Protein 6RU7 (pdb70)

GO terms:
  GO:0005515 protein binding (F, IPI)
  GO:0004674 protein serine/threonine kinase activity (F, IDA)
  GO:0071539 protein localization to centrosome (P, IMP)
  GO:0061512 protein localization to cilium (P, IMP)
  GO:1905515 non-motile cilium assembly (P, IMP)
  GO:0034067 protein localization to Golgi apparatus (P, IMP)
  GO:0007020 microtubule nucleation (P, IMP)
  GO:0007030 Golgi organization (P, IMP)
  GO:0004672 protein kinase activity (F, IDA)
  GO:0048471 perinuclear region of cytoplasm (C, IDA)
  GO:0005794 Golgi apparatus (C, IDA)
  GO:0005813 centrosome (C, IDA)
  GO:0005819 spindle (C, IDA)
  GO:0005876 spindle microtubule (C, IDA)
  GO:0005886 plasma membrane (C, IDA)
  GO:0051225 spindle assembly (P, IDA)
  GO:0006468 protein phosphorylation (P, IDA)
  GO:0106310 protein serine kinase activity (F, IDA)
  GO:0050321 tau-protein kinase activity (F, IDA)
  GO:0106310 protein serine kinase activity (F, EXP)

Sequence (604 aa):
LRVGNRYRLGRKIGSGSFGDIYLGTDIAAGEEVAIKLECVKTKHPQLHIESKIYKMMQGGVGIPTIRWCGAEGDYNVMVMELLGPSLEDLFNFCSRKFSLKTVLLLADQMISRIEYIHSKNFIHRDVKPDNFLMGLGKKGNLVYIIDFGLAKKYRDARTHQHIPYRENKNLTGTARYASINTHLGIEQSRRDDLESLGYVLMYFNLGSLPWQGLKAATKRQKYERISEKKMSTPIEVLCKGYPSEFATYLNFCRSLRFDDKPDYSYLRQLFRNLFHRRQGFSYDYVFDWNMLKLRVGNRYRLGRKIGSGSFGDIYLGTDIAAGEEVAIKLECCVKTKHPQLHIESKIYKMMQGGVGIPTIRWCCGAEGDYNVMVMMELLGPSLEDLFNFCSRKFSLKTVLLLADQMISRIEYIHSKNFIHRDVKPDNFLMGLGKKGNLVYIIDFGLAKKYRDQHIPYRENKNLTGTARYASINTHLGIEQSRRDDLESLGYVLMYFNLGSLPWQGLKAATKRQKYERISEKKMSTPIIEVLCKGYPSEFATYLNFCRRSLRFDDKPDYSYLRQLFRNLFHRRQGFSYDYVFDWNMLKYTPSATVSVVGSSEPSATVSVGSSE

B-factor: mean 44.0, std 15.47, range [25.45, 143.55]

Radius of gyration: 30.15 Å; Cα contacts (8 Å, |Δi|>4): 1105; chains: 4; bounding box: 96×67×50 Å

Secondary structure (DSSP, 8-state):
-EETTTEEEEEEEE--SSSEEEEEEETTTTEEEEEEEEETT-SS--HHHHHHHHHHHTTSTTSPPEEEEEEETTEEEEEEE----BHHHHHHHTTT---HHHHHHHHHHHHHHHHHHHHTTEE-S--SGGGEEE--GGGTT-EEE---TT-EESB-TTT-PBPPP--SPPP-B-GGG--HHHHTTPPP-HHHHHHHHHHHHHHHHHSS-TTTT---SSHHHHHHHHHHHHHHS-HHHHTTTS-THHHHHHHHHHH--TT----HHHHHHHHHHHHHHTT---S---GGGG--/-EETTTEEEEEEEE--SSSEEEEEEETTTTEEEEEEEEETT-SS--HHHHHHHHHHHTTSTTPPPEEEEEEETTEEEEEEE----BHHHHHHHTTT---HHHHHHHHHHHHHHHHHHHHTTEE-S--SGGGEEE--GGGTTPEEE---TT-EESB--BPPP-S-PPP-B-GGG--HHHHTTPPP-HHHHHHHHHHHHHHHHHSS-TTSS---SSHHHHHHHHHHHHHHS-HHHHTTTS-THHHHHHHHHHH--TTPPP-HHHHHHHHHHHHHHTT---S---GGGG--/--------B----/------B----

Organism: Homo sapiens (NCBI:txid9606)

Foldseek 3Di:
DQDDHQKAWAAFPADDPFFTWTWIARNVVGDIWIKGKHFPPDPDDQVVVQVVLLVLLPPDFQRWDFPDWDADPRTTMTITHDFAAFQVVLCVVLVLAWDLLQLLLCLLQLLRQLLSSVVSQKGQLAQARRQWTQGPDVSNLTIHGHDSSQMDGQADNPPRHGDDKDAPADQGYDLQLFDLCSLRRIDDASLRNQLSSLSNSLCNHPSHFPLPPDDDDDPNRSSVSSSVCVVPQQLCNSQPPHPCLSSVSNVQSVPDDRSDDRPSVVNSVSSVVVCVVVVHDSPSCTSSVPPD/DDDDPFKDWAAFPAADPHFTWTWIARNVPGAIKIKGWDFPPDPDDCVVVQLVLLVLLPPDFQRWAWDDWDADDRTTMTITHDFAAFQVVVCVVLVVAWDLLQLLLCLLQLLVQLVSSVVSQKGQLAQARRQWTQGDDPRNLHIHGHDSSQMDGQPVPGDDWDQQAAAGYDLQLFDLSSLSRIDDASLRNQLSSLSNSLCSHPSGFPLPPDDDPDPVVSSVSSSVCVVPQQLCNSQPPHPCLSSVSNVQSVPADRHDDRPSVVNSVSSVVVCVVVVHDSPSCTPVNPDD/DDDVCCDDDDDVD/DPCCDDDDDPD

Structure (mmCIF, N/CA/C/O backbone):
data_6RU7
#
_entry.id   6RU7
#
_cell.length_a   171.779
_cell.length_b   48.673
_cell.length_c   87.631
_cell.angle_alpha   90.000
_cell.angle_beta   109.930
_cell.angle_gamma   90.000
#
_symmetry.space_group_name_H-M   'C 1 2 1'
#
loop_
_entity.id
_entity.type
_entity.pdbx_description
1 polymer 'Casein kinase I isoform delta'
2 polymer 'Tumor protein 63'
3 non-polymer "ADENOSINE-5'-DIPHOSPHATE"
4 non-polymer 1,2-ETHANEDIOL
5 non-polymer 'SODIUM ION'
6 water water
#
loop_
_atom_site.group_PDB
_atom_site.id
_atom_site.type_symbol
_atom_site.label_atom_id
_atom_site.label_alt_id
_atom_site.label_comp_id
_atom_site.label_asym_id
_atom_site.label_entity_id
_atom_site.label_seq_id
_atom_site.pdbx_PDB_ins_code
_atom_site.Cartn_x
_atom_site.Cartn_y
_atom_site.Cartn_z
_atom_site.occupancy
_atom_site.B_iso_or_equiv
_atom_site.auth_seq_id
_atom_site.auth_comp_id
_atom_site.auth_asym_id
_atom_site.auth_atom_id
_atom_site.pdbx_PDB_model_num
ATOM 1 N N . LEU A 1 5 ? -53.543 30.042 31.560 1.00 72.01 3 LEU A N 1
ATOM 2 C CA . LEU A 1 5 ? -53.027 31.232 32.341 1.00 72.52 3 LEU A CA 1
ATOM 3 C C . LEU A 1 5 ? -52.386 32.242 31.372 1.00 65.61 3 LEU A C 1
ATOM 4 O O . LEU A 1 5 ? -51.958 31.825 30.274 1.00 51.67 3 LEU A O 1
ATOM 9 N N . ARG A 1 6 ? -52.450 33.534 31.732 1.00 62.94 4 ARG A N 1
ATOM 10 C CA . ARG A 1 6 ? -52.026 34.686 30.900 1.00 62.41 4 ARG A CA 1
ATOM 11 C C . ARG A 1 6 ? -50.592 35.036 31.264 1.00 62.12 4 ARG A C 1
ATOM 12 O O . ARG A 1 6 ? -50.386 35.542 32.367 1.00 66.68 4 ARG A O 1
ATOM 20 N N . VAL A 1 7 ? -49.650 34.860 30.351 1.00 55.53 5 VAL A N 1
ATOM 21 C CA . VAL A 1 7 ? -48.218 35.147 30.611 1.00 53.04 5 VAL A CA 1
ATOM 22 C C . VAL A 1 7 ? -47.791 36.273 29.682 1.00 52.29 5 VAL A C 1
ATOM 23 O O . VAL A 1 7 ? -48.211 36.267 28.525 1.00 43.13 5 VAL A O 1
ATOM 27 N N . GLY A 1 8 ? -46.891 37.138 30.137 1.00 58.02 6 GLY A N 1
ATOM 28 C CA . GLY A 1 8 ? -46.669 38.421 29.469 1.00 57.24 6 GLY A CA 1
ATOM 29 C C . GLY A 1 8 ? -48.025 39.028 29.214 1.00 60.82 6 GLY A C 1
ATOM 30 O O . GLY A 1 8 ? -48.917 38.974 30.135 1.00 65.09 6 GLY A O 1
ATOM 31 N N . ASN A 1 9 ? -48.286 39.479 28.023 1.00 57.23 7 ASN A N 1
ATOM 32 C CA . ASN A 1 9 ? -49.584 40.144 27.796 1.00 58.17 7 ASN A CA 1
ATOM 33 C C . ASN A 1 9 ? -50.460 39.243 26.888 1.00 55.44 7 ASN A C 1
ATOM 34 O O . ASN A 1 9 ? -51.714 39.302 26.972 1.00 51.82 7 ASN A O 1
ATOM 39 N N . ARG A 1 10 ? -49.814 38.392 26.097 1.00 49.12 8 ARG A N 1
ATOM 40 C CA . ARG A 1 10 ? -50.361 37.874 24.820 1.00 48.43 8 ARG A CA 1
ATOM 41 C C . ARG A 1 10 ? -50.110 36.379 24.692 1.00 43.22 8 ARG A C 1
ATOM 42 O O . ARG A 1 10 ? -50.447 35.838 23.661 1.00 40.66 8 ARG A O 1
ATOM 50 N N . TYR A 1 11 ? -49.533 35.755 25.710 1.00 40.90 9 TYR A N 1
ATOM 51 C CA . TYR A 1 11 ? -49.184 34.321 25.701 1.00 39.12 9 TYR A CA 1
ATOM 52 C C . TYR A 1 11 ? -50.128 33.591 26.635 1.00 38.35 9 TYR A C 1
ATOM 53 O O . TYR A 1 11 ? -50.427 34.081 27.723 1.00 38.51 9 TYR A O 1
ATOM 62 N N . ARG A 1 12 ? -50.678 32.495 26.140 1.00 38.85 10 ARG A N 1
ATOM 63 C CA . ARG A 1 12 ? -51.552 31.596 26.915 1.00 39.28 10 ARG A CA 1
ATOM 64 C C . ARG A 1 12 ? -50.790 30.311 27.152 1.00 36.86 10 ARG A C 1
ATOM 65 O O . ARG A 1 12 ? -50.230 29.779 26.186 1.00 37.20 10 ARG A O 1
ATOM 73 N N . LEU A 1 13 ? -50.747 29.859 28.390 1.00 35.58 11 LEU A N 1
ATOM 74 C CA . LEU A 1 13 ? -50.024 28.632 28.785 1.00 39.05 11 LEU A CA 1
ATOM 75 C C . LEU A 1 13 ? -50.930 27.420 28.556 1.00 40.71 11 LEU A C 1
ATOM 76 O O . LEU A 1 13 ? -52.115 27.500 28.932 1.00 42.63 11 LEU A O 1
ATOM 81 N N . GLY A 1 14 ? -50.404 26.375 27.931 1.00 40.48 12 GLY A N 1
ATOM 82 C CA . GLY A 1 14 ? -51.060 25.070 27.779 1.00 39.51 12 GLY A CA 1
ATOM 83 C C . GLY A 1 14 ? -50.340 24.017 28.585 1.00 40.50 12 GLY A C 1
ATOM 84 O O . GLY A 1 14 ? -49.626 24.382 29.535 1.00 43.50 12 GLY A O 1
ATOM 85 N N . ARG A 1 15 ? -50.398 22.778 28.134 1.00 41.58 13 ARG A N 1
ATOM 86 C CA . ARG A 1 15 ? -49.835 21.600 28.843 1.00 43.87 13 ARG A CA 1
ATOM 87 C C . ARG A 1 15 ? -48.312 21.544 28.708 1.00 43.15 13 ARG A C 1
ATOM 88 O O . ARG A 1 15 ? -47.786 21.925 27.639 1.00 42.05 13 ARG A O 1
ATOM 96 N N . LYS A 1 16 ? -47.671 20.951 29.704 1.00 43.44 14 LYS A N 1
ATOM 97 C CA . LYS A 1 16 ? -46.241 20.601 29.714 1.00 46.85 14 LYS A CA 1
ATOM 98 C C . LYS A 1 16 ? -45.904 19.777 28.466 1.00 43.60 14 LYS A C 1
ATOM 99 O O . LYS A 1 16 ? -46.642 18.872 28.145 1.00 41.60 14 LYS A O 1
ATOM 105 N N . ILE A 1 17 ? -44.807 20.101 27.795 1.00 42.26 15 ILE A N 1
ATOM 106 C CA . ILE A 1 17 ? -44.275 19.292 26.666 1.00 42.11 15 ILE A CA 1
ATOM 107 C C . ILE A 1 17 ? -42.861 18.771 26.996 1.00 43.65 15 ILE A C 1
ATOM 108 O O . ILE A 1 17 ? -42.393 17.959 26.263 1.00 48.04 15 ILE A O 1
ATOM 113 N N . GLY A 1 18 ? -42.228 19.217 28.075 1.00 44.62 16 GLY A N 1
ATOM 114 C CA . GLY A 1 18 ? -40.818 18.880 28.366 1.00 47.18 16 GLY A CA 1
ATOM 115 C C . GLY A 1 18 ? -40.378 19.290 29.763 1.00 48.14 16 GLY A C 1
ATOM 116 O O . GLY A 1 18 ? -41.056 20.138 30.372 1.00 46.96 16 GLY A O 1
ATOM 117 N N . SER A 1 19 ? -39.298 18.667 30.249 1.00 51.11 17 SER A N 1
ATOM 118 C CA . SER A 1 19 ? -38.526 19.031 31.464 1.00 55.64 17 SER A CA 1
ATOM 119 C C . SER A 1 19 ? -37.068 18.693 31.203 1.00 58.03 17 SER A C 1
ATOM 120 O O . SER A 1 19 ? -36.798 17.536 30.894 1.00 61.72 17 SER A O 1
ATOM 123 N N . GLY A 1 20 ? -36.187 19.683 31.230 1.00 59.23 18 GLY A N 1
ATOM 124 C CA . GLY A 1 20 ? -34.732 19.461 31.160 1.00 61.26 18 GLY A CA 1
ATOM 125 C C . GLY A 1 20 ? -34.125 19.465 32.542 1.00 63.06 18 GLY A C 1
ATOM 126 O O . GLY A 1 20 ? -34.846 19.129 33.508 1.00 57.54 18 GLY A O 1
ATOM 127 N N . SER A 1 21 ? -32.874 19.924 32.649 1.00 67.65 19 SER A N 1
ATOM 128 C CA . SER A 1 21 ? -32.123 20.080 33.926 1.00 66.31 19 SER A CA 1
ATOM 129 C C . SER A 1 21 ? -32.916 20.933 34.917 1.00 65.85 19 SER A C 1
ATOM 130 O O . SER A 1 21 ? -32.913 20.596 36.099 1.00 71.20 19 SER A O 1
ATOM 133 N N . PHE A 1 22 ? -33.573 21.993 34.451 1.00 64.60 20 PHE A N 1
ATOM 134 C CA . PHE A 1 22 ? -34.316 22.941 35.327 1.00 66.49 20 PHE A CA 1
ATOM 135 C C . PHE A 1 22 ? -35.513 23.520 34.588 1.00 66.13 20 PHE A C 1
ATOM 136 O O . PHE A 1 22 ? -35.517 23.558 33.335 1.00 64.03 20 PHE A O 1
ATOM 144 N N . GLY A 1 23 ? -36.490 23.984 35.362 1.00 65.88 21 GLY A N 1
ATOM 145 C CA . GLY A 1 23 ? -37.777 24.493 34.859 1.00 62.57 21 GLY A CA 1
ATOM 146 C C . GLY A 1 23 ? -38.547 23.419 34.112 1.00 60.48 21 GLY A C 1
ATOM 147 O O . GLY A 1 23 ? -38.216 22.241 34.252 1.00 56.93 21 GLY A O 1
ATOM 148 N N . ASP A 1 24 ? -39.584 23.823 33.397 1.00 56.64 22 ASP A N 1
ATOM 149 C CA . ASP A 1 24 ? -40.409 22.941 32.547 1.00 52.31 22 ASP A CA 1
ATOM 150 C C . ASP A 1 24 ? -40.851 23.739 31.318 1.00 48.61 22 ASP A C 1
ATOM 151 O O . ASP A 1 24 ? -40.912 24.979 31.395 1.00 45.09 22 ASP A O 1
ATOM 156 N N . ILE A 1 25 ? -41.081 23.039 30.221 1.00 44.52 23 ILE A N 1
ATOM 157 C CA . ILE A 1 25 ? -41.467 23.622 28.923 1.00 41.43 23 ILE A CA 1
ATOM 158 C C . ILE A 1 25 ? -42.939 23.322 28.730 1.00 38.72 23 ILE A C 1
ATOM 159 O O . ILE A 1 25 ? -43.319 22.132 28.812 1.00 39.01 23 ILE A O 1
ATOM 164 N N . TYR A 1 26 ? -43.700 24.331 28.383 1.00 37.26 24 TYR A N 1
ATOM 165 C CA . TYR A 1 26 ? -45.156 24.215 28.140 1.00 38.51 24 TYR A CA 1
ATOM 166 C C . TYR A 1 26 ? -45.456 24.595 26.702 1.00 37.14 24 TYR A C 1
ATOM 167 O O . TYR A 1 26 ? -44.821 25.522 26.158 1.00 36.13 24 TYR A O 1
ATOM 176 N N . LEU A 1 27 ? -46.437 23.944 26.118 1.00 36.24 25 LEU A N 1
ATOM 177 C CA . LEU A 1 27 ? -47.055 24.461 24.894 1.00 38.19 25 LEU A CA 1
ATOM 178 C C . LEU A 1 27 ? -47.688 25.797 25.256 1.00 37.94 25 LEU A C 1
ATOM 179 O O . LEU A 1 27 ? -48.181 25.935 26.406 1.00 42.31 25 LEU A O 1
ATOM 184 N N . GLY A 1 28 ? -47.604 26.769 24.371 1.00 34.65 26 GLY A N 1
ATOM 185 C CA . GLY A 1 28 ? -48.373 28.007 24.530 1.00 35.20 26 GLY A CA 1
ATOM 186 C C . GLY A 1 28 ? -48.909 28.498 23.228 1.00 33.08 26 GLY A C 1
ATOM 187 O O . GLY A 1 28 ? -48.455 28.025 22.150 1.00 31.63 26 GLY A O 1
ATOM 188 N N . THR A 1 29 ? -49.738 29.509 23.308 1.00 33.29 27 THR A N 1
ATOM 189 C CA . THR A 1 29 ? -50.197 30.284 22.138 1.00 32.69 27 THR A CA 1
ATOM 190 C C . THR A 1 29 ? -49.770 31.730 22.302 1.00 32.17 27 THR A C 1
ATOM 191 O O . THR A 1 29 ? -50.049 32.321 23.338 1.00 33.80 27 THR A O 1
ATOM 195 N N . ASP A 1 30 ? -49.212 32.289 21.266 1.00 31.74 28 ASP A N 1
ATOM 196 C CA . ASP A 1 30 ? -49.152 33.745 21.094 1.00 32.52 28 ASP A CA 1
ATOM 197 C C . ASP A 1 30 ? -50.537 34.177 20.572 1.00 32.97 28 ASP A C 1
ATOM 198 O O . ASP A 1 30 ? -50.807 34.059 19.362 1.00 32.08 28 ASP A O 1
ATOM 203 N N . ILE A 1 31 ? -51.411 34.557 21.486 1.00 33.28 29 ILE A N 1
ATOM 204 C CA . ILE A 1 31 ? -52.826 34.933 21.205 1.00 33.29 29 ILE A CA 1
ATOM 205 C C . ILE A 1 31 ? -52.864 36.088 20.208 1.00 33.88 29 ILE A C 1
ATOM 206 O O . ILE A 1 31 ? -53.784 36.098 19.351 1.00 35.24 29 ILE A O 1
ATOM 211 N N . ALA A 1 32 ? -51.915 37.021 20.261 1.00 32.98 30 ALA A N 1
ATOM 212 C CA . ALA A 1 32 ? -51.941 38.207 19.391 1.00 34.53 30 ALA A CA 1
ATOM 213 C C . ALA A 1 32 ? -51.629 37.790 17.957 1.00 34.81 30 ALA A C 1
ATOM 214 O O . ALA A 1 32 ? -52.291 38.305 17.051 1.00 33.74 30 ALA A O 1
ATOM 216 N N . ALA A 1 33 ? -50.684 36.861 17.776 1.00 34.47 31 ALA A N 1
ATOM 217 C CA . ALA A 1 33 ? -50.114 36.495 16.462 1.00 35.21 31 ALA A CA 1
ATOM 218 C C . ALA A 1 33 ? -50.845 35.283 15.879 1.00 34.57 31 ALA A C 1
ATOM 219 O O . ALA A 1 33 ? -50.646 35.023 14.758 1.00 35.32 31 ALA A O 1
ATOM 221 N N . GLY A 1 34 ? -51.500 34.490 16.707 1.00 33.81 32 GLY A N 1
ATOM 222 C CA . GLY A 1 34 ? -52.081 33.208 16.300 1.00 34.10 32 GLY A CA 1
ATOM 223 C C . GLY A 1 34 ? -51.022 32.175 15.991 1.00 33.03 32 GLY A C 1
ATOM 224 O O . GLY A 1 34 ? -51.137 31.518 15.008 1.00 33.86 32 GLY A O 1
ATOM 225 N N . GLU A 1 35 ? -50.080 31.978 16.877 1.00 35.59 33 GLU A N 1
ATOM 226 C CA . GLU A 1 35 ? -48.925 31.073 16.639 1.00 35.57 33 GLU A CA 1
ATOM 227 C C . GLU A 1 35 ? -48.650 30.323 17.912 1.00 34.05 33 GLU A C 1
ATOM 228 O O . GLU A 1 35 ? -48.739 30.944 18.985 1.00 34.83 33 GLU A O 1
ATOM 234 N N . GLU A 1 36 ? -48.390 29.037 17.803 1.00 32.63 34 GLU A N 1
ATOM 235 C CA . GLU A 1 36 ? -47.974 28.206 18.937 1.00 33.26 34 GLU A CA 1
ATOM 236 C C . GLU A 1 36 ? -46.537 28.594 19.273 1.00 34.32 34 GLU A C 1
ATOM 237 O O . GLU A 1 36 ? -45.792 28.990 18.357 1.00 33.92 34 GLU A O 1
ATOM 243 N N . VAL A 1 37 ? -46.204 28.550 20.556 1.00 32.73 35 VAL A N 1
ATOM 244 C CA . VAL A 1 37 ? -44.861 28.863 21.108 1.00 33.59 35 VAL A CA 1
ATOM 245 C C . VAL A 1 37 ? -44.545 27.788 22.141 1.00 33.98 35 VAL A C 1
ATOM 246 O O . VAL A 1 37 ? -45.424 27.017 22.455 1.00 33.62 35 VAL A O 1
ATOM 250 N N . ALA A 1 38 ? -43.318 27.754 22.616 1.00 35.55 36 ALA A N 1
ATOM 251 C CA . ALA A 1 38 ? -42.898 27.022 23.826 1.00 35.74 36 ALA A CA 1
ATOM 252 C C . ALA A 1 38 ? -42.622 28.055 24.914 1.00 37.30 36 ALA A C 1
ATOM 253 O O . ALA A 1 38 ? -42.044 29.129 24.612 1.00 38.56 36 ALA A O 1
ATOM 255 N N . ILE A 1 39 ? -43.050 27.760 26.121 1.00 35.96 37 ILE A N 1
ATOM 256 C CA . ILE A 1 39 ? -42.915 28.654 27.288 1.00 38.01 37 ILE A CA 1
ATOM 257 C C . ILE A 1 39 ? -42.147 27.872 28.348 1.00 39.22 37 ILE A C 1
ATOM 258 O O . ILE A 1 39 ? -42.661 26.786 28.804 1.00 36.75 37 ILE A O 1
ATOM 263 N N . LYS A 1 40 ? -40.937 28.320 28.661 1.00 38.95 38 LYS A N 1
ATOM 264 C CA . LYS A 1 40 ? -40.149 27.770 29.777 1.00 40.84 38 LYS A CA 1
ATOM 265 C C . LYS A 1 40 ? -40.483 28.558 31.042 1.00 40.18 38 LYS A C 1
ATOM 266 O O . LYS A 1 40 ? -40.415 29.829 31.018 1.00 40.79 38 LYS A O 1
ATOM 272 N N . LEU A 1 41 ? -40.915 27.845 32.072 1.00 41.41 39 LEU A N 1
ATOM 273 C CA . LEU A 1 41 ? -41.187 28.403 33.415 1.00 45.90 39 LEU A CA 1
ATOM 274 C C . LEU A 1 41 ? -40.129 27.908 34.389 1.00 48.01 39 LEU A C 1
ATOM 275 O O . LEU A 1 41 ? -39.776 26.724 34.327 1.00 50.60 39 LEU A O 1
ATOM 280 N N . GLU A 1 42 ? -39.633 28.801 35.237 1.00 52.37 40 GLU A N 1
ATOM 281 C CA . GLU A 1 42 ? -38.791 28.455 36.409 1.00 55.19 40 GLU A CA 1
ATOM 282 C C . GLU A 1 42 ? -39.365 29.177 37.613 1.00 54.31 40 GLU A C 1
ATOM 283 O O . GLU A 1 42 ? -39.529 30.405 37.528 1.00 54.80 40 GLU A O 1
ATOM 289 N N . CYS A 1 43 ? -39.690 28.433 38.664 1.00 60.24 41 CYS A N 1
ATOM 290 C CA . CYS A 1 43 ? -40.095 28.969 39.991 1.00 66.14 41 CYS A CA 1
ATOM 291 C C . CYS A 1 43 ? -39.052 29.994 40.473 1.00 66.10 41 CYS A C 1
ATOM 292 O O . CYS A 1 43 ? -37.866 29.656 40.494 1.00 66.27 41 CYS A O 1
ATOM 295 N N . VAL A 1 44 ? -39.487 31.227 40.762 1.00 70.80 42 VAL A N 1
ATOM 296 C CA . VAL A 1 44 ? -38.622 32.332 41.287 1.00 75.74 42 VAL A CA 1
ATOM 297 C C . VAL A 1 44 ? -37.877 31.845 42.540 1.00 80.60 42 VAL A C 1
ATOM 298 O O . VAL A 1 44 ? -36.750 32.290 42.753 1.00 85.98 42 VAL A O 1
ATOM 302 N N . LYS A 1 45 ? -38.484 30.947 43.316 1.00 84.73 43 LYS A N 1
ATOM 303 C CA . LYS A 1 45 ? -37.993 30.504 44.646 1.00 88.82 43 LYS A CA 1
ATOM 304 C C . LYS A 1 45 ? -36.889 29.438 44.511 1.00 92.86 43 LYS A C 1
ATOM 305 O O . LYS A 1 45 ? -36.208 29.197 45.501 1.00 102.89 43 LYS A O 1
ATOM 311 N N . THR A 1 46 ? -36.661 28.890 43.315 1.00 91.20 44 THR A N 1
ATOM 312 C CA . THR A 1 46 ? -35.595 27.885 43.041 1.00 90.11 44 THR A CA 1
ATOM 313 C C . THR A 1 46 ? -34.299 28.258 43.783 1.00 93.35 44 THR A C 1
ATOM 314 O O . THR A 1 46 ? -33.993 29.460 43.877 1.00 89.03 44 THR A O 1
ATOM 318 N N . LYS A 1 47 ? -33.528 27.248 44.196 1.00 100.47 45 LYS A N 1
ATOM 319 C CA . LYS A 1 47 ? -32.227 27.386 44.919 1.00 105.51 45 LYS A CA 1
ATOM 320 C C . LYS A 1 47 ? -31.161 27.995 43.996 1.00 103.55 45 LYS A C 1
ATOM 321 O O . LYS A 1 47 ? -30.384 28.844 44.465 1.00 99.32 45 LYS A O 1
ATOM 327 N N . HIS A 1 48 ? -31.082 27.506 42.758 1.00 103.33 46 HIS A N 1
ATOM 328 C CA . HIS A 1 48 ? -30.045 27.876 41.754 1.00 97.28 46 HIS A CA 1
ATOM 329 C C . HIS A 1 48 ? -30.734 28.408 40.501 1.00 88.05 46 HIS A C 1
ATOM 330 O O . HIS A 1 48 ? -30.909 27.672 39.527 1.00 73.54 46 HIS A O 1
ATOM 337 N N . PRO A 1 49 ? -31.150 29.702 40.495 1.00 81.18 47 PRO A N 1
ATOM 338 C CA . PRO A 1 49 ? -31.824 30.292 39.341 1.00 79.00 47 PRO A CA 1
ATOM 339 C C . PRO A 1 49 ? -30.910 30.213 38.115 1.00 75.60 47 PRO A C 1
ATOM 340 O O . PRO A 1 49 ? -29.736 30.423 38.274 1.00 76.25 47 PRO A O 1
ATOM 344 N N . GLN A 1 50 ? -31.444 29.784 36.968 1.00 66.93 48 GLN A N 1
ATOM 345 C CA . GLN A 1 50 ? -30.640 29.587 35.739 1.00 61.64 48 GLN A CA 1
ATOM 346 C C . GLN A 1 50 ? -31.341 30.169 34.520 1.00 58.31 48 GLN A C 1
ATOM 347 O O . GLN A 1 50 ? -30.639 30.352 33.492 1.00 57.38 48 GLN A O 1
ATOM 353 N N . LEU A 1 51 ? -32.661 30.410 34.587 1.00 58.34 49 LEU A N 1
ATOM 354 C CA . LEU A 1 51 ? -33.451 30.727 33.366 1.00 55.98 49 LEU A CA 1
ATOM 355 C C . LEU A 1 51 ? -32.955 32.062 32.811 1.00 54.06 49 LEU A C 1
ATOM 356 O O . LEU A 1 51 ? -32.720 32.136 31.593 1.00 52.95 49 LEU A O 1
ATOM 361 N N . HIS A 1 52 ? -32.783 33.057 33.673 1.00 54.86 50 HIS A N 1
ATOM 362 C CA . HIS A 1 52 ? -32.317 34.409 33.292 1.00 56.15 50 HIS A CA 1
ATOM 363 C C . HIS A 1 52 ? -30.972 34.293 32.582 1.00 53.66 50 HIS A C 1
ATOM 364 O O . HIS A 1 52 ? -30.795 34.958 31.560 1.00 55.37 50 HIS A O 1
ATOM 371 N N . ILE A 1 53 ? -30.070 33.452 33.083 1.00 53.02 51 ILE A N 1
ATOM 372 C CA . ILE A 1 53 ? -28.733 33.277 32.462 1.00 52.47 51 ILE A CA 1
ATOM 373 C C . ILE A 1 53 ? -28.940 32.626 31.095 1.00 50.29 51 ILE A C 1
ATOM 374 O O . ILE A 1 53 ? -28.415 33.182 30.073 1.00 45.69 51 ILE A O 1
ATOM 379 N N . GLU A 1 54 ? -29.738 31.549 31.035 1.00 49.15 52 GLU A N 1
ATOM 380 C CA . GLU A 1 54 ? -30.011 30.841 29.758 1.00 47.26 52 GLU A CA 1
ATOM 381 C C . GLU A 1 54 ? -30.613 31.815 28.721 1.00 44.95 52 GLU A C 1
ATOM 382 O O . GLU A 1 54 ? -30.130 31.815 27.538 1.00 39.64 52 GLU A O 1
ATOM 388 N N . SER A 1 55 ? -31.598 32.625 29.120 1.00 46.28 53 SER A N 1
ATOM 389 C CA . SER A 1 55 ? -32.241 33.623 28.228 1.00 47.88 53 SER A CA 1
ATOM 390 C C . SER A 1 55 ? -31.182 34.627 27.715 1.00 47.87 53 SER A C 1
ATOM 391 O O . SER A 1 55 ? -31.233 34.960 26.513 1.00 49.60 53 SER A O 1
ATOM 394 N N . LYS A 1 56 ? -30.219 35.041 28.557 1.00 48.20 54 LYS A N 1
ATOM 395 C CA . LYS A 1 56 ? -29.103 35.931 28.124 1.00 50.13 54 LYS A CA 1
ATOM 396 C C . LYS A 1 56 ? -28.296 35.230 27.025 1.00 46.31 54 LYS A C 1
ATOM 397 O O . LYS A 1 56 ? -28.017 35.877 25.989 1.00 47.43 54 LYS A O 1
ATOM 403 N N . ILE A 1 57 ? -27.992 33.948 27.188 1.00 43.00 55 ILE A N 1
ATOM 404 C CA . ILE A 1 57 ? -27.210 33.193 26.167 1.00 41.79 55 ILE A CA 1
ATOM 405 C C . ILE A 1 57 ? -28.033 33.069 24.875 1.00 40.58 55 ILE A C 1
ATOM 406 O O . ILE A 1 57 ? -27.493 33.359 23.780 1.00 39.27 55 ILE A O 1
ATOM 411 N N . TYR A 1 58 ? -29.316 32.717 24.976 1.00 41.21 56 TYR A N 1
ATOM 412 C CA . TYR A 1 58 ? -30.198 32.596 23.794 1.00 39.78 56 TYR A CA 1
ATOM 413 C C . TYR A 1 58 ? -30.260 33.943 23.064 1.00 40.72 56 TYR A C 1
ATOM 414 O O . TYR A 1 58 ? -30.205 33.963 21.810 1.00 38.99 56 TYR A O 1
ATOM 423 N N . LYS A 1 59 ? -30.272 35.048 23.804 1.00 43.43 57 LYS A N 1
ATOM 424 C CA . LYS A 1 59 ? -30.355 36.403 23.197 1.00 49.49 57 LYS A CA 1
ATOM 425 C C . LYS A 1 59 ? -29.055 36.723 22.454 1.00 46.11 57 LYS A C 1
ATOM 426 O O . LYS A 1 59 ? -29.135 37.305 21.378 1.00 46.16 57 LYS A O 1
ATOM 432 N N . MET A 1 60 ? -27.920 36.312 22.971 1.00 46.52 58 MET A N 1
ATOM 433 C CA . MET A 1 60 ? -26.598 36.507 22.289 1.00 50.07 58 MET A CA 1
ATOM 434 C C . MET A 1 60 ? -26.531 35.652 21.001 1.00 48.22 58 MET A C 1
ATOM 435 O O . MET A 1 60 ? -25.893 36.098 20.030 1.00 47.62 58 MET A O 1
ATOM 440 N N . MET A 1 61 ? -27.240 34.511 20.967 1.00 45.16 59 MET A N 1
ATOM 441 C CA . MET A 1 61 ? -27.272 33.560 19.818 1.00 45.74 59 MET A CA 1
ATOM 442 C C . MET A 1 61 ? -28.268 34.017 18.740 1.00 44.71 59 MET A C 1
ATOM 443 O O . MET A 1 61 ? -28.286 33.385 17.666 1.00 46.19 59 MET A O 1
ATOM 448 N N . GLN A 1 62 ? -29.153 34.972 19.025 1.00 44.39 60 GLN A N 1
ATOM 449 C CA . GLN A 1 62 ? -30.265 35.314 18.088 1.00 47.30 60 GLN A CA 1
ATOM 450 C C . GLN A 1 62 ? -29.660 35.720 16.741 1.00 49.60 60 GLN A C 1
ATOM 451 O O . GLN A 1 62 ? -28.560 36.284 16.738 1.00 49.79 60 GLN A O 1
ATOM 457 N N . GLY A 1 63 ? -30.314 35.351 15.643 1.00 52.37 61 GLY A N 1
ATOM 458 C CA . GLY A 1 63 ? -29.814 35.621 14.280 1.00 56.89 61 GLY A CA 1
ATOM 459 C C . GLY A 1 63 ? -29.256 34.368 13.621 1.00 58.01 61 GLY A C 1
ATOM 460 O O . GLY A 1 63 ? -29.172 34.345 12.404 1.00 62.14 61 GLY A O 1
ATOM 461 N N . GLY A 1 64 ? -28.869 33.369 14.406 1.00 55.80 62 GLY A N 1
ATOM 462 C CA . GLY A 1 64 ? -28.351 32.097 13.882 1.00 51.78 62 GLY A CA 1
ATOM 463 C C . GLY A 1 64 ? -29.466 31.212 13.330 1.00 47.93 62 GLY A C 1
ATOM 464 O O . GLY A 1 64 ? -30.477 31.032 14.011 1.00 45.76 62 GLY A O 1
ATOM 465 N N . VAL A 1 65 ? -29.239 30.613 12.172 1.00 46.30 63 VAL A N 1
ATOM 466 C CA . VAL A 1 65 ? -30.007 29.450 11.662 1.00 45.63 63 VAL A CA 1
ATOM 467 C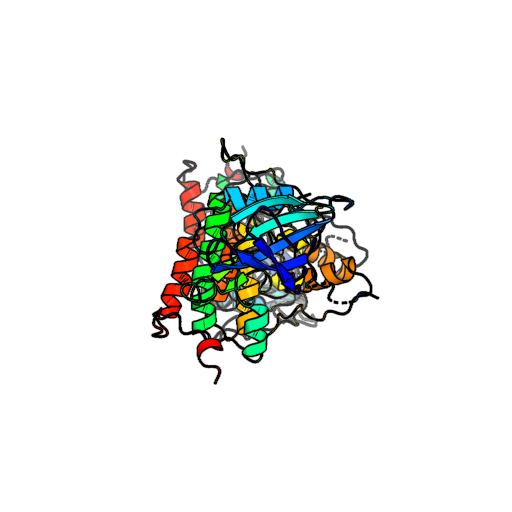 C . VAL A 1 65 ? -30.013 28.357 12.737 1.00 41.20 63 VAL A C 1
ATOM 468 O O . VAL A 1 65 ? -28.956 28.063 13.304 1.00 36.98 63 VAL A O 1
ATOM 472 N N . GLY A 1 66 ? -31.188 27.844 13.061 1.00 35.59 64 GLY A N 1
ATOM 473 C CA . GLY A 1 66 ? -31.360 26.713 13.965 1.00 33.94 64 GLY A CA 1
ATOM 474 C C . GLY A 1 66 ? -31.087 27.094 15.389 1.00 34.36 64 GLY A C 1
ATOM 475 O O . GLY A 1 66 ? -30.869 26.205 16.198 1.00 38.08 64 GLY A O 1
ATOM 476 N N . ILE A 1 67 ? -31.123 28.377 15.701 1.00 35.70 65 ILE A N 1
ATOM 477 C CA . ILE A 1 67 ? -31.245 28.867 17.102 1.00 37.74 65 ILE A CA 1
ATOM 478 C C . ILE A 1 67 ? -32.693 29.268 17.320 1.00 37.53 65 ILE A C 1
ATOM 479 O O . ILE A 1 67 ? -33.206 30.116 16.616 1.00 38.98 65 ILE A O 1
ATOM 484 N N . PRO A 1 68 ? -33.398 28.684 18.286 1.00 37.50 66 PRO A N 1
ATOM 485 C CA . PRO A 1 68 ? -34.777 29.086 18.540 1.00 37.47 66 PRO A CA 1
ATOM 486 C C . PRO A 1 68 ? -34.855 30.596 18.798 1.00 38.04 66 PRO A C 1
ATOM 487 O O . PRO A 1 68 ? -33.972 31.145 19.505 1.00 36.96 66 PRO A O 1
ATOM 491 N N . THR A 1 69 ? -35.868 31.246 18.241 1.00 37.97 67 THR A N 1
ATOM 492 C CA . THR A 1 69 ? -36.173 32.670 18.504 1.00 40.63 67 THR A CA 1
ATOM 493 C C . THR A 1 69 ? -36.651 32.798 19.951 1.00 39.47 67 THR A C 1
ATOM 494 O O . THR A 1 69 ? -37.468 31.983 20.372 1.00 38.02 67 THR A O 1
ATOM 498 N N . ILE A 1 70 ? -36.161 33.786 20.684 1.00 39.51 68 ILE A N 1
ATOM 499 C CA . ILE A 1 70 ? -36.783 34.179 21.965 1.00 44.01 68 ILE A CA 1
ATOM 500 C C . ILE A 1 70 ? -37.829 35.246 21.629 1.00 44.25 68 ILE A C 1
ATOM 501 O O . ILE A 1 70 ? -37.516 36.145 20.896 1.00 43.49 68 ILE A O 1
ATOM 506 N N . ARG A 1 71 ? -39.051 35.062 22.071 1.00 43.26 69 ARG A N 1
ATOM 507 C CA . ARG A 1 71 ? -40.169 35.969 21.761 1.00 46.44 69 ARG A CA 1
ATOM 508 C C . ARG A 1 71 ? -40.372 36.929 22.931 1.00 44.77 69 ARG A C 1
ATOM 509 O O . ARG A 1 71 ? -40.746 38.048 22.676 1.00 45.00 69 ARG A O 1
ATOM 517 N N . TRP A 1 72 ? -40.144 36.475 24.160 1.00 44.73 70 TRP A N 1
ATOM 518 C CA . TRP A 1 72 ? -40.413 37.253 25.396 1.00 47.31 70 TRP A CA 1
ATOM 519 C C . TRP A 1 72 ? -39.673 36.640 26.584 1.00 47.58 70 TRP A C 1
ATOM 520 O O . TRP A 1 72 ? -39.616 35.421 26.694 1.00 47.69 70 TRP A O 1
ATOM 531 N N . CYS A 1 73 ? -39.144 37.489 27.456 1.00 52.56 71 CYS A N 1
ATOM 532 C CA . CYS A 1 73 ? -38.567 37.113 28.770 1.00 51.51 71 CYS A CA 1
ATOM 533 C C . CYS A 1 73 ? -39.142 38.026 29.819 1.00 51.09 71 CYS A C 1
ATOM 534 O O . CYS A 1 73 ? -39.352 39.192 29.501 1.00 53.19 71 CYS A O 1
ATOM 537 N N . GLY A 1 74 ? -39.392 37.504 31.008 1.00 52.47 72 GLY A N 1
ATOM 538 C CA . GLY A 1 74 ? -40.032 38.261 32.092 1.00 52.13 72 GLY A CA 1
ATOM 539 C C . GLY A 1 74 ? -40.298 37.388 33.293 1.00 54.93 72 GLY A C 1
ATOM 540 O O . GLY A 1 74 ? -39.720 36.269 33.384 1.00 53.52 72 GLY A O 1
ATOM 541 N N . ALA A 1 75 ? -41.138 37.862 34.189 1.00 59.00 73 ALA A N 1
ATOM 542 C CA . ALA A 1 75 ? -41.502 37.148 35.421 1.00 62.24 73 ALA A CA 1
ATOM 543 C C . ALA A 1 75 ? -42.939 37.481 35.732 1.00 64.60 73 ALA A C 1
ATOM 544 O O . ALA A 1 75 ? -43.355 38.581 35.417 1.00 71.52 73 ALA A O 1
ATOM 546 N N . GLU A 1 76 ? -43.685 36.481 36.152 1.00 67.20 74 GLU A N 1
ATOM 547 C CA . GLU A 1 76 ? -45.157 36.507 36.244 1.00 67.17 74 GLU A CA 1
ATOM 548 C C . GLU A 1 76 ? -45.532 35.594 37.398 1.00 63.39 74 GLU A C 1
ATOM 549 O O . GLU A 1 76 ? -45.101 34.403 37.366 1.00 58.55 74 GLU A O 1
ATOM 555 N N . GLY A 1 77 ? -46.187 36.145 38.423 1.00 63.60 75 GLY A N 1
ATOM 556 C CA . GLY A 1 77 ? -46.528 35.414 39.655 1.00 62.74 75 GLY A CA 1
ATOM 557 C C . GLY A 1 77 ? -45.312 34.724 40.207 1.00 62.76 75 GLY A C 1
ATOM 558 O O . GLY A 1 77 ? -44.322 35.403 40.421 1.00 65.59 75 GLY A O 1
ATOM 559 N N . ASP A 1 78 ? -45.342 33.403 40.302 1.00 66.04 76 ASP A N 1
ATOM 560 C CA . ASP A 1 78 ? -44.318 32.610 41.028 1.00 70.32 76 ASP A CA 1
ATOM 561 C C . ASP A 1 78 ? -43.198 32.158 40.084 1.00 68.82 76 ASP A C 1
ATOM 562 O O . ASP A 1 78 ? -42.427 31.297 40.507 1.00 69.85 76 ASP A O 1
ATOM 567 N N . TYR A 1 79 ? -43.115 32.699 38.859 1.00 65.10 77 TYR A N 1
ATOM 568 C CA . TYR A 1 79 ? -42.321 32.108 37.753 1.00 58.80 77 TYR A CA 1
ATOM 569 C C . TYR A 1 79 ? -41.488 33.171 37.034 1.00 54.97 77 TYR A C 1
ATOM 570 O O . TYR A 1 79 ? -41.985 34.242 36.719 1.00 56.17 77 TYR A O 1
ATOM 579 N N . ASN A 1 80 ? -40.249 32.825 36.731 1.00 54.70 78 ASN A N 1
ATOM 580 C CA . ASN A 1 80 ? -39.478 33.419 35.616 1.00 55.00 78 ASN A CA 1
ATOM 581 C C . ASN A 1 80 ? -39.943 32.743 34.331 1.00 53.92 78 ASN A C 1
ATOM 582 O O . ASN A 1 80 ? -40.198 31.527 34.372 1.00 52.01 78 A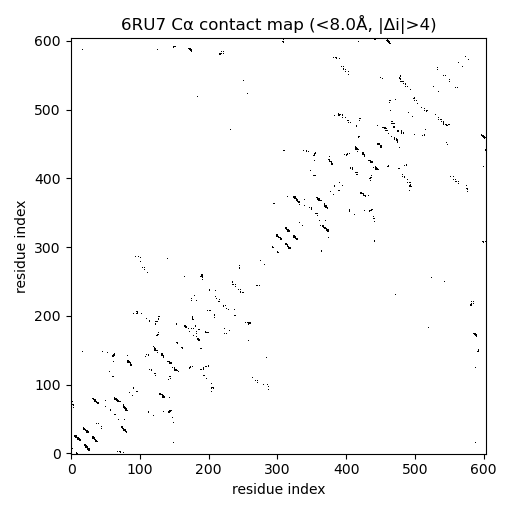SN A O 1
ATOM 587 N N . VAL A 1 81 ? -40.031 33.498 33.238 1.00 52.09 79 VAL A N 1
ATOM 588 C CA . VAL A 1 81 ? -40.680 33.050 31.977 1.00 48.20 79 VAL A CA 1
ATOM 589 C C . VAL A 1 81 ? -39.781 33.369 30.805 1.00 44.33 79 VAL A C 1
ATOM 590 O O . VAL A 1 81 ? -39.450 34.537 30.623 1.00 45.14 79 VAL A O 1
ATOM 594 N N . MET A 1 82 ? -39.564 32.389 29.961 1.00 42.37 80 MET A N 1
ATOM 595 C CA . MET A 1 82 ? -38.945 32.577 28.636 1.00 41.01 80 MET A CA 1
ATOM 596 C C . MET A 1 82 ? -39.887 31.969 27.568 1.00 37.70 80 MET A C 1
ATOM 597 O O . MET A 1 82 ? -40.148 30.734 27.595 1.00 37.36 80 MET A O 1
ATOM 602 N N . VAL A 1 83 ? -40.408 32.789 26.690 1.00 35.21 81 VAL A N 1
ATOM 603 C CA . VAL A 1 83 ? -41.228 32.332 25.543 1.00 34.24 81 VAL A CA 1
ATOM 604 C C . VAL A 1 83 ? -40.337 32.173 24.316 1.00 33.07 81 VAL A C 1
ATOM 605 O O . VAL A 1 83 ? -39.704 33.141 23.955 1.00 36.19 81 VAL A O 1
ATOM 609 N N . MET A 1 84 ? -40.388 31.036 23.664 1.00 32.04 82 MET A N 1
ATOM 610 C CA . MET A 1 84 ? -39.554 30.728 22.488 1.00 35.02 82 MET A CA 1
ATOM 611 C C . MET A 1 84 ? -40.405 30.113 21.389 1.00 35.26 82 MET A C 1
ATOM 612 O O . MET A 1 84 ? -41.494 29.596 21.666 1.00 30.80 82 MET A O 1
ATOM 617 N N . GLU A 1 85 ? -39.885 30.163 20.184 1.00 34.95 83 GLU A N 1
ATOM 618 C CA . GLU A 1 85 ? -40.270 29.308 19.059 1.00 35.09 83 GLU A CA 1
ATOM 619 C C . GLU A 1 85 ? -40.556 27.887 19.535 1.00 32.55 83 GLU A C 1
ATOM 620 O O . GLU A 1 85 ? -39.698 27.286 20.229 1.00 32.18 83 GLU A O 1
ATOM 626 N N . LEU A 1 86 ? -41.683 27.353 19.118 1.00 33.49 84 LEU A N 1
ATOM 627 C CA . LEU A 1 86 ? -42.048 25.942 19.316 1.00 33.73 84 LEU A CA 1
ATOM 628 C C . LEU A 1 86 ? -41.289 25.074 18.313 1.00 34.15 84 LEU A C 1
ATOM 629 O O . LEU A 1 86 ? -41.398 25.338 17.086 1.00 32.11 84 LEU A O 1
ATOM 634 N N . LEU A 1 87 ? -40.522 24.113 18.812 1.00 32.98 85 LEU A N 1
ATOM 635 C CA . LEU A 1 87 ? -39.707 23.226 17.953 1.00 37.05 85 LEU A CA 1
ATOM 636 C C . LEU A 1 87 ? -40.337 21.830 17.967 1.00 36.30 85 LEU A C 1
ATOM 637 O O . LEU A 1 87 ? -41.210 21.601 18.788 1.00 36.84 85 LEU A O 1
ATOM 642 N N . GLY A 1 88 ? -39.859 20.957 17.104 1.00 36.66 86 GLY A N 1
ATOM 643 C CA . GLY A 1 88 ? -40.369 19.592 16.929 1.00 35.54 86 GLY A CA 1
ATOM 644 C C . GLY A 1 88 ? -39.609 18.571 17.767 1.00 35.52 86 GLY A C 1
ATOM 645 O O . GLY A 1 88 ? -39.013 18.902 18.800 1.00 33.61 86 GLY A O 1
ATOM 646 N N . PRO A 1 89 ? -39.663 17.288 17.371 1.00 33.96 87 PRO A N 1
ATOM 647 C CA . PRO A 1 89 ? -39.067 16.228 18.153 1.00 33.64 87 PRO A CA 1
ATOM 648 C C . PRO A 1 89 ? -37.543 16.363 18.160 1.00 31.21 87 PRO A C 1
ATOM 649 O O . PRO A 1 89 ? -36.982 16.907 17.214 1.00 29.00 87 PRO A O 1
ATOM 653 N N . SER A 1 90 ? -36.916 15.849 19.203 1.00 30.76 88 SER A N 1
ATOM 654 C CA . SER A 1 90 ? -35.441 15.686 19.307 1.00 30.39 88 SER A CA 1
ATOM 655 C C . SER A 1 90 ? -34.961 14.635 18.295 1.00 29.53 88 SER A C 1
ATOM 656 O O . SER A 1 90 ? -35.744 13.754 17.912 1.00 28.38 88 SER A O 1
ATOM 659 N N . LEU A 1 91 ? -33.679 14.645 17.977 1.00 29.38 89 LEU A N 1
ATOM 660 C CA . LEU A 1 91 ? -33.047 13.579 17.172 1.00 28.75 89 LEU A CA 1
ATOM 661 C C . LEU A 1 91 ? -33.130 12.220 17.900 1.00 27.61 89 LEU A C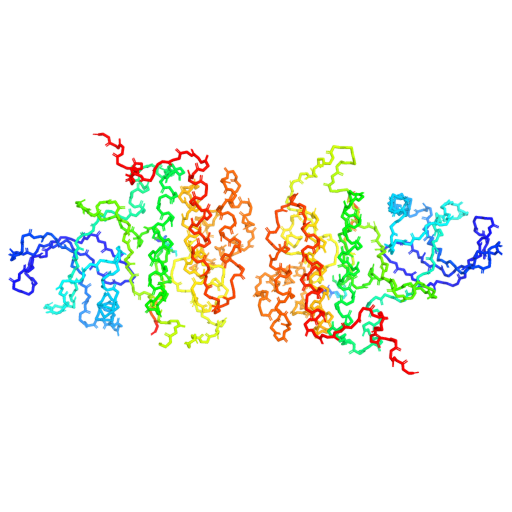 1
ATOM 662 O O . LEU A 1 91 ? -33.281 11.223 17.228 1.00 26.74 89 LEU A O 1
ATOM 667 N N . GLU A 1 92 ? -33.128 12.198 19.229 1.00 29.84 90 GLU A N 1
ATOM 668 C CA . GLU A 1 92 ? -33.301 10.947 20.007 1.00 30.16 90 GLU A CA 1
ATOM 669 C C . GLU A 1 92 ? -34.721 10.439 19.781 1.00 31.24 90 GLU A C 1
ATOM 670 O O . GLU A 1 92 ? -34.893 9.242 19.470 1.00 31.35 90 GLU A O 1
ATOM 676 N N . ASP A 1 93 ? -35.710 11.327 19.881 1.00 32.98 91 ASP A N 1
ATOM 677 C CA . ASP A 1 93 ? -37.122 10.947 19.619 1.00 33.19 91 ASP A CA 1
ATOM 678 C C . ASP A 1 93 ? -37.216 10.368 18.216 1.00 30.23 91 ASP A C 1
ATOM 679 O O . ASP A 1 93 ? -37.815 9.309 18.046 1.00 28.33 91 ASP A O 1
ATOM 684 N N . LEU A 1 94 ? -36.636 11.037 17.235 1.00 28.11 92 LEU A N 1
ATOM 685 C CA . LEU A 1 94 ? -36.774 10.602 15.832 1.00 28.36 92 LEU A CA 1
ATOM 686 C C . LEU A 1 94 ? -36.021 9.290 15.616 1.00 29.77 92 LEU A C 1
ATOM 687 O O . LEU A 1 94 ? -36.523 8.420 14.883 1.00 30.47 92 LEU A O 1
ATOM 692 N N . PHE A 1 95 ? -34.874 9.141 16.258 1.00 30.27 93 PHE A N 1
ATOM 693 C CA . PHE A 1 95 ? -34.100 7.888 16.221 1.00 30.41 93 PHE A CA 1
ATOM 694 C C . PHE A 1 95 ? -34.987 6.730 16.705 1.00 31.40 93 PHE A C 1
ATOM 695 O O . PHE A 1 95 ? -35.038 5.702 16.029 1.00 28.53 93 PHE A O 1
ATOM 703 N N . ASN A 1 96 ? -35.702 6.917 17.821 1.00 33.12 94 ASN A N 1
ATOM 704 C CA . ASN A 1 96 ? -36.667 5.887 18.329 1.00 35.76 94 ASN A CA 1
ATOM 705 C C . ASN A 1 96 ? -37.786 5.639 17.306 1.00 34.59 94 ASN A C 1
ATOM 706 O O . ASN A 1 96 ? -38.110 4.454 17.056 1.00 35.41 94 ASN A O 1
ATOM 711 N N . PHE A 1 97 ? -38.317 6.675 16.668 1.00 32.83 95 PHE A N 1
ATOM 712 C CA . PHE A 1 97 ? -39.410 6.503 15.683 1.00 33.89 95 PHE A CA 1
ATOM 713 C C . PHE A 1 97 ? -38.880 5.748 14.466 1.00 35.54 95 PHE A C 1
ATOM 714 O O . PHE A 1 97 ? -39.663 5.077 13.788 1.00 34.98 95 PHE A O 1
ATOM 722 N N . CYS A 1 98 ? -37.567 5.809 14.207 1.00 34.77 96 CYS A N 1
ATOM 723 C CA . CYS A 1 98 ? -36.946 5.116 13.042 1.00 35.64 96 CYS A CA 1
ATOM 724 C C . CYS A 1 98 ? -36.323 3.770 13.479 1.00 37.34 96 CYS A C 1
ATOM 725 O O . CYS A 1 98 ? -35.433 3.303 12.790 1.00 34.40 96 CYS A O 1
ATOM 728 N N . SER A 1 99 ? -36.735 3.212 14.618 1.00 37.40 97 SER A N 1
ATOM 729 C CA . SER A 1 99 ? -36.278 1.883 15.102 1.00 38.84 97 SER A CA 1
ATOM 730 C C . SER A 1 99 ? -34.773 1.898 15.376 1.00 40.31 97 SER A C 1
ATOM 731 O O . SER A 1 99 ? -34.141 0.883 15.127 1.00 43.28 97 SER A O 1
ATOM 734 N N . ARG A 1 100 ? -34.245 3.037 15.811 1.00 39.26 98 ARG A N 1
ATOM 735 C CA . ARG A 1 100 ? -32.881 3.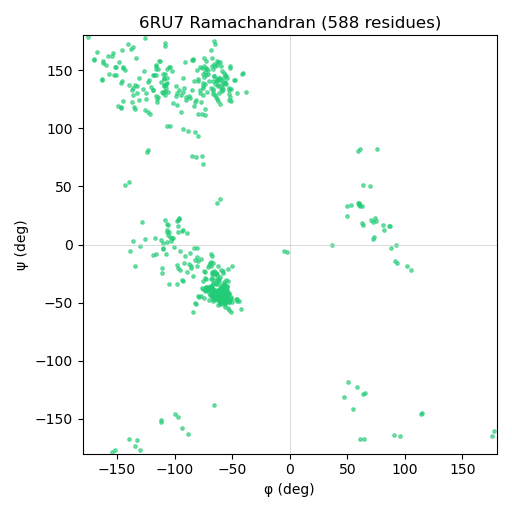224 16.317 1.00 39.26 98 ARG A CA 1
ATOM 736 C C . ARG A 1 100 ? -31.878 2.832 15.220 1.00 41.60 98 ARG A C 1
ATOM 737 O O . ARG A 1 100 ? -30.808 2.346 15.559 1.00 41.93 98 ARG A O 1
ATOM 745 N N . LYS A 1 101 ? -32.224 3.115 13.968 1.00 43.38 99 LYS A N 1
ATOM 746 C CA . LYS A 1 101 ? -31.350 3.035 12.758 1.00 45.96 99 LYS A CA 1
ATOM 747 C C . LYS A 1 101 ? -31.571 4.303 11.902 1.00 39.67 99 LYS A C 1
ATOM 748 O O . LYS A 1 101 ? -32.726 4.567 11.549 1.00 40.96 99 LYS A O 1
ATOM 754 N N . PHE A 1 102 ? -30.539 5.117 11.683 1.00 35.47 100 PHE A N 1
ATOM 755 C CA . PHE A 1 102 ? -30.546 6.158 10.628 1.00 33.32 100 PHE A CA 1
ATOM 756 C C . PHE A 1 102 ? -29.802 5.658 9.389 1.00 34.88 100 PHE A C 1
ATOM 757 O O . PHE A 1 102 ? -28.720 5.085 9.522 1.00 35.40 100 PHE A O 1
ATOM 765 N N . SER A 1 103 ? -30.364 5.893 8.198 1.00 32.91 101 SER A N 1
ATOM 766 C CA . SER A 1 103 ? -29.660 5.672 6.911 1.00 32.15 101 SER A CA 1
ATOM 767 C C . SER A 1 103 ? -28.399 6.561 6.893 1.00 31.89 101 SER A C 1
ATOM 768 O O . SER A 1 103 ? -28.381 7.650 7.568 1.00 30.46 101 SER A O 1
ATOM 771 N N . LEU A 1 104 ? -27.387 6.156 6.155 1.00 31.57 102 LEU A N 1
ATOM 772 C CA . LEU A 1 104 ? -26.186 6.977 5.997 1.00 30.12 102 LEU A CA 1
ATOM 773 C C . LEU A 1 104 ? -26.586 8.375 5.502 1.00 28.65 102 LEU A C 1
ATOM 774 O O . LEU A 1 104 ? -26.042 9.364 6.026 1.00 29.87 102 LEU A O 1
ATOM 779 N N . LYS A 1 105 ? -27.551 8.478 4.602 1.00 30.20 103 LYS A N 1
ATOM 780 C CA . LYS A 1 105 ? -27.965 9.794 4.043 1.00 30.19 103 LYS A CA 1
ATOM 781 C C . LYS A 1 105 ? -28.497 10.695 5.161 1.00 29.47 103 LYS A C 1
ATOM 782 O O . LYS A 1 105 ? -28.131 11.901 5.201 1.00 27.46 103 LYS A O 1
ATOM 788 N N . THR A 1 106 ? -29.375 10.179 6.014 1.00 28.70 104 THR A N 1
ATOM 789 C CA . THR A 1 106 ? -29.908 10.977 7.159 1.00 28.77 104 THR A CA 1
ATOM 790 C C . THR A 1 106 ? -28.733 11.418 8.084 1.00 28.35 104 THR A C 1
ATOM 791 O O . THR A 1 106 ? -28.702 12.568 8.514 1.00 29.00 104 THR A O 1
ATOM 795 N N . VAL A 1 107 ? -27.836 10.513 8.437 1.00 27.56 105 VAL A N 1
ATOM 796 C CA . VAL A 1 107 ? -26.705 10.856 9.346 1.00 27.16 105 VAL A CA 1
ATOM 797 C C . VAL A 1 107 ? -25.895 12.006 8.718 1.00 27.60 105 VAL A C 1
ATOM 798 O O . VAL A 1 107 ? -25.531 12.927 9.432 1.00 28.34 105 VAL A O 1
ATOM 802 N N . LEU A 1 108 ? -25.679 11.986 7.402 1.00 28.59 106 LEU A N 1
ATOM 803 C CA . LEU A 1 108 ? -24.867 13.006 6.729 1.00 29.22 106 LEU A CA 1
ATOM 804 C C . LEU A 1 108 ? -25.638 14.319 6.576 1.00 29.54 106 LEU A C 1
ATOM 805 O O . LEU A 1 108 ? -25.018 15.407 6.774 1.00 26.16 106 LEU A O 1
ATOM 810 N N . LEU A 1 109 ? -26.939 14.257 6.308 1.00 30.04 107 LEU A N 1
ATOM 811 C CA . LEU A 1 109 ? -27.793 15.473 6.348 1.00 32.20 107 LEU A CA 1
ATOM 812 C C . LEU A 1 109 ? -27.657 16.122 7.736 1.00 31.53 107 LEU A C 1
ATOM 813 O O . LEU A 1 109 ? -27.403 17.355 7.821 1.00 32.00 107 LEU A O 1
ATOM 818 N N . LEU A 1 110 ? -27.757 15.327 8.786 1.00 29.79 108 LEU A N 1
ATOM 819 C CA . LEU A 1 110 ? -27.704 15.847 10.164 1.00 29.14 108 LEU A CA 1
ATOM 820 C C . LEU A 1 110 ? -26.299 16.367 10.469 1.00 30.00 108 LEU A C 1
ATOM 821 O O . LEU A 1 110 ? -26.213 17.408 11.095 1.00 28.41 108 LEU A O 1
ATOM 826 N N . ALA A 1 111 ? -25.246 15.666 10.042 1.00 29.08 109 ALA A N 1
ATOM 827 C CA . ALA A 1 111 ? -23.850 16.051 10.376 1.00 30.28 109 ALA A CA 1
ATOM 828 C C . ALA A 1 111 ? -23.598 17.437 9.836 1.00 29.99 109 ALA A C 1
ATOM 829 O O . ALA A 1 111 ? -23.045 18.248 10.557 1.00 30.86 109 ALA A O 1
ATOM 831 N N . ASP A 1 112 ? -24.043 17.700 8.617 1.00 29.56 110 ASP A N 1
ATOM 832 C CA . ASP A 1 112 ? -23.775 18.984 7.949 1.00 29.47 110 ASP A CA 1
ATOM 833 C C . ASP A 1 112 ? -24.343 20.117 8.810 1.00 31.15 110 ASP A C 1
ATOM 834 O O . ASP A 1 112 ? -23.605 21.076 9.134 1.00 30.79 110 ASP A O 1
ATOM 839 N N . GLN A 1 113 ? -25.578 19.982 9.258 1.00 29.89 111 GLN A N 1
ATOM 840 C CA . GLN A 1 113 ? -26.262 21.052 9.996 1.00 29.96 111 GLN A CA 1
ATOM 841 C C . GLN A 1 113 ? -25.677 21.145 11.396 1.00 30.29 111 GLN A C 1
ATOM 842 O O . GLN A 1 113 ? -25.577 22.271 11.920 1.00 32.25 111 GLN A O 1
ATOM 848 N N . MET A 1 114 ? -25.386 20.019 12.024 1.00 29.93 112 MET A N 1
ATOM 849 C CA . MET A 1 114 ? -24.977 20.004 13.443 1.00 28.87 112 MET A CA 1
ATOM 850 C C . MET A 1 114 ? -23.580 20.622 13.563 1.00 29.14 112 MET A C 1
ATOM 851 O O . MET A 1 114 ? -23.332 21.316 14.540 1.00 28.41 112 MET A O 1
ATOM 856 N N . ILE A 1 115 ? -22.686 20.385 12.599 1.00 30.38 113 ILE A N 1
ATOM 857 C CA . ILE A 1 115 ? -21.341 21.032 12.615 1.00 29.43 113 ILE A CA 1
ATOM 858 C C . ILE A 1 115 ? -21.564 22.550 12.503 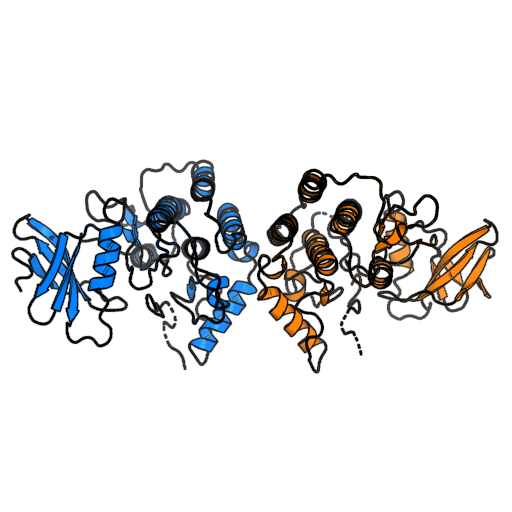1.00 29.82 113 ILE A C 1
ATOM 859 O O . ILE A 1 115 ? -20.914 23.302 13.225 1.00 30.42 113 ILE A O 1
ATOM 864 N N . SER A 1 116 ? -22.491 22.985 11.648 1.00 31.44 114 SER A N 1
ATOM 865 C CA . SER A 1 116 ? -22.793 24.425 11.435 1.00 31.31 114 SER A CA 1
ATOM 866 C C . SER A 1 116 ? -23.372 25.050 12.705 1.00 32.10 114 SER A C 1
ATOM 867 O O . SER A 1 116 ? -22.966 26.173 13.042 1.00 32.38 114 SER A O 1
ATOM 870 N N . ARG A 1 117 ? -24.259 24.355 13.407 1.00 33.42 115 ARG A N 1
ATOM 871 C CA . ARG A 1 117 ? -24.845 24.895 14.658 1.00 33.36 115 ARG A CA 1
ATOM 872 C C . ARG A 1 117 ? -23.700 25.140 15.633 1.00 32.38 115 ARG A C 1
ATOM 873 O O . ARG A 1 117 ? -23.674 26.171 16.278 1.00 34.05 115 ARG A O 1
ATOM 881 N N . ILE A 1 118 ? -22.840 24.152 15.817 1.00 31.90 116 ILE A N 1
ATOM 882 C CA . ILE A 1 118 ? -21.765 24.219 16.822 1.00 32.05 116 ILE A CA 1
ATOM 883 C C . ILE A 1 118 ? -20.790 25.329 16.413 1.00 32.63 116 ILE A C 1
ATOM 884 O O . ILE A 1 118 ? -20.445 26.137 17.253 1.00 31.10 116 ILE A O 1
ATOM 889 N N . GLU A 1 119 ? -20.478 25.448 15.128 1.00 32.71 117 GLU A N 1
ATOM 890 C CA . GLU A 1 119 ? -19.624 26.542 14.650 1.00 33.74 117 GLU A CA 1
ATOM 891 C C . GLU A 1 119 ? -20.257 27.869 15.049 1.00 34.21 117 GLU A C 1
ATOM 892 O O . GLU A 1 119 ? -19.536 28.802 15.517 1.00 35.82 117 GLU A O 1
ATOM 898 N N . TYR A 1 120 ? -21.543 28.015 14.799 1.00 33.37 118 TYR A N 1
ATOM 899 C CA . TYR A 1 120 ? -22.222 29.296 15.015 1.00 33.62 118 TYR A CA 1
ATOM 900 C C . TYR A 1 120 ? -22.069 29.649 16.490 1.00 32.85 118 TYR A C 1
ATOM 901 O O . TYR A 1 120 ? -21.701 30.775 16.813 1.00 34.40 118 TYR A O 1
ATOM 910 N N . ILE A 1 121 ? -22.344 28.694 17.368 1.00 33.39 119 ILE A N 1
ATOM 911 C CA . ILE A 1 121 ? -22.247 28.912 18.832 1.00 33.34 119 ILE A CA 1
ATOM 912 C C . ILE A 1 121 ? -20.833 29.370 19.172 1.00 35.17 119 ILE A C 1
ATOM 913 O O . ILE A 1 121 ? -20.713 30.285 20.004 1.00 34.50 119 ILE A O 1
ATOM 918 N N . HIS A 1 122 ? -19.813 28.691 18.622 1.00 33.59 120 HIS A N 1
ATOM 919 C CA . HIS A 1 122 ? -18.376 28.998 18.856 1.00 33.65 120 HIS A CA 1
ATOM 920 C C . HIS A 1 122 ? -18.084 30.430 18.375 1.00 33.84 120 HIS A C 1
ATOM 921 O O . HIS A 1 122 ? -17.312 31.116 19.026 1.00 33.61 120 HIS A O 1
ATOM 928 N N . SER A 1 123 ? -18.692 30.848 17.260 1.00 36.88 121 SER A N 1
ATOM 929 C CA . SER A 1 123 ? -18.520 32.203 16.665 1.00 36.46 121 SER A CA 1
ATOM 930 C C . SER A 1 123 ? -19.045 33.265 17.630 1.00 39.02 121 SER A C 1
ATOM 931 O O . SER A 1 123 ? -18.617 34.378 17.529 1.00 38.44 121 SER A O 1
ATOM 934 N N . LYS A 1 124 ? -19.986 32.912 18.509 1.00 39.71 122 LYS A N 1
ATOM 935 C CA . LYS A 1 124 ? -20.559 33.821 19.525 1.00 40.27 122 LYS A CA 1
ATOM 936 C C . LYS A 1 124 ? -19.857 33.607 20.856 1.00 41.13 122 LYS A C 1
ATOM 937 O O . LYS A 1 124 ? -20.423 33.990 21.874 1.00 42.03 122 LYS A O 1
ATOM 943 N N . ASN A 1 125 ? -18.699 32.949 20.849 1.00 40.25 123 ASN A N 1
ATOM 944 C CA . ASN A 1 125 ? -17.755 32.926 21.991 1.00 41.11 123 ASN A CA 1
ATOM 945 C C . ASN A 1 125 ? -18.159 31.885 23.040 1.00 38.81 123 ASN A C 1
ATOM 946 O O . ASN A 1 125 ? -17.612 31.918 24.125 1.00 41.05 123 ASN A O 1
ATOM 951 N N . PHE A 1 126 ? -19.081 30.998 22.735 1.00 37.15 124 PHE A N 1
ATOM 952 C CA . PHE A 1 126 ? -19.554 29.993 23.694 1.00 37.30 124 PHE A CA 1
ATOM 953 C C . PHE A 1 126 ? -19.172 28.596 23.212 1.00 35.55 124 PHE A C 1
ATOM 954 O O . PHE A 1 126 ? -19.067 28.380 21.993 1.00 33.65 124 PHE A O 1
ATOM 962 N N . ILE A 1 127 ? -18.983 27.691 24.163 1.00 33.65 125 ILE A N 1
ATOM 963 C CA . ILE A 1 127 ? -19.060 26.234 23.936 1.00 34.94 125 ILE A CA 1
ATOM 964 C C . ILE A 1 127 ? -20.327 25.733 24.586 1.00 33.32 125 ILE A C 1
ATOM 965 O O . ILE A 1 127 ? -20.752 26.316 25.598 1.00 33.73 125 ILE A O 1
ATOM 970 N N . HIS A 1 128 ? -20.925 24.737 23.992 1.00 32.36 126 HIS A N 1
ATOM 971 C CA . HIS A 1 128 ? -22.238 24.206 24.404 1.00 31.22 126 HIS A CA 1
ATOM 972 C C . HIS A 1 128 ? -22.062 23.240 25.572 1.00 31.91 126 HIS A C 1
ATOM 973 O O . HIS A 1 128 ? -22.805 23.340 26.541 1.00 30.85 126 HIS A O 1
ATOM 980 N N . ARG A 1 129 ? -21.144 22.287 25.421 1.00 32.08 127 ARG A N 1
ATOM 981 C CA . ARG A 1 129 ? -20.695 21.339 26.460 1.00 32.74 127 ARG A CA 1
ATOM 982 C C . ARG A 1 129 ? -21.772 20.289 26.744 1.00 34.74 127 ARG A C 1
ATOM 983 O O . ARG A 1 129 ? -21.505 19.460 27.604 1.00 34.88 127 ARG A O 1
ATOM 991 N N . ASP A 1 130 ? -22.899 20.257 26.002 1.00 34.75 128 ASP A N 1
ATOM 992 C CA . ASP A 1 130 ? -23.895 19.164 26.155 1.00 36.14 128 ASP A CA 1
ATOM 993 C C . ASP A 1 130 ? -24.429 18.745 24.787 1.00 35.89 128 ASP A C 1
ATOM 994 O O . ASP A 1 130 ? -25.660 18.673 24.618 1.00 34.56 128 ASP A O 1
ATOM 999 N N . VAL A 1 131 ? -23.523 18.419 23.873 1.00 34.58 129 VAL A N 1
ATOM 1000 C CA . VAL A 1 131 ? -23.844 17.909 22.516 1.00 34.44 129 VAL A CA 1
ATOM 1001 C C . VAL A 1 131 ? -24.331 16.458 22.633 1.00 33.71 129 VAL A C 1
ATOM 1002 O O . VAL A 1 131 ? -23.536 15.585 22.999 1.00 33.47 129 VAL A O 1
ATOM 1006 N N . LYS A 1 132 ? -25.611 16.240 22.359 1.00 31.91 130 LYS A N 1
ATOM 1007 C CA . LYS A 1 132 ? -26.265 14.934 22.447 1.00 31.28 130 LYS A CA 1
ATOM 1008 C C . LYS A 1 132 ? -27.570 14.970 21.669 1.00 30.00 130 LYS A C 1
ATOM 1009 O O . LYS A 1 132 ? -28.102 16.035 21.392 1.00 31.04 130 LYS A O 1
ATOM 1015 N N . PRO A 1 133 ? -28.068 13.810 21.224 1.00 28.31 131 PRO A N 1
ATOM 1016 C CA . PRO A 1 133 ? -29.251 13.750 20.367 1.00 31.96 131 PRO A CA 1
ATOM 1017 C C . PRO A 1 133 ? -30.490 14.454 20.955 1.00 32.46 131 PRO A C 1
ATOM 1018 O O . PRO A 1 133 ? -31.250 15.022 20.219 1.00 35.44 131 PRO A O 1
ATOM 1022 N N . ASP A 1 134 ? -30.597 14.463 22.275 1.00 35.72 132 ASP A N 1
ATOM 1023 C CA . ASP A 1 134 ? -31.715 15.074 23.042 1.00 39.03 132 ASP A CA 1
ATOM 1024 C C . ASP A 1 134 ? -31.689 16.601 22.875 1.00 38.25 132 ASP A C 1
ATOM 1025 O O . ASP A 1 134 ? -32.740 17.233 23.070 1.00 38.95 132 ASP A O 1
ATOM 1030 N N . ASN A 1 135 ? -30.544 17.194 22.564 1.00 32.17 133 ASN A N 1
ATOM 1031 C CA . ASN A 1 135 ? -30.418 18.667 22.580 1.00 32.37 133 ASN A CA 1
ATOM 1032 C C . ASN A 1 135 ? -30.407 19.214 21.156 1.00 32.26 133 ASN A C 1
ATOM 1033 O O . ASN A 1 135 ? -30.140 20.366 20.997 1.00 34.59 133 ASN A O 1
ATOM 1038 N N . PHE A 1 136 ? -30.714 18.394 20.169 1.00 30.79 134 PHE A N 1
ATOM 1039 C CA . PHE A 1 136 ? -31.036 18.860 18.809 1.00 30.64 134 PHE A CA 1
ATOM 1040 C C . PHE A 1 136 ? -32.491 18.496 18.493 1.00 29.78 134 PHE A C 1
ATOM 1041 O O . PHE A 1 136 ? -32.890 17.299 18.643 1.00 28.77 134 PHE A O 1
ATOM 1049 N N . LEU A 1 137 ? -33.239 19.487 18.068 1.00 30.29 135 LEU A N 1
ATOM 1050 C CA . LEU A 1 137 ? -34.688 19.366 17.744 1.00 31.43 135 LEU A CA 1
ATOM 1051 C C . LEU A 1 137 ? -34.863 19.750 16.286 1.00 31.05 135 LEU A C 1
ATOM 1052 O O . LEU A 1 137 ? -34.246 20.727 15.871 1.00 30.24 135 LEU A O 1
ATOM 1057 N N . MET A 1 138 ? -35.639 19.006 15.524 1.00 30.88 136 MET A N 1
ATOM 1058 C CA . MET A 1 138 ? -36.070 19.476 14.188 1.00 33.02 136 MET A CA 1
ATOM 1059 C C . MET A 1 138 ? -37.094 20.623 14.384 1.00 34.29 136 MET A C 1
ATOM 1060 O O . MET A 1 138 ? -37.808 20.623 15.396 1.00 32.94 136 MET A O 1
ATOM 1065 N N . GLY A 1 139 ? -37.107 21.597 13.480 1.00 33.90 137 GLY A N 1
ATOM 1066 C CA . GLY A 1 139 ? -38.163 22.615 13.443 1.00 34.04 137 GLY A CA 1
ATOM 1067 C C . GLY A 1 139 ? -39.494 21.997 13.095 1.00 34.23 137 GLY A C 1
ATOM 1068 O O . GLY A 1 139 ? -39.543 20.782 12.775 1.00 33.96 137 GLY A O 1
ATOM 1069 N N . LEU A 1 140 ? -40.539 22.813 13.140 1.00 37.45 138 LEU A N 1
ATOM 1070 C CA . LEU A 1 140 ? -41.916 22.460 12.716 1.00 36.58 138 LEU A CA 1
ATOM 1071 C C . LEU A 1 140 ? -42.246 23.278 11.494 1.00 38.08 138 LEU A C 1
ATOM 1072 O O . LEU A 1 140 ? -41.593 24.314 11.294 1.00 37.37 138 LEU A O 1
ATOM 1077 N N . GLY A 1 141 ? -43.196 22.814 10.703 1.00 38.88 139 GLY A N 1
ATOM 1078 C CA . GLY A 1 141 ? -43.763 23.584 9.592 1.00 40.52 139 GLY A CA 1
ATOM 1079 C C . GLY A 1 141 ? -42.708 23.866 8.558 1.00 39.77 139 GLY A C 1
ATOM 1080 O O . GLY A 1 141 ? -42.051 22.941 8.171 1.00 38.37 139 GLY A O 1
ATOM 1081 N N . LYS A 1 142 ? -42.552 25.125 8.160 1.00 40.76 140 LYS A N 1
ATOM 1082 C CA . LYS A 1 142 ? -41.601 25.560 7.107 1.00 45.76 140 LYS A CA 1
ATOM 1083 C C . LYS A 1 142 ? -40.154 25.338 7.590 1.00 40.88 140 LYS A C 1
ATOM 1084 O O . LYS A 1 142 ? -39.287 25.391 6.785 1.00 38.51 140 LYS A O 1
ATOM 1090 N N . LYS A 1 143 ? -39.963 25.140 8.887 1.00 41.10 141 LYS A N 1
ATOM 1091 C CA . LYS A 1 143 ? -38.646 24.913 9.536 1.00 42.98 141 LYS A CA 1
ATOM 1092 C C . LYS A 1 143 ? -38.414 23.399 9.734 1.00 40.10 141 LYS A C 1
ATOM 1093 O O . LYS A 1 143 ? -37.428 23.062 10.386 1.00 41.62 141 LYS A O 1
ATOM 1099 N N . GLY A 1 144 ? -39.251 22.538 9.131 1.00 36.14 142 GLY A N 1
ATOM 1100 C CA . GLY A 1 144 ? -39.227 21.075 9.331 1.00 37.44 142 GLY A CA 1
ATOM 1101 C C . GLY A 1 144 ? -37.912 20.429 8.872 1.00 37.74 142 GLY A C 1
ATOM 1102 O O . GLY A 1 144 ? -37.650 19.314 9.276 1.00 38.66 142 GLY A O 1
ATOM 1103 N N . ASN A 1 145 ? -37.122 21.103 8.033 1.00 37.74 143 ASN A N 1
ATOM 1104 C CA . ASN A 1 145 ? -35.861 20.566 7.464 1.00 35.73 143 ASN A CA 1
ATOM 1105 C C . ASN A 1 145 ? -34.644 21.103 8.212 1.00 34.27 143 ASN A C 1
ATOM 1106 O O . ASN A 1 145 ? -33.472 20.667 7.865 1.00 32.71 143 ASN A O 1
ATOM 1111 N N . LEU A 1 146 ? -34.871 21.962 9.194 1.00 33.59 144 LEU A N 1
ATOM 1112 C CA . LEU A 1 146 ? -33.820 22.644 9.981 1.00 34.11 144 LEU A CA 1
ATOM 1113 C C . LEU A 1 146 ? -33.612 21.893 11.278 1.00 31.98 144 LEU A C 1
ATOM 1114 O O . LEU A 1 146 ? -34.596 21.704 12.008 1.00 29.73 144 LEU A O 1
ATOM 1119 N N . VAL A 1 147 ? -32.356 21.594 11.598 1.00 30.69 145 VAL A N 1
ATOM 1120 C CA . VAL A 1 147 ? -31.920 21.066 12.915 1.00 29.67 145 VAL A CA 1
ATOM 1121 C C . VAL A 1 147 ? -31.662 22.258 13.802 1.00 29.71 145 VAL A C 1
ATOM 1122 O O . VAL A 1 147 ? -30.873 23.087 13.425 1.00 30.01 145 VAL A O 1
ATOM 1126 N N . TYR A 1 148 ? -32.282 22.312 14.968 1.00 32.09 146 TYR A N 1
ATOM 1127 C CA . TYR A 1 148 ? -32.041 23.376 15.966 1.00 31.31 146 TYR A CA 1
ATOM 1128 C C . TYR A 1 148 ? -31.206 22.782 17.063 1.00 32.06 146 TYR A C 1
ATOM 1129 O O . TYR A 1 148 ? -31.305 21.582 17.297 1.00 33.08 146 TYR A O 1
ATOM 1138 N N . ILE A 1 149 ? -30.430 23.595 17.735 1.00 31.91 147 ILE A N 1
ATOM 1139 C CA . ILE A 1 149 ? -29.771 23.190 18.982 1.00 32.35 147 ILE A CA 1
ATOM 1140 C C . ILE A 1 149 ? -30.448 23.936 20.136 1.00 32.28 147 ILE A C 1
ATOM 1141 O O . ILE A 1 149 ? -30.758 25.105 19.972 1.00 34.20 147 ILE A O 1
ATOM 1146 N N . ILE A 1 150 ? -30.588 23.275 21.266 1.00 32.26 148 ILE A N 1
ATOM 1147 C CA . ILE A 1 150 ? -31.227 23.797 22.491 1.00 33.78 148 ILE A CA 1
ATOM 1148 C C . ILE A 1 150 ? -30.348 23.456 23.682 1.00 34.23 148 ILE A C 1
ATOM 1149 O O . ILE A 1 150 ? -29.214 22.878 23.470 1.00 34.52 148 ILE A O 1
ATOM 1154 N N . ASP A 1 151 ? -30.864 23.741 24.878 1.00 34.24 149 ASP A N 1
ATOM 1155 C CA . ASP A 1 151 ? -30.272 23.416 26.188 1.00 39.02 149 ASP A CA 1
ATOM 1156 C C . ASP A 1 151 ? -28.905 24.087 26.275 1.00 39.53 149 ASP A C 1
ATOM 1157 O O . ASP A 1 151 ? -27.912 23.418 26.055 1.00 40.46 149 ASP A O 1
ATOM 1162 N N . PHE A 1 152 ? -28.901 25.373 26.598 1.00 41.36 150 PHE A N 1
ATOM 1163 C CA . PHE A 1 152 ? -27.690 26.163 26.895 1.00 42.60 150 PHE A CA 1
ATOM 1164 C C . PHE A 1 152 ? -27.460 26.219 28.402 1.00 43.78 150 PHE A C 1
ATOM 1165 O O . PHE A 1 152 ? -26.648 27.041 28.825 1.00 46.15 150 PHE A O 1
ATOM 1173 N N . GLY A 1 153 ? -28.005 25.250 29.137 1.00 40.64 151 GLY A N 1
ATOM 1174 C CA . GLY A 1 153 ? -27.848 25.139 30.593 1.00 42.93 151 GLY A CA 1
ATOM 1175 C C . GLY A 1 153 ? -26.405 24.922 31.029 1.00 42.69 151 GLY A C 1
ATOM 1176 O O . GLY A 1 153 ? -26.113 25.218 32.170 1.00 46.85 151 GLY A O 1
ATOM 1177 N N . LEU A 1 154 ? -25.551 24.323 30.200 1.00 43.07 152 LEU A N 1
ATOM 1178 C CA . LEU A 1 154 ? -24.127 24.061 30.567 1.00 40.27 152 LEU A CA 1
ATOM 1179 C C . LEU A 1 154 ? -23.188 24.931 29.727 1.00 38.76 152 LEU A C 1
ATOM 1180 O O . LEU A 1 154 ? -21.966 24.796 29.881 1.00 39.47 152 LEU A O 1
ATOM 1185 N N . ALA A 1 155 ? -23.719 25.807 28.886 1.00 37.51 153 ALA A N 1
ATOM 1186 C CA . ALA A 1 155 ? -22.919 26.635 27.958 1.00 38.24 153 ALA A CA 1
ATOM 1187 C C . ALA A 1 155 ? -22.062 27.622 28.764 1.00 40.15 153 ALA A C 1
ATOM 1188 O O . ALA A 1 155 ? -22.439 27.966 29.877 1.00 38.21 153 ALA A O 1
ATOM 1190 N N . LYS A 1 156 ? -20.913 28.003 28.230 1.00 42.44 154 LYS A N 1
ATOM 1191 C CA . LYS A 1 156 ? -20.029 28.999 28.878 1.00 43.11 154 LYS A CA 1
ATOM 1192 C C . LYS A 1 156 ? -19.097 29.577 27.837 1.00 43.06 154 LYS A C 1
ATOM 1193 O O . LYS A 1 156 ? -18.938 28.939 26.763 1.00 41.39 154 LYS A O 1
ATOM 1199 N N . LYS A 1 157 ? -18.626 30.796 28.086 1.00 44.61 155 LYS A N 1
ATOM 1200 C CA . LYS A 1 157 ? -17.586 31.476 27.273 1.00 48.25 155 LYS A CA 1
ATOM 1201 C C . LYS A 1 157 ? -16.337 30.610 27.289 1.00 42.22 155 LYS A C 1
ATOM 1202 O O . LYS A 1 157 ? -15.939 30.194 28.376 1.00 41.35 155 LYS A O 1
ATOM 1208 N N . TYR A 1 158 ? -15.717 30.432 26.139 1.00 39.84 156 TYR A N 1
ATOM 1209 C CA . TYR A 1 158 ? -14.359 29.856 26.004 1.00 38.69 156 TYR A CA 1
ATOM 1210 C C . TYR A 1 158 ? -13.375 30.969 25.635 1.00 42.79 156 TYR A C 1
ATOM 1211 O O . TYR A 1 158 ? -12.191 30.701 25.642 1.00 43.27 156 TYR A O 1
ATOM 1220 N N . ARG A 1 159 ? -13.859 32.175 25.329 1.00 44.98 157 ARG A N 1
ATOM 1221 C CA . ARG A 1 159 ? -12.977 33.332 25.067 1.00 48.08 157 ARG A CA 1
ATOM 1222 C C . ARG A 1 159 ? -13.717 34.615 25.427 1.00 52.65 157 ARG A C 1
ATOM 1223 O O . ARG A 1 159 ? -14.949 34.697 25.223 1.00 51.71 157 ARG A O 1
ATOM 1231 N N . ASP A 1 160 ? -12.970 35.590 25.913 1.00 54.36 158 ASP A N 1
ATOM 1232 C CA . ASP A 1 160 ? -13.379 37.009 26.012 1.00 57.81 158 ASP A CA 1
ATOM 1233 C C . ASP A 1 160 ? -14.040 37.461 24.691 1.00 56.87 158 ASP A C 1
ATOM 1234 O O . ASP A 1 160 ? -13.408 37.302 23.627 1.00 57.82 158 ASP A O 1
ATOM 1239 N N . ALA A 1 161 ? -15.218 38.093 24.769 1.00 58.02 159 ALA A N 1
ATOM 1240 C CA . ALA A 1 161 ? -15.988 38.607 23.607 1.00 60.70 159 ALA A CA 1
ATOM 1241 C C . ALA A 1 161 ? -15.185 39.699 22.885 1.00 64.73 159 ALA A C 1
ATOM 1242 O O . ALA A 1 161 ? -15.278 39.757 21.651 1.00 66.85 159 ALA A O 1
ATOM 1244 N N . ARG A 1 162 ? -14.410 40.500 23.634 1.00 71.33 160 ARG A N 1
ATOM 1245 C CA . ARG A 1 162 ? -13.621 41.658 23.122 1.00 76.88 160 ARG A CA 1
ATOM 1246 C C . ARG A 1 162 ? -12.270 41.174 22.572 1.00 72.70 160 ARG A C 1
ATOM 1247 O O . ARG A 1 162 ? -12.010 41.421 21.397 1.00 74.70 160 ARG A O 1
ATOM 1255 N N . THR A 1 163 ? -11.451 40.505 23.391 1.00 68.88 161 THR A N 1
ATOM 1256 C CA . THR A 1 163 ? -10.040 40.152 23.057 1.00 66.54 161 THR A CA 1
ATOM 1257 C C . THR A 1 163 ? -9.995 38.860 22.237 1.00 65.45 161 THR A C 1
ATOM 1258 O O . THR A 1 163 ? -9.019 38.670 21.518 1.00 59.90 161 THR A O 1
ATOM 1262 N N . HIS A 1 164 ? -10.986 37.979 22.384 1.00 63.87 162 HIS A N 1
ATOM 1263 C CA . HIS A 1 164 ? -10.914 36.574 21.895 1.00 61.98 162 HIS A CA 1
ATOM 1264 C C . HIS A 1 164 ? -9.783 35.830 22.634 1.00 62.15 162 HIS A C 1
ATOM 1265 O O . HIS A 1 164 ? -9.374 34.759 22.143 1.00 62.03 162 HIS A O 1
ATOM 1272 N N . GLN A 1 165 ? -9.321 36.339 23.789 1.00 59.48 163 GLN A N 1
ATOM 1273 C CA . GLN A 1 165 ? -8.419 35.561 24.682 1.00 58.63 163 GLN A CA 1
ATOM 1274 C C . GLN A 1 165 ? -9.152 34.279 25.121 1.00 54.70 163 GLN A C 1
ATOM 1275 O O . GLN A 1 165 ? -10.211 34.383 25.792 1.00 57.56 163 GLN A O 1
ATOM 1281 N N . HIS A 1 166 ? -8.584 33.120 24.807 1.00 48.69 164 HIS A N 1
ATOM 1282 C CA . HIS A 1 166 ? -9.124 31.781 25.173 1.00 45.00 164 HIS A CA 1
ATOM 1283 C C . HIS A 1 166 ? -9.040 31.635 26.692 1.00 44.60 164 HIS A C 1
ATOM 1284 O O . HIS A 1 166 ? -8.105 32.177 27.247 1.00 46.96 164 HIS A O 1
ATOM 1291 N N . ILE A 1 167 ? -10.034 31.040 27.341 1.00 41.98 165 ILE A N 1
ATOM 1292 C CA . ILE A 1 167 ? -9.965 30.650 28.777 1.00 44.36 165 ILE A CA 1
ATOM 1293 C C . ILE A 1 167 ? -8.707 29.825 28.991 1.00 45.52 165 ILE A C 1
ATOM 1294 O O . ILE A 1 167 ? -8.222 29.169 28.074 1.00 45.07 165 ILE A O 1
ATOM 1299 N N . PRO A 1 168 ? -8.132 29.839 30.209 1.00 49.70 166 PRO A N 1
ATOM 1300 C CA . PRO A 1 168 ? -6.920 29.057 30.492 1.00 49.74 166 PRO A CA 1
ATOM 1301 C C . PRO A 1 168 ? -7.206 27.549 30.572 1.00 47.83 166 PRO A C 1
ATOM 1302 O O . PRO A 1 168 ? -8.316 27.152 30.948 1.00 47.91 166 PRO A O 1
ATOM 1306 N N . TYR A 1 169 ? -6.210 26.747 30.228 1.00 46.31 167 TYR A N 1
ATOM 1307 C CA . TYR A 1 169 ? -6.165 25.292 30.485 1.00 47.11 167 TYR A CA 1
ATOM 1308 C C . TYR A 1 169 ? -6.312 25.043 31.976 1.00 50.10 167 TYR A C 1
ATOM 1309 O O . TYR A 1 169 ? -5.724 25.768 32.740 1.00 55.65 167 TYR A O 1
ATOM 1318 N N . ARG A 1 170 ? -7.072 24.039 32.361 1.00 51.68 168 ARG A N 1
ATOM 1319 C CA . ARG A 1 170 ? -7.261 23.639 33.768 1.00 56.09 168 ARG A CA 1
ATOM 1320 C C . ARG A 1 170 ? -7.540 22.153 33.772 1.00 52.04 168 ARG A C 1
ATOM 1321 O O . ARG A 1 170 ? -8.032 21.665 32.754 1.00 51.06 168 ARG A O 1
ATOM 1329 N N . GLU A 1 171 ? -7.202 21.483 34.869 1.00 49.68 169 GLU A N 1
ATOM 1330 C CA . GLU A 1 171 ? -7.338 20.026 35.065 1.00 49.83 169 GLU A CA 1
ATOM 1331 C C . GLU A 1 171 ? -8.135 19.781 36.338 1.00 48.90 169 GLU A C 1
ATOM 1332 O O . GLU A 1 171 ? -8.521 20.756 36.962 1.00 47.83 169 GLU A O 1
ATOM 1338 N N . ASN A 1 172 ? -8.397 18.509 36.656 1.00 51.16 170 ASN A N 1
ATOM 1339 C CA . ASN A 1 172 ? -9.101 18.029 37.882 1.00 57.27 170 ASN A CA 1
ATOM 1340 C C . ASN A 1 172 ? -10.576 18.522 37.939 1.00 60.81 170 ASN A C 1
ATOM 1341 O O . ASN A 1 172 ? -11.181 18.371 39.016 1.00 61.10 170 ASN A O 1
ATOM 1346 N N . LYS A 1 173 ? -11.155 18.977 36.809 1.00 59.49 171 LYS A N 1
ATOM 1347 C CA . LYS A 1 173 ? -12.609 19.301 36.666 1.00 59.07 171 LYS A CA 1
ATOM 1348 C C . LYS A 1 173 ? -13.436 18.021 36.863 1.00 57.59 171 LYS A C 1
ATOM 1349 O O . LYS A 1 173 ? -12.966 16.960 36.464 1.00 55.58 171 LYS A O 1
ATOM 1355 N N . ASN A 1 174 ? -14.594 18.141 37.514 1.00 59.00 172 ASN A N 1
ATOM 1356 C CA . ASN A 1 174 ? -15.709 17.153 37.518 1.00 58.58 172 ASN A CA 1
ATOM 1357 C C . ASN A 1 174 ? -16.209 16.961 36.095 1.00 54.24 172 ASN A C 1
ATOM 1358 O O . ASN A 1 174 ? -16.162 17.931 35.331 1.00 52.13 172 ASN A O 1
ATOM 1363 N N . LEU A 1 175 ? -16.840 15.833 35.799 1.00 52.12 173 LEU A N 1
ATOM 1364 C CA . LEU A 1 175 ? -17.513 15.658 34.496 1.00 52.54 173 LEU A CA 1
ATOM 1365 C C . LEU A 1 175 ? -18.658 16.672 34.360 1.00 50.43 173 LEU A C 1
ATOM 1366 O O . LEU A 1 175 ? -19.508 16.740 35.265 1.00 53.09 173 LEU A O 1
ATOM 1371 N N . THR A 1 176 ? -18.636 17.460 33.286 1.00 48.83 174 THR A N 1
ATOM 1372 C CA . THR A 1 176 ? -19.725 18.371 32.854 1.00 49.69 174 THR A CA 1
ATOM 1373 C C . THR A 1 176 ? -20.280 17.865 31.519 1.00 48.64 174 THR A C 1
ATOM 1374 O O . THR A 1 176 ? -19.478 17.647 30.569 1.00 51.82 174 THR A O 1
ATOM 1378 N N . GLY A 1 177 ? -21.582 17.665 31.443 1.00 43.53 175 GLY A N 1
ATOM 1379 C CA . GLY A 1 177 ? -22.262 17.232 30.210 1.00 41.86 175 GLY A CA 1
ATOM 1380 C C . GLY A 1 177 ? -22.860 15.857 30.395 1.00 39.56 175 GLY A C 1
ATOM 1381 O O . GLY A 1 177 ? -23.272 15.531 31.547 1.00 36.05 175 GLY A O 1
ATOM 1382 N N . THR A 1 178 ? -22.857 15.052 29.336 1.00 35.73 176 THR A N 1
ATOM 1383 C CA . THR A 1 178 ? -23.443 13.703 29.336 1.00 35.70 176 THR A CA 1
ATOM 1384 C C . THR A 1 178 ? -22.340 12.677 29.129 1.00 33.17 176 THR A C 1
ATOM 1385 O O . THR A 1 178 ? -21.673 12.753 28.087 1.00 37.09 176 THR A O 1
ATOM 1389 N N . ALA A 1 179 ? -22.201 11.748 30.074 1.00 32.00 177 ALA A N 1
ATOM 1390 C CA . ALA A 1 179 ? -21.133 10.712 30.121 1.00 33.90 177 ALA A CA 1
ATOM 1391 C C . ALA A 1 179 ? -21.050 9.978 28.767 1.00 34.40 177 ALA A C 1
ATOM 1392 O O . ALA A 1 179 ? -19.950 9.835 28.239 1.00 33.65 177 ALA A O 1
ATOM 1394 N N . ARG A 1 180 ? -22.186 9.557 28.208 1.00 32.26 178 ARG A N 1
ATOM 1395 C CA . ARG A 1 180 ? -22.186 8.719 26.987 1.00 32.50 178 ARG A CA 1
ATOM 1396 C C . ARG A 1 180 ? -21.426 9.429 25.848 1.00 31.17 178 ARG A C 1
ATOM 1397 O O . ARG A 1 180 ? -20.742 8.739 25.078 1.00 30.56 178 ARG A O 1
ATOM 1405 N N . TYR A 1 181 ? -21.573 10.739 25.733 1.00 29.87 179 TYR A N 1
ATOM 1406 C CA . TYR A 1 181 ? -21.132 11.528 24.558 1.00 29.32 179 TYR A CA 1
ATOM 1407 C C . TYR A 1 181 ? -19.930 12.410 24.901 1.00 30.32 179 TYR A C 1
ATOM 1408 O O . TYR A 1 181 ? -19.425 13.073 23.973 1.00 30.02 179 TYR A O 1
ATOM 1417 N N . ALA A 1 182 ? -19.502 12.423 26.169 1.00 28.54 180 ALA A N 1
ATOM 1418 C CA . ALA A 1 182 ? -18.397 13.281 26.676 1.00 31.04 180 ALA A CA 1
ATOM 1419 C C . ALA A 1 182 ? -17.111 12.961 25.930 1.00 29.77 180 ALA A C 1
ATOM 1420 O O . ALA A 1 182 ? -16.861 11.799 25.621 1.00 29.78 180 ALA A O 1
ATOM 1422 N N . SER A 1 183 ? -16.330 13.968 25.636 1.00 34.01 181 SER A N 1
ATOM 1423 C CA . SER A 1 183 ? -14.975 13.812 25.052 1.00 32.86 181 SER A CA 1
ATOM 1424 C C . SER A 1 183 ? -14.088 13.044 26.041 1.00 32.44 181 SER A C 1
ATOM 1425 O O . SER A 1 183 ? -14.345 13.113 27.245 1.00 30.80 181 SER A O 1
ATOM 1428 N N . ILE A 1 184 ? -13.033 12.409 25.557 1.00 32.72 182 ILE A N 1
ATOM 1429 C CA . ILE A 1 184 ? -12.005 11.797 26.434 1.00 33.82 182 ILE A CA 1
ATOM 1430 C C . ILE A 1 184 ? -11.371 12.890 27.317 1.00 34.46 182 ILE A C 1
ATOM 1431 O O . ILE A 1 184 ? -11.262 12.649 28.510 1.00 33.00 182 ILE A O 1
ATOM 1436 N N . ASN A 1 185 ? -11.142 14.096 26.792 1.00 33.65 183 ASN A N 1
ATOM 1437 C CA . ASN A 1 185 ? -10.552 15.199 27.604 1.00 37.35 183 ASN A CA 1
ATOM 1438 C C . ASN A 1 185 ? -11.454 15.475 28.810 1.00 37.54 183 ASN A C 1
ATOM 1439 O O . ASN A 1 185 ? -10.923 15.711 29.915 1.00 37.79 183 ASN A O 1
ATOM 1444 N N . THR A 1 186 ? -12.769 15.491 28.611 1.00 37.06 184 THR A N 1
ATOM 1445 C CA . THR A 1 186 ? -13.750 15.792 29.677 1.00 36.90 184 THR A CA 1
ATOM 1446 C C . THR A 1 186 ? -13.669 14.718 30.757 1.00 36.98 184 THR A C 1
ATOM 1447 O O . THR A 1 186 ? -13.631 15.067 31.940 1.00 40.13 184 THR A O 1
ATOM 1451 N N . HIS A 1 187 ? -13.591 13.462 30.355 1.00 37.84 185 HIS A N 1
ATOM 1452 C CA . HIS A 1 187 ? -13.440 12.302 31.257 1.00 38.81 185 HIS A CA 1
ATOM 1453 C C . HIS A 1 187 ? -12.148 12.445 32.068 1.00 41.42 185 HIS A C 1
ATOM 1454 O O . HIS A 1 187 ? -12.142 12.061 33.247 1.00 42.85 185 HIS A O 1
ATOM 1461 N N . LEU A 1 188 ? -11.099 12.991 31.472 1.00 39.34 186 LEU A N 1
ATOM 1462 C CA . LEU A 1 188 ? -9.771 13.118 32.147 1.00 41.40 186 LEU A CA 1
ATOM 1463 C C . LEU A 1 188 ? -9.760 14.333 33.090 1.00 40.33 186 LEU A C 1
ATOM 1464 O O . LEU A 1 188 ? -8.799 14.511 33.744 1.00 43.71 186 LEU A O 1
ATOM 1469 N N . GLY A 1 189 ? -10.832 15.107 33.140 1.00 41.01 187 GLY A N 1
ATOM 1470 C CA . GLY A 1 189 ? -10.964 16.266 34.033 1.00 39.89 187 GLY A CA 1
ATOM 1471 C C . GLY A 1 189 ? -10.390 17.527 33.416 1.00 38.12 187 GLY A C 1
ATOM 1472 O O . GLY A 1 189 ? -10.202 18.480 34.140 1.00 38.07 187 GLY A O 1
ATOM 1473 N N . ILE A 1 190 ? -10.165 17.532 32.116 1.00 35.76 188 ILE A N 1
ATOM 1474 C CA . ILE A 1 190 ? -9.633 18.709 31.377 1.00 36.67 188 ILE A CA 1
ATOM 1475 C C . ILE A 1 190 ? -10.781 19.655 31.036 1.00 36.94 188 ILE A C 1
ATOM 1476 O O . ILE A 1 190 ? -11.895 19.176 30.720 1.00 38.16 188 ILE A O 1
ATOM 1481 N N . GLU A 1 191 ? -10.515 20.950 31.151 1.00 40.34 189 GLU A N 1
ATOM 1482 C CA . GLU A 1 191 ? -11.402 22.063 30.749 1.00 41.10 189 GLU A CA 1
ATOM 1483 C C . GLU A 1 191 ? -11.871 21.840 29.315 1.00 39.87 189 GLU A C 1
ATOM 1484 O O . GLU A 1 191 ? -10.998 21.554 28.426 1.00 38.35 189 GLU A O 1
ATOM 1490 N N . GLN A 1 192 ? -13.173 22.008 29.079 1.00 38.22 190 GLN A N 1
ATOM 1491 C CA . GLN A 1 192 ? -13.794 21.854 27.749 1.00 39.89 190 GLN A CA 1
ATOM 1492 C C . GLN A 1 192 ? -13.447 23.059 26.900 1.00 38.18 190 GLN A C 1
ATOM 1493 O O . GLN A 1 192 ? -13.306 24.161 27.459 1.00 37.83 190 GLN A O 1
ATOM 1499 N N . SER A 1 193 ? -13.249 22.830 25.606 1.00 35.61 191 SER A N 1
ATOM 1500 C CA . SER A 1 193 ? -13.047 23.897 24.595 1.00 34.41 191 SER A CA 1
ATOM 1501 C C . SER A 1 193 ? -13.813 23.539 23.318 1.00 33.08 191 SER A C 1
ATOM 1502 O O . SER A 1 193 ? -14.642 22.620 23.349 1.00 31.59 191 SER A O 1
ATOM 1505 N N . ARG A 1 194 ? -13.548 24.231 22.232 1.00 32.24 192 ARG A N 1
ATOM 1506 C CA . ARG A 1 194 ? -14.272 24.032 20.972 1.00 31.84 192 ARG A CA 1
ATOM 1507 C C . ARG A 1 194 ? -14.140 22.569 20.517 1.00 31.73 192 ARG A C 1
ATOM 1508 O O . ARG A 1 194 ? -15.151 21.992 20.074 1.00 28.87 192 ARG A O 1
ATOM 1516 N N . ARG A 1 195 ? -12.949 21.965 20.657 1.00 29.25 193 ARG A N 1
ATOM 1517 C CA . ARG A 1 195 ? -12.697 20.586 20.175 1.00 29.46 193 ARG A CA 1
ATOM 1518 C C . ARG A 1 195 ? -13.695 19.585 20.790 1.00 27.68 193 ARG A C 1
ATOM 1519 O O . ARG A 1 195 ? -14.042 18.616 20.091 1.00 28.88 193 ARG A O 1
ATOM 1527 N N . ASP A 1 196 ? -14.104 19.786 22.035 1.00 28.98 194 ASP A N 1
ATOM 1528 C CA . ASP A 1 196 ? -14.887 18.826 22.858 1.00 31.48 194 ASP A CA 1
ATOM 1529 C C . ASP A 1 196 ? -16.322 18.776 22.346 1.00 32.81 194 ASP A C 1
ATOM 1530 O O . ASP A 1 196 ? -16.843 17.660 22.213 1.00 30.13 194 ASP A O 1
ATOM 1535 N N . ASP A 1 197 ? -16.895 19.919 21.947 1.00 31.05 195 ASP A N 1
ATOM 1536 C CA . ASP A 1 197 ? -18.230 19.937 21.299 1.00 31.55 195 ASP A CA 1
ATOM 1537 C C . ASP A 1 197 ? -18.160 19.085 20.019 1.00 30.16 195 ASP A C 1
ATOM 1538 O O . ASP A 1 197 ? -19.100 18.349 19.738 1.00 29.31 195 ASP A O 1
ATOM 1543 N N . LEU A 1 198 ? -17.103 19.239 19.217 1.00 30.18 196 LEU A N 1
ATOM 1544 C CA . LEU A 1 198 ? -16.998 18.518 17.918 1.00 29.55 196 LEU A CA 1
ATOM 1545 C C . LEU A 1 198 ? -16.697 17.030 18.168 1.00 28.40 196 LEU A C 1
ATOM 1546 O O . LEU A 1 198 ? -17.272 16.159 17.445 1.00 25.64 196 LEU A O 1
ATOM 1551 N N . GLU A 1 199 ? -15.902 16.710 19.180 1.00 29.20 197 GLU A N 1
ATOM 1552 C CA . GLU A 1 199 ? -15.625 15.286 19.500 1.00 29.23 197 GLU A CA 1
ATOM 1553 C C . GLU A 1 199 ? -16.957 14.621 19.904 1.00 28.42 197 GLU A C 1
ATOM 1554 O O . GLU A 1 199 ? -17.259 13.524 19.417 1.00 28.16 197 GLU A O 1
ATOM 1560 N N . SER A 1 200 ? -17.729 15.279 20.743 1.00 28.30 198 SER A N 1
ATOM 1561 C CA . SER A 1 200 ? -19.038 14.786 21.199 1.00 27.99 198 SER A CA 1
ATOM 1562 C C . SER A 1 200 ? -19.947 14.512 19.990 1.00 27.00 198 SER A C 1
ATOM 1563 O O . SER A 1 200 ? -20.633 13.425 19.955 1.00 28.51 198 SER A O 1
ATOM 1566 N N . LEU A 1 201 ? -19.975 15.407 19.041 1.00 27.40 199 LEU A N 1
ATOM 1567 C CA . LEU A 1 201 ? -20.794 15.223 17.828 1.00 29.75 199 LEU A CA 1
ATOM 1568 C C . LEU A 1 201 ? -20.312 13.976 17.085 1.00 29.02 199 LEU A C 1
ATOM 1569 O O . LEU A 1 201 ? -21.141 13.223 16.565 1.00 28.80 199 LEU A O 1
ATOM 1574 N N . GLY A 1 202 ? -19.019 13.762 17.042 1.00 28.96 200 GLY A N 1
ATOM 1575 C CA . GLY A 1 202 ? -18.436 12.565 16.427 1.00 28.72 200 GLY A CA 1
ATOM 1576 C C . GLY A 1 202 ? -19.022 11.312 17.031 1.00 28.15 200 GLY A C 1
ATOM 1577 O O . GLY A 1 202 ? -19.369 10.397 16.268 1.00 25.89 200 GLY A O 1
ATOM 1578 N N . TYR A 1 203 ? -19.183 11.273 18.360 1.00 28.60 201 TYR A N 1
ATOM 1579 C CA . TYR A 1 203 ? -19.786 10.093 19.024 1.00 26.88 201 TYR A CA 1
ATOM 1580 C C . TYR A 1 203 ? -21.271 10.039 18.730 1.00 27.60 201 TYR A C 1
ATOM 1581 O O . TYR A 1 203 ? -21.778 8.969 18.581 1.00 28.77 201 TYR A O 1
ATOM 1590 N N . VAL A 1 204 ? -21.951 11.174 18.687 1.00 27.83 202 VAL A N 1
ATOM 1591 C CA . VAL A 1 204 ? -23.399 11.203 18.336 1.00 26.85 202 VAL A CA 1
ATOM 1592 C C . VAL A 1 204 ? -23.570 10.568 16.956 1.00 26.60 202 VAL A C 1
ATOM 1593 O O . VAL A 1 204 ? -24.454 9.695 16.789 1.00 26.35 202 VAL A O 1
ATOM 1597 N N . LEU A 1 205 ? -22.717 10.924 16.000 1.00 26.76 203 LEU A N 1
ATOM 1598 C CA . LEU A 1 205 ? -22.841 10.444 14.615 1.00 26.74 203 LEU A CA 1
ATOM 1599 C C . LEU A 1 205 ? -22.628 8.928 14.573 1.00 28.59 203 LEU A C 1
ATOM 1600 O O . LEU A 1 205 ? -23.425 8.227 13.883 1.00 27.32 203 LEU A O 1
ATOM 1605 N N . MET A 1 206 ? -21.650 8.399 15.314 1.00 28.37 204 MET A N 1
ATOM 1606 C CA . MET A 1 206 ? -21.412 6.945 15.324 1.00 28.41 204 MET A CA 1
ATOM 1607 C C . MET A 1 206 ? -22.522 6.239 16.134 1.00 28.23 204 MET A C 1
ATOM 1608 O O . MET A 1 206 ? -22.916 5.127 15.746 1.00 28.09 204 MET A O 1
ATOM 1613 N N . TYR A 1 207 ? -23.107 6.909 17.107 1.00 26.29 205 TYR A N 1
ATOM 1614 C CA . TYR A 1 207 ? -24.289 6.400 17.827 1.00 28.29 205 TYR A CA 1
ATOM 1615 C C . TYR A 1 207 ? -25.472 6.177 16.848 1.00 28.23 205 TYR A C 1
ATOM 1616 O O . TYR A 1 207 ? -26.084 5.124 16.847 1.00 27.49 205 TYR A O 1
ATOM 1625 N N . PHE A 1 208 ? -25.749 7.147 16.002 1.00 28.33 206 PHE A N 1
ATOM 1626 C CA . PHE A 1 208 ? -26.770 7.051 14.945 1.00 28.80 206 PHE A CA 1
ATOM 1627 C C . PHE A 1 208 ? -26.450 5.909 13.983 1.00 30.21 206 PHE A C 1
ATOM 1628 O O . PHE A 1 208 ? -27.385 5.222 13.564 1.00 28.92 206 PHE A O 1
ATOM 1636 N N . ASN A 1 209 ? -25.180 5.758 13.590 1.00 30.69 207 ASN A N 1
ATOM 1637 C CA . ASN A 1 209 ? -24.731 4.696 12.650 1.00 31.23 207 ASN A CA 1
ATOM 1638 C C . ASN A 1 209 ? -24.943 3.328 13.273 1.00 30.26 207 ASN A C 1
ATOM 1639 O O . ASN A 1 209 ? -25.403 2.467 12.572 1.00 30.22 207 ASN A O 1
ATOM 1644 N N . LEU A 1 210 ? -24.600 3.159 14.549 1.00 30.69 208 LEU A N 1
ATOM 1645 C CA . LEU A 1 210 ? -24.483 1.829 15.199 1.00 31.60 208 LEU A CA 1
ATOM 1646 C C . LEU A 1 210 ? -25.795 1.431 15.876 1.00 32.43 208 LEU A C 1
ATOM 1647 O O . LEU A 1 210 ? -25.983 0.226 16.090 1.00 32.23 208 LEU A O 1
ATOM 1652 N N . GLY A 1 211 ? -26.558 2.405 16.366 1.00 32.32 209 GLY A N 1
ATOM 1653 C CA . GLY A 1 211 ? -27.724 2.167 17.225 1.00 32.14 209 GLY A CA 1
ATOM 1654 C C . GLY A 1 211 ? -27.349 2.228 18.693 1.00 32.08 209 GLY A C 1
ATOM 1655 O O . GLY A 1 211 ? -28.239 2.338 19.509 1.00 30.59 209 GLY A O 1
ATOM 1656 N N . SER A 1 212 ? -26.068 2.148 19.014 1.00 30.58 210 SER A N 1
ATOM 1657 C CA . SER A 1 212 ? -25.568 2.300 20.395 1.00 32.72 210 SER A CA 1
ATOM 1658 C C . SER A 1 212 ? -24.045 2.460 20.352 1.00 34.19 210 SER A C 1
ATOM 1659 O O . SER A 1 212 ? -23.448 2.174 19.301 1.00 35.81 210 SER A O 1
ATOM 1662 N N . LEU A 1 213 ? -23.450 2.897 21.437 1.00 33.16 211 LEU A N 1
ATOM 1663 C CA . LEU A 1 213 ? -21.992 3.039 21.551 1.00 32.38 211 LEU A CA 1
ATOM 1664 C C . LEU A 1 213 ? -21.480 1.930 22.439 1.00 33.54 211 LEU A C 1
ATOM 1665 O O . LEU A 1 213 ? -22.216 1.430 23.306 1.00 31.14 211 LEU A O 1
ATOM 1670 N N . PRO A 1 214 ? -20.223 1.484 22.227 1.00 33.25 212 PRO A N 1
ATOM 1671 C CA . PRO A 1 214 ? -19.717 0.308 22.907 1.00 33.62 212 PRO A CA 1
ATOM 1672 C C . PRO A 1 214 ? -19.538 0.524 24.414 1.00 34.46 212 PRO A C 1
ATOM 1673 O O . PRO A 1 214 ? -19.236 -0.410 25.096 1.00 37.61 212 PRO A O 1
ATOM 1677 N N . TRP A 1 215 ? -19.688 1.750 24.892 1.00 33.77 213 TRP A N 1
ATOM 1678 C CA . TRP A 1 215 ? -19.542 2.086 26.329 1.00 33.03 213 TRP A CA 1
ATOM 1679 C C . TRP A 1 215 ? -20.902 2.371 26.964 1.00 34.37 213 TRP A C 1
ATOM 1680 O O . TRP A 1 215 ? -20.917 2.987 28.094 1.00 35.03 213 TRP A O 1
ATOM 1691 N N . GLN A 1 216 ? -21.994 1.949 26.311 1.00 34.97 214 GLN A N 1
ATOM 1692 C CA . GLN A 1 216 ? -23.374 1.976 26.892 1.00 36.24 214 GLN A CA 1
ATOM 1693 C C . GLN A 1 216 ? -23.583 0.782 27.798 1.00 38.55 214 GLN A C 1
ATOM 1694 O O . GLN A 1 216 ? -22.968 -0.239 27.557 1.00 39.35 214 GLN A O 1
ATOM 1700 N N . GLY A 1 217 ? -24.428 0.930 28.813 1.00 40.67 215 GLY A N 1
ATOM 1701 C CA . GLY A 1 217 ? -24.823 -0.167 29.711 1.00 41.90 215 GLY A CA 1
ATOM 1702 C C . GLY A 1 217 ? -23.642 -0.776 30.458 1.00 46.42 215 GLY A C 1
ATOM 1703 O O . GLY A 1 217 ? -23.707 -1.971 30.750 1.00 49.05 215 GLY A O 1
ATOM 1704 N N . LEU A 1 218 ? -22.645 0.013 30.860 1.00 46.45 216 LEU A N 1
ATOM 1705 C CA . LEU A 1 218 ? -21.550 -0.523 31.715 1.00 48.59 216 LEU A CA 1
ATOM 1706 C C . LEU A 1 218 ? -22.005 -0.546 33.176 1.00 52.57 216 LEU A C 1
ATOM 1707 O O . LEU A 1 218 ? -22.413 0.509 33.694 1.00 54.03 216 LEU A O 1
ATOM 1712 N N . LYS A 1 219 ? -21.962 -1.724 33.790 1.00 56.17 217 LYS A N 1
ATOM 1713 C CA . LYS A 1 219 ? -22.389 -1.945 35.190 1.00 59.02 217 LYS A CA 1
ATOM 1714 C C . LYS A 1 219 ? -21.353 -1.299 36.099 1.00 57.80 217 LYS A C 1
ATOM 1715 O O . LYS A 1 219 ? -20.150 -1.458 35.817 1.00 58.60 217 LYS A O 1
ATOM 1721 N N . ALA A 1 220 ? -21.798 -0.505 37.069 1.00 57.97 218 ALA A N 1
ATOM 1722 C CA . ALA A 1 220 ? -20.951 0.074 38.136 1.00 61.28 218 ALA A CA 1
ATOM 1723 C C . ALA A 1 220 ? -21.794 0.387 39.384 1.00 61.58 218 ALA A C 1
ATOM 1724 O O . ALA A 1 220 ? -23.005 0.502 39.269 1.00 62.82 218 ALA A O 1
ATOM 1726 N N . ALA A 1 221 ? -21.131 0.570 40.521 1.00 62.42 219 ALA A N 1
ATOM 1727 C CA . ALA A 1 221 ? -21.737 0.691 41.864 1.00 64.37 219 ALA A CA 1
ATOM 1728 C C . ALA A 1 221 ? -22.007 2.172 42.188 1.00 64.57 219 ALA A C 1
ATOM 1729 O O . ALA A 1 221 ? -22.796 2.440 43.089 1.00 67.55 219 ALA A O 1
ATOM 1731 N N . THR A 1 222 ? -21.403 3.086 41.434 1.00 61.56 220 THR A N 1
ATOM 1732 C CA . THR A 1 222 ? -21.408 4.549 41.680 1.00 59.82 220 THR A CA 1
ATOM 1733 C C . THR A 1 222 ? -21.431 5.293 40.343 1.00 55.37 220 THR A C 1
ATOM 1734 O O . THR A 1 222 ? -20.839 4.771 39.377 1.00 50.05 220 THR A O 1
ATOM 1738 N N . LYS A 1 223 ? -21.983 6.510 40.334 1.00 53.89 221 LYS A N 1
ATOM 1739 C CA . LYS A 1 223 ? -21.890 7.475 39.213 1.00 57.16 221 LYS A CA 1
ATOM 1740 C C . LYS A 1 223 ? -20.415 7.623 38.821 1.00 57.63 221 LYS A C 1
ATOM 1741 O O . LYS A 1 223 ? -20.078 7.324 37.654 1.00 52.88 221 LYS A O 1
ATOM 1747 N N . ARG A 1 224 ? -19.562 8.017 39.760 1.00 59.14 222 ARG A N 1
ATOM 1748 C CA . ARG A 1 224 ? -18.137 8.273 39.460 1.00 62.17 222 ARG A CA 1
ATOM 1749 C C . ARG A 1 224 ? -17.531 6.989 38.882 1.00 54.00 222 ARG A C 1
ATOM 1750 O O . ARG A 1 224 ? -16.855 7.095 37.871 1.00 52.08 222 ARG A O 1
ATOM 1758 N N . GLN A 1 225 ? -17.845 5.815 39.423 1.00 51.18 223 GLN A N 1
ATOM 1759 C CA . GLN A 1 225 ? -17.301 4.544 38.890 1.00 50.21 223 GLN A CA 1
ATOM 1760 C C . GLN A 1 225 ? -17.849 4.305 37.478 1.00 51.19 223 GLN A C 1
ATOM 1761 O O . GLN A 1 225 ? -17.082 3.854 36.602 1.00 45.05 223 GLN A O 1
ATOM 1767 N N . LYS A 1 226 ? -19.139 4.559 37.264 1.00 47.32 224 LYS A N 1
ATOM 1768 C CA . LYS A 1 226 ? -19.749 4.450 35.930 1.00 45.40 224 LYS A CA 1
ATOM 1769 C C . LYS A 1 226 ? -18.977 5.358 34.953 1.00 42.07 224 LYS A C 1
ATOM 1770 O O . LYS A 1 226 ? -18.625 4.877 33.881 1.00 39.06 224 LYS A O 1
ATOM 1776 N N . TYR A 1 227 ? -18.768 6.628 35.301 1.00 40.83 225 TYR A N 1
ATOM 1777 C CA . TYR A 1 227 ? -18.074 7.612 34.437 1.00 42.43 225 TYR A CA 1
ATOM 1778 C C . TYR A 1 227 ? -16.666 7.082 34.096 1.00 40.00 225 TYR A C 1
ATOM 1779 O O . TYR A 1 227 ? -16.251 7.183 32.945 1.00 36.06 225 TYR A O 1
ATOM 1788 N N . GLU A 1 228 ? -15.997 6.474 35.066 1.00 41.32 226 GLU A N 1
ATOM 1789 C CA . GLU A 1 228 ? -14.610 5.958 34.910 1.00 44.12 226 GLU A CA 1
ATOM 1790 C C . GLU A 1 228 ? -14.593 4.737 33.995 1.00 42.70 226 GLU A C 1
ATOM 1791 O O . GLU A 1 228 ? -13.706 4.681 33.131 1.00 43.47 226 GLU A O 1
ATOM 1797 N N . ARG A 1 229 ? -15.554 3.828 34.133 1.00 41.24 227 ARG A N 1
ATOM 1798 C CA . ARG A 1 229 ? -15.722 2.676 33.216 1.00 38.73 227 ARG A CA 1
ATOM 1799 C C . ARG A 1 229 ? -15.993 3.221 31.801 1.00 35.97 227 ARG A C 1
ATOM 1800 O O . ARG A 1 229 ? -15.385 2.745 30.841 1.00 33.65 227 ARG A O 1
ATOM 1808 N N . ILE A 1 230 ? -16.885 4.190 31.654 1.00 35.27 228 ILE A N 1
ATOM 1809 C CA . ILE A 1 230 ? -17.138 4.806 30.322 1.00 33.30 228 ILE A CA 1
ATOM 1810 C C . ILE A 1 230 ? -15.796 5.363 29.778 1.00 34.33 228 ILE A C 1
ATOM 1811 O O . ILE A 1 230 ? -15.464 5.086 28.608 1.00 33.34 228 ILE A O 1
ATOM 1816 N N . SER A 1 231 ? -15.081 6.129 30.588 1.00 34.82 229 SER A N 1
ATOM 1817 C CA . SER A 1 231 ? -13.781 6.735 30.245 1.00 37.58 229 SER A CA 1
ATOM 1818 C C . SER A 1 231 ? -12.826 5.647 29.743 1.00 37.57 229 SER A C 1
ATOM 1819 O O . SER A 1 231 ? -12.242 5.815 28.643 1.00 35.44 229 SER A O 1
ATOM 1822 N N . GLU A 1 232 ? -12.722 4.549 30.486 1.00 39.59 230 GLU A N 1
ATOM 1823 C CA . GLU A 1 232 ? -11.729 3.466 30.229 1.00 42.34 230 GLU A CA 1
ATOM 1824 C C . GLU A 1 232 ? -12.103 2.806 28.895 1.00 39.84 230 GLU A C 1
ATOM 1825 O O . GLU A 1 232 ? -11.231 2.658 28.051 1.00 34.16 230 GLU A O 1
ATOM 1831 N N . LYS A 1 233 ? -13.387 2.537 28.694 1.00 36.61 231 LYS A N 1
ATOM 1832 C CA . LYS A 1 233 ? -13.890 1.900 27.463 1.00 38.89 231 LYS A CA 1
ATOM 1833 C C . LYS A 1 233 ? -13.589 2.821 26.263 1.00 35.75 231 LYS A C 1
ATOM 1834 O O . LYS A 1 233 ? -13.104 2.324 25.267 1.00 37.13 231 LYS A O 1
ATOM 1840 N N . LYS A 1 234 ? -13.875 4.113 26.361 1.00 33.77 232 LYS A N 1
ATOM 1841 C CA . LYS A 1 234 ? -13.636 5.079 25.264 1.00 35.35 232 LYS A CA 1
ATOM 1842 C C . LYS A 1 234 ? -12.140 5.111 24.927 1.00 37.38 232 LYS A C 1
ATOM 1843 O O . LYS A 1 234 ? -11.798 5.182 23.717 1.00 35.73 232 LYS A O 1
ATOM 1849 N N . MET A 1 235 ? -11.292 5.132 25.946 1.00 37.13 233 MET A N 1
ATOM 1850 C CA . MET A 1 235 ? -9.832 5.292 25.765 1.00 39.90 233 MET A CA 1
ATOM 1851 C C . MET A 1 235 ? -9.234 4.004 25.224 1.00 39.58 233 MET A C 1
ATOM 1852 O O . MET A 1 235 ? -8.222 4.082 24.569 1.00 40.89 233 MET A O 1
ATOM 1857 N N . SER A 1 236 ? -9.881 2.874 25.438 1.00 38.18 234 SER A N 1
ATOM 1858 C CA . SER A 1 236 ? -9.354 1.562 25.027 1.00 38.97 234 SER A CA 1
ATOM 1859 C C . SER A 1 236 ? -10.066 1.060 23.750 1.00 39.29 234 SER A C 1
ATOM 1860 O O . SER A 1 236 ? -9.714 -0.037 23.272 1.00 41.54 234 SER A O 1
ATOM 1863 N N . THR A 1 237 ? -10.973 1.845 23.172 1.00 33.78 235 THR A N 1
ATOM 1864 C CA . THR A 1 237 ? -11.637 1.515 21.900 1.00 33.03 235 THR A CA 1
ATOM 1865 C C . THR A 1 237 ? -11.021 2.359 20.798 1.00 32.18 235 THR A C 1
ATOM 1866 O O . THR A 1 237 ? -11.364 3.529 20.659 1.00 31.50 235 THR A O 1
ATOM 1870 N N . PRO A 1 238 ? -10.120 1.795 19.961 1.00 31.31 236 PRO A N 1
ATOM 1871 C CA . PRO A 1 238 ? -9.539 2.549 18.850 1.00 30.51 236 PRO A CA 1
ATOM 1872 C C . PRO A 1 238 ? -10.664 3.101 17.985 1.00 31.99 236 PRO A C 1
ATOM 1873 O O . PRO A 1 238 ? -11.682 2.412 17.797 1.00 30.39 236 PRO A O 1
ATOM 1877 N N . ILE A 1 239 ? -10.457 4.284 17.440 1.00 33.64 237 ILE A N 1
ATOM 1878 C CA . ILE A 1 239 ? -11.411 4.930 16.515 1.00 34.31 237 ILE A CA 1
ATOM 1879 C C . ILE A 1 239 ? -11.679 3.981 15.342 1.00 33.84 237 ILE A C 1
ATOM 1880 O O . ILE A 1 239 ? -12.830 3.857 14.957 1.00 29.78 237 ILE A O 1
ATOM 1885 N N . GLU A 1 240 ? -10.671 3.270 14.833 1.00 33.55 238 GLU A N 1
ATOM 1886 C CA . GLU A 1 240 ? -10.886 2.357 13.680 1.00 34.25 238 GLU A CA 1
ATOM 1887 C C . GLU A 1 240 ? -11.771 1.164 14.102 1.00 33.17 238 GLU A C 1
ATOM 1888 O O . GLU A 1 240 ? -12.430 0.629 13.236 1.00 34.14 238 GLU A O 1
ATOM 1894 N N . VAL A 1 241 ? -11.812 0.771 15.382 1.00 32.18 239 VAL A N 1
ATOM 1895 C CA . VAL A 1 241 ? -12.722 -0.316 15.846 1.00 31.61 239 VAL A CA 1
ATOM 1896 C C . VAL A 1 241 ? -14.129 0.267 16.016 1.00 31.20 239 VAL A C 1
ATOM 1897 O O . VAL A 1 241 ? -15.060 -0.305 15.470 1.00 32.78 239 VAL A O 1
ATOM 1901 N N . LEU A 1 242 ? -14.250 1.447 16.615 1.00 31.69 240 LEU A N 1
ATOM 1902 C CA . LEU A 1 242 ? -15.541 2.144 16.802 1.00 31.52 240 LEU A CA 1
ATOM 1903 C C . LEU A 1 242 ? -16.241 2.280 15.452 1.00 31.89 240 LEU A C 1
ATOM 1904 O O . LEU A 1 242 ? -17.429 2.006 15.372 1.00 32.80 240 LEU A O 1
ATOM 1909 N N . CYS A 1 243 ? -15.492 2.625 14.417 1.00 30.81 241 CYS A N 1
ATOM 1910 C CA . CYS A 1 243 ? -16.023 3.071 13.119 1.00 32.41 241 CYS A CA 1
ATOM 1911 C C . CYS A 1 243 ? -15.949 1.948 12.082 1.00 33.69 241 CYS A C 1
ATOM 1912 O O . CYS A 1 243 ? -16.260 2.231 10.912 1.00 34.03 241 CYS A O 1
ATOM 1915 N N . LYS A 1 244 ? -15.552 0.731 12.491 1.00 35.44 242 LYS A N 1
ATOM 1916 C CA . LYS A 1 244 ? -15.396 -0.421 11.564 1.00 37.13 242 LYS A CA 1
ATOM 1917 C C . LYS A 1 244 ? -16.738 -0.712 10.857 1.00 36.75 242 LYS A C 1
ATOM 1918 O O . LYS A 1 244 ? -17.780 -0.754 11.533 1.00 33.08 242 LYS A O 1
ATOM 1924 N N . GLY A 1 245 ? -16.685 -0.878 9.538 1.00 37.43 243 GLY A N 1
ATOM 1925 C CA . GLY A 1 245 ? -17.843 -1.167 8.680 1.00 38.75 243 GLY A CA 1
ATOM 1926 C C . GLY A 1 245 ? -18.538 0.102 8.191 1.00 39.30 243 GLY A C 1
ATOM 1927 O O . GLY A 1 245 ? -19.472 -0.033 7.441 1.00 38.46 243 GLY A O 1
ATOM 1928 N N . TYR A 1 246 ? -18.098 1.293 8.623 1.00 35.42 244 TYR A N 1
ATOM 1929 C CA . TYR A 1 246 ? -18.734 2.583 8.260 1.00 34.48 244 TYR A CA 1
ATOM 1930 C C . TYR A 1 246 ? -17.740 3.395 7.456 1.00 33.47 244 TYR A C 1
ATOM 1931 O O . TYR A 1 246 ? -16.552 3.129 7.493 1.00 32.85 244 TYR A O 1
ATOM 1940 N N . PRO A 1 247 ? -18.206 4.308 6.602 1.00 32.09 245 PRO A N 1
ATOM 1941 C CA . PRO A 1 247 ? -17.293 5.115 5.805 1.00 31.74 245 PRO A CA 1
ATOM 1942 C C . PRO A 1 247 ? -16.165 5.718 6.659 1.00 31.37 245 PRO A C 1
ATOM 1943 O O . PRO A 1 247 ? -16.393 6.154 7.781 1.00 32.70 245 PRO A O 1
ATOM 1947 N N . SER A 1 248 ? -14.971 5.752 6.106 1.00 32.44 246 SER A N 1
ATOM 1948 C CA . SER A 1 248 ? -13.733 6.198 6.809 1.00 33.54 246 SER A CA 1
ATOM 1949 C C . SER A 1 248 ? -13.894 7.639 7.318 1.00 31.31 246 SER A C 1
ATOM 1950 O O . SER A 1 248 ? -13.227 7.987 8.259 1.00 28.74 246 SER A O 1
ATOM 1953 N N . GLU A 1 249 ? -14.795 8.431 6.718 1.00 32.24 247 GLU A N 1
ATOM 1954 C CA . GLU A 1 249 ? -14.972 9.859 7.081 1.00 32.92 247 GLU A CA 1
ATOM 1955 C C . GLU A 1 249 ? -15.299 9.980 8.582 1.00 31.71 247 GLU A C 1
ATOM 1956 O O . GLU A 1 249 ? -14.824 10.964 9.221 1.00 32.07 247 GLU A O 1
ATOM 1962 N N . PHE A 1 250 ? -16.017 9.028 9.149 1.00 30.01 248 PHE A N 1
ATOM 1963 C CA . PHE A 1 250 ? -16.422 9.073 10.576 1.00 29.76 248 PHE A CA 1
ATOM 1964 C C . PHE A 1 250 ? -15.178 8.959 11.465 1.00 30.55 248 PHE A C 1
ATOM 1965 O O . PHE A 1 250 ? -15.098 9.687 12.482 1.00 30.73 248 PHE A O 1
ATOM 1973 N N . ALA A 1 251 ? -14.220 8.122 11.056 1.00 31.04 249 ALA A N 1
ATOM 1974 C CA . ALA A 1 251 ? -12.946 7.875 11.765 1.00 30.51 249 ALA A CA 1
ATOM 1975 C C . ALA A 1 251 ? -12.025 9.093 11.564 1.00 29.47 249 ALA A C 1
ATOM 1976 O O . ALA A 1 251 ? -11.470 9.585 12.557 1.00 28.92 249 ALA A O 1
ATOM 1978 N N . THR A 1 252 ? -11.914 9.578 10.330 1.00 28.99 250 THR A N 1
ATOM 1979 C CA . THR A 1 252 ? -11.143 10.798 9.995 1.00 29.85 250 THR A CA 1
ATOM 1980 C C . THR A 1 252 ? -11.662 11.957 10.838 1.00 28.71 250 THR A C 1
ATOM 1981 O O . THR A 1 252 ? -10.850 12.714 11.393 1.00 28.94 250 THR A O 1
ATOM 1985 N N . TYR A 1 253 ? -12.972 12.106 10.942 1.00 28.04 251 TYR A N 1
ATOM 1986 C CA . TYR A 1 253 ? -13.599 13.185 11.743 1.00 27.49 251 TYR A CA 1
ATOM 1987 C C . TYR A 1 253 ? -13.167 13.045 13.191 1.00 26.83 251 TYR A C 1
ATOM 1988 O O . TYR A 1 253 ? -12.693 14.012 13.796 1.00 28.81 251 TYR A O 1
ATOM 1997 N N . LEU A 1 254 ? -13.282 11.864 13.752 1.00 26.72 252 LEU A N 1
ATOM 1998 C CA . LEU A 1 254 ? -12.947 11.703 15.197 1.00 27.97 252 LEU A CA 1
ATOM 1999 C C . LEU A 1 254 ? -11.428 11.888 15.411 1.00 29.27 252 LEU A C 1
ATOM 2000 O O . LEU A 1 254 ? -11.063 12.522 16.391 1.00 28.82 252 LEU A O 1
ATOM 2005 N N . ASN A 1 255 ? -10.585 11.408 14.505 1.00 30.49 253 ASN A N 1
ATOM 2006 C CA . ASN A 1 255 ? -9.096 11.577 14.622 1.00 32.72 253 ASN A CA 1
ATOM 2007 C C . ASN A 1 255 ? -8.726 13.079 14.572 1.00 31.86 253 ASN A C 1
ATOM 2008 O O . ASN A 1 255 ? -7.909 13.519 15.367 1.00 34.11 253 ASN A O 1
ATOM 2013 N N . PHE A 1 256 ? -9.369 13.843 13.706 1.00 30.84 254 PHE A N 1
ATOM 2014 C CA . PHE A 1 256 ? -9.176 15.295 13.602 1.00 30.60 254 PHE A CA 1
ATOM 2015 C C . PHE A 1 256 ? -9.555 15.969 14.920 1.00 31.44 254 PHE A C 1
ATOM 2016 O O . PHE A 1 256 ? -8.755 16.725 15.460 1.00 29.22 254 PHE A O 1
ATOM 2024 N N . CYS A 1 257 ? -10.740 15.697 15.457 1.00 31.59 255 CYS A N 1
ATOM 2025 C CA . CYS A 1 257 ? -11.189 16.313 16.739 1.00 32.66 255 CYS A CA 1
ATOM 2026 C C . CYS A 1 257 ? -10.224 15.960 17.883 1.00 34.32 255 CYS A C 1
ATOM 2027 O O . CYS A 1 257 ? -9.880 16.862 18.661 1.00 34.95 255 CYS A O 1
ATOM 2030 N N . ARG A 1 258 ? -9.776 14.718 17.964 1.00 35.29 256 ARG A N 1
ATOM 2031 C CA . ARG A 1 258 ? -8.873 14.258 19.055 1.00 37.78 256 ARG A CA 1
ATOM 2032 C C . ARG A 1 258 ? -7.467 14.870 18.879 1.00 37.09 256 ARG A C 1
ATOM 2033 O O . ARG A 1 258 ? -6.723 14.853 19.828 1.00 37.56 256 ARG A O 1
ATOM 2041 N N . SER A 1 259 ? -7.116 15.348 17.694 1.00 34.03 257 SER A N 1
ATOM 2042 C CA . SER A 1 259 ? -5.795 15.963 17.417 1.00 36.05 257 SER A CA 1
ATOM 2043 C C . SER A 1 259 ? -5.783 17.449 17.765 1.00 35.74 257 SER A C 1
ATOM 2044 O O . SER A 1 259 ? -4.678 18.010 17.810 1.00 36.18 257 SER A O 1
ATOM 2047 N N . LEU A 1 260 ? -6.948 18.091 17.858 1.00 33.80 258 LEU A N 1
ATOM 2048 C CA . LEU A 1 260 ? -7.039 19.550 18.136 1.00 34.72 258 LEU A CA 1
ATOM 2049 C C . LEU A 1 260 ? -6.364 19.886 19.466 1.00 33.29 258 LEU A C 1
ATOM 2050 O O . LEU A 1 260 ? -6.588 19.177 20.468 1.00 33.15 258 LEU A O 1
ATOM 2055 N N . ARG A 1 261 ? -5.636 20.973 19.491 1.00 32.96 259 ARG A N 1
ATOM 2056 C CA . ARG A 1 261 ? -5.113 21.546 20.742 1.00 36.76 259 ARG A CA 1
ATOM 2057 C C . ARG A 1 261 ? -6.232 22.220 21.506 1.00 35.83 259 ARG A C 1
ATOM 2058 O O . ARG A 1 261 ? -7.256 22.627 20.886 1.00 33.87 259 ARG A O 1
ATOM 2066 N N . PHE A 1 262 ? -6.012 22.414 22.795 1.00 36.02 260 PHE A N 1
ATOM 2067 C CA . PHE A 1 262 ? -6.990 23.020 23.706 1.00 37.07 260 PHE A CA 1
ATOM 2068 C C . PHE A 1 262 ? -7.598 24.274 23.051 1.00 38.39 260 PHE A C 1
ATOM 2069 O O . PHE A 1 262 ? -8.842 24.402 23.026 1.00 38.96 260 PHE A O 1
ATOM 2077 N N . ASP A 1 263 ? -6.778 25.165 22.510 1.00 37.55 261 ASP A N 1
ATOM 2078 C CA . ASP A 1 263 ? -7.232 26.500 22.049 1.00 39.86 261 ASP A CA 1
ATOM 2079 C C . ASP A 1 263 ? -7.282 26.568 20.524 1.00 38.55 261 ASP A C 1
ATOM 2080 O O . ASP A 1 263 ? -7.522 27.625 20.030 1.00 38.43 261 ASP A O 1
ATOM 2085 N N . ASP A 1 264 ? -7.147 25.456 19.818 1.00 37.29 262 ASP A N 1
ATOM 2086 C CA . ASP A 1 264 ? -7.230 25.448 18.333 1.00 37.58 262 ASP A CA 1
ATOM 2087 C C . ASP A 1 264 ? -8.634 25.866 17.913 1.00 38.55 262 ASP A C 1
ATOM 2088 O O . ASP A 1 264 ? -9.588 25.403 18.525 1.00 36.18 262 ASP A O 1
ATOM 2093 N N . LYS A 1 265 ? -8.723 26.650 16.860 1.00 40.79 263 LYS A N 1
ATOM 2094 C CA . LYS A 1 265 ? -9.943 26.870 16.084 1.00 41.91 263 LYS A CA 1
ATOM 2095 C C . LYS A 1 265 ? -10.129 25.684 15.156 1.00 38.50 263 LYS A C 1
ATOM 2096 O O . LYS A 1 265 ? -9.351 25.485 14.227 1.00 35.44 263 LYS A O 1
ATOM 2102 N N . PRO A 1 266 ? -11.164 24.859 15.366 1.00 35.68 264 PRO A N 1
ATOM 2103 C CA . PRO A 1 266 ? -11.429 23.761 14.461 1.00 35.04 264 PRO A CA 1
ATOM 2104 C C . PRO A 1 266 ? -11.630 24.247 13.025 1.00 34.38 264 PRO A C 1
ATOM 2105 O O . PRO A 1 266 ? -12.202 25.302 12.808 1.00 38.22 264 PRO A O 1
ATOM 2109 N N . ASP A 1 267 ? -11.236 23.424 12.078 1.00 34.72 265 ASP A N 1
ATOM 2110 C CA . ASP A 1 267 ? -11.553 23.612 10.650 1.00 34.39 265 ASP A CA 1
ATOM 2111 C C . ASP A 1 267 ? -12.933 23.008 10.394 1.00 33.26 265 ASP A C 1
ATOM 2112 O O . ASP A 1 267 ? -13.012 21.931 9.814 1.00 33.13 265 ASP A O 1
ATOM 2117 N N . TYR A 1 268 ? -13.982 23.715 10.814 1.00 33.73 266 TYR A N 1
ATOM 2118 C CA . TYR A 1 268 ? -15.397 23.344 10.616 1.00 32.47 266 TYR A CA 1
ATOM 2119 C C . TYR A 1 268 ? -15.620 23.021 9.154 1.00 34.40 266 TYR A C 1
ATOM 2120 O O . TYR A 1 268 ? -16.312 22.064 8.835 1.00 35.40 266 TYR A O 1
ATOM 2129 N N . SER A 1 269 ? -15.094 23.844 8.286 1.00 35.34 267 SER A N 1
ATOM 2130 C CA . SER A 1 269 ? -15.379 23.778 6.835 1.00 37.18 267 SER A CA 1
ATOM 2131 C C . SER A 1 269 ? -14.768 22.493 6.259 1.00 37.37 267 SER A C 1
ATOM 2132 O O . SER A 1 269 ? -15.425 21.810 5.468 1.00 36.50 267 SER A O 1
ATOM 2135 N N . TYR A 1 270 ? -13.589 22.110 6.736 1.00 37.83 268 TYR A N 1
ATOM 2136 C CA . TYR A 1 270 ? -12.955 20.810 6.382 1.00 37.91 268 TYR A CA 1
ATOM 2137 C C . TYR A 1 270 ? -13.868 19.658 6.836 1.00 34.11 268 TYR A C 1
ATOM 2138 O O . TYR A 1 270 ? -14.061 18.732 6.096 1.00 33.10 268 TYR A O 1
ATOM 2147 N N . LEU A 1 271 ? -14.325 19.694 8.071 1.00 33.42 269 LEU A N 1
ATOM 2148 C CA . LEU A 1 271 ? -15.139 18.603 8.659 1.00 32.13 269 LEU A CA 1
ATOM 2149 C C . LEU A 1 271 ? -16.454 18.474 7.882 1.00 31.95 269 LEU A C 1
ATOM 2150 O O . LEU A 1 271 ? -16.798 17.328 7.513 1.00 32.95 269 LEU A O 1
ATOM 2155 N N . ARG A 1 272 ? -17.101 19.591 7.529 1.00 30.95 270 ARG A N 1
ATOM 2156 C CA . ARG A 1 272 ? -18.326 19.562 6.700 1.00 34.32 270 ARG A CA 1
ATOM 2157 C C . ARG A 1 272 ? -17.987 18.986 5.326 1.00 34.40 270 ARG A C 1
ATOM 2158 O O . ARG A 1 272 ? -18.720 18.157 4.833 1.00 34.00 270 ARG A O 1
ATOM 2166 N N . GLN A 1 273 ? -16.879 19.410 4.746 1.00 35.28 271 GLN A N 1
ATOM 2167 C CA . GLN A 1 273 ? -16.466 18.981 3.391 1.00 38.32 271 GLN A CA 1
ATOM 2168 C C . GLN A 1 273 ? -16.198 17.458 3.404 1.00 35.09 271 GLN A C 1
ATOM 2169 O O . GLN A 1 273 ? -16.519 16.806 2.420 1.00 32.30 271 GLN A O 1
ATOM 2175 N N . LEU A 1 274 ? -15.687 16.894 4.499 1.00 34.45 272 LEU A N 1
ATOM 2176 C CA . LEU A 1 274 ? -15.467 15.424 4.585 1.00 36.14 272 LEU A CA 1
ATOM 2177 C C . LEU A 1 274 ? -16.793 14.728 4.253 1.00 35.22 272 LEU A C 1
ATOM 2178 O O . LEU A 1 274 ? -16.801 13.787 3.476 1.00 32.90 272 LEU A O 1
ATOM 2183 N N . PHE A 1 275 ? -17.833 15.097 4.986 1.00 32.72 273 PHE A N 1
ATOM 2184 C CA . PHE A 1 275 ? -19.146 14.434 4.943 1.00 34.18 273 PHE A CA 1
ATOM 2185 C C . PHE A 1 275 ? -19.813 14.748 3.610 1.00 35.23 273 PHE A C 1
ATOM 2186 O O . PHE A 1 275 ? -20.354 13.841 2.995 1.00 35.65 273 PHE A O 1
ATOM 2194 N N . ARG A 1 276 ? -19.616 15.960 3.117 1.00 36.73 274 ARG A N 1
ATOM 2195 C CA . ARG A 1 276 ? -20.189 16.443 1.844 1.00 38.83 274 ARG A CA 1
ATOM 2196 C C . ARG A 1 276 ? -19.578 15.666 0.671 1.00 36.54 274 ARG A C 1
ATOM 2197 O O . ARG A 1 276 ? -20.329 15.229 -0.225 1.00 36.36 274 ARG A O 1
ATOM 2205 N N . ASN A 1 277 ? -18.302 15.372 0.728 1.00 33.85 275 ASN A N 1
ATOM 2206 C CA . ASN A 1 277 ? -17.633 14.582 -0.323 1.00 35.93 275 ASN A CA 1
ATOM 2207 C C . ASN A 1 277 ? -18.213 13.158 -0.305 1.00 35.12 275 ASN A C 1
ATOM 2208 O O . ASN A 1 277 ? -18.482 12.600 -1.390 1.00 36.50 275 ASN A O 1
ATOM 2213 N N . LEU A 1 278 ? -18.369 12.576 0.862 1.00 33.32 276 LEU A N 1
ATOM 2214 C CA . LEU A 1 278 ? -18.970 11.216 1.014 1.00 35.14 276 LEU A CA 1
ATOM 2215 C C . LEU A 1 278 ? -20.425 11.218 0.503 1.00 34.27 276 LEU A C 1
ATOM 2216 O O . LEU A 1 278 ? -20.817 10.312 -0.254 1.00 33.10 276 LEU A O 1
ATOM 2221 N N . PHE A 1 279 ? -21.183 12.229 0.882 1.00 34.02 277 PHE A N 1
ATOM 2222 C CA . PHE A 1 279 ? -22.579 12.424 0.454 1.00 32.67 277 PHE A CA 1
ATOM 2223 C C . PHE A 1 279 ? -22.638 12.339 -1.079 1.00 34.04 277 PHE A C 1
ATOM 2224 O O . PHE A 1 279 ? -23.509 11.608 -1.645 1.00 32.50 277 PHE A O 1
ATOM 2232 N N . HIS A 1 280 ? -21.730 13.045 -1.746 1.00 34.38 278 HIS A N 1
ATOM 2233 C CA . HIS A 1 280 ? -21.667 13.116 -3.235 1.00 35.37 278 HIS A CA 1
ATOM 2234 C C . HIS A 1 280 ? -21.234 11.773 -3.807 1.00 35.62 278 HIS A C 1
ATOM 2235 O O . HIS A 1 280 ? -21.846 11.346 -4.762 1.00 35.68 278 HIS A O 1
ATOM 2242 N N . ARG A 1 281 ? -20.216 11.115 -3.216 1.00 36.94 279 ARG A N 1
ATOM 2243 C CA A ARG A 1 281 ? -19.725 9.812 -3.727 0.50 36.62 279 ARG A CA 1
ATOM 2244 C CA B ARG A 1 281 ? -19.721 9.782 -3.687 0.50 37.56 279 ARG A CA 1
ATOM 2245 C C . ARG A 1 281 ? -20.873 8.772 -3.624 1.00 38.09 279 ARG A C 1
ATOM 2246 O O . ARG A 1 281 ? -20.941 7.892 -4.497 1.00 36.92 279 ARG A O 1
ATOM 2261 N N . GLN A 1 282 ? -21.793 8.943 -2.660 1.00 37.59 280 GLN A N 1
ATOM 2262 C CA . GLN A 1 282 ? -22.951 8.018 -2.473 1.00 36.57 280 GLN A CA 1
ATOM 2263 C C . GLN A 1 282 ? -24.043 8.333 -3.481 1.00 36.66 280 GLN A C 1
ATOM 2264 O O . GLN A 1 282 ? -24.976 7.553 -3.592 1.00 38.30 280 GLN A O 1
ATOM 2270 N N . GLY A 1 283 ? -23.968 9.474 -4.135 1.00 36.00 281 GLY A N 1
ATOM 2271 C CA . GLY A 1 283 ? -24.992 9.929 -5.084 1.00 37.85 281 GLY A CA 1
ATOM 2272 C C . GLY A 1 283 ? -26.258 10.401 -4.398 1.00 37.54 281 GLY A C 1
ATOM 2273 O O . GLY A 1 283 ? -27.306 10.455 -5.071 1.00 36.96 281 GLY A O 1
ATOM 2274 N N . PHE A 1 284 ? -26.174 10.801 -3.127 1.00 37.32 282 PHE A N 1
ATOM 2275 C CA . PHE A 1 284 ? -27.318 11.412 -2.387 1.00 38.05 282 PHE A CA 1
ATOM 2276 C C . PHE A 1 284 ? -27.565 12.852 -2.899 1.00 40.09 282 PHE A C 1
ATOM 2277 O O . PHE A 1 284 ? -26.605 13.549 -3.326 1.00 42.01 282 PHE A O 1
ATOM 2285 N N . SER A 1 285 ? -28.794 13.335 -2.812 1.00 47.18 283 SER A N 1
ATOM 2286 C CA . SER A 1 285 ? -29.113 14.775 -3.060 1.00 51.43 283 SER A CA 1
ATOM 2287 C C . SER A 1 285 ? -29.553 15.432 -1.752 1.00 47.48 283 SER A C 1
ATOM 2288 O O . SER A 1 285 ? -30.195 14.738 -0.948 1.00 44.53 283 SER A O 1
ATOM 2291 N N . TYR A 1 286 ? -29.105 16.685 -1.509 1.00 49.29 284 TYR A N 1
ATOM 2292 C CA . TYR A 1 286 ? -29.430 17.498 -0.299 1.00 49.90 284 TYR A CA 1
ATOM 2293 C C . TYR A 1 286 ? -30.884 18.008 -0.446 1.00 50.91 284 TYR A C 1
ATOM 2294 O O . TYR A 1 286 ? -31.071 19.220 -0.572 1.00 50.94 284 TYR A O 1
ATOM 2303 N N . ASP A 1 287 ? -31.869 17.094 -0.360 1.00 46.11 285 ASP A N 1
ATOM 2304 C CA . ASP A 1 287 ? -33.310 17.354 -0.592 1.00 46.03 285 ASP A CA 1
ATOM 2305 C C . ASP A 1 287 ? -34.048 17.349 0.755 1.00 44.25 285 ASP A C 1
ATOM 2306 O O . ASP A 1 287 ? -35.274 17.459 0.749 1.00 42.79 285 ASP A O 1
ATOM 2311 N N . TYR A 1 288 ? -33.310 17.163 1.850 1.00 44.29 286 TYR A N 1
ATOM 2312 C CA . TYR A 1 288 ? -33.809 17.116 3.232 1.00 43.62 286 TYR A CA 1
ATOM 2313 C C . TYR A 1 288 ? -34.940 16.099 3.361 1.00 40.82 286 TYR A C 1
ATOM 2314 O O . TYR A 1 288 ? -35.772 16.275 4.221 1.00 41.15 286 TYR A O 1
ATOM 2323 N N . VAL A 1 289 ? -34.896 15.010 2.626 1.00 38.54 287 VAL A N 1
ATOM 2324 C CA . VAL A 1 289 ? -35.761 13.842 2.895 1.00 36.41 287 VAL A CA 1
ATOM 2325 C C . VAL A 1 289 ? -35.034 12.938 3.885 1.00 35.38 287 VAL A C 1
ATOM 2326 O O . VAL A 1 289 ? -34.200 12.158 3.460 1.00 37.04 287 VAL A O 1
ATOM 2330 N N . PHE A 1 290 ? -35.368 13.066 5.157 1.00 32.80 288 PHE A N 1
ATOM 2331 C CA . PHE A 1 290 ? -34.840 12.257 6.268 1.00 32.86 288 PHE A CA 1
ATOM 2332 C C . PHE A 1 290 ? -35.639 10.959 6.392 1.00 32.27 288 PHE A C 1
ATOM 2333 O O . PHE A 1 290 ? -36.815 10.911 5.994 1.00 35.13 288 PHE A O 1
ATOM 2341 N N . ASP A 1 291 ? -35.054 9.957 7.018 1.00 31.49 289 ASP A N 1
ATOM 2342 C CA . ASP A 1 291 ? -35.711 8.653 7.257 1.00 32.30 289 ASP A CA 1
ATOM 2343 C C . ASP A 1 291 ? -37.144 8.886 7.797 1.00 31.97 289 ASP A C 1
ATOM 2344 O O . ASP A 1 291 ? -38.019 8.250 7.332 1.00 31.49 289 ASP A O 1
ATOM 2349 N N . TRP A 1 292 ? -37.326 9.758 8.772 1.00 31.05 290 TRP A N 1
ATOM 2350 C CA . TRP A 1 292 ? -38.629 9.913 9.464 1.00 32.65 290 TRP A CA 1
ATOM 2351 C C . TRP A 1 292 ? -39.696 10.524 8.532 1.00 34.55 290 TRP A C 1
ATOM 2352 O O . TRP A 1 292 ? -40.885 10.306 8.805 1.00 36.71 290 TRP A O 1
ATOM 2363 N N . ASN A 1 293 ? -39.297 11.159 7.432 1.00 35.61 291 ASN A N 1
ATOM 2364 C CA . ASN A 1 293 ? -40.228 11.684 6.393 1.00 37.82 291 ASN A CA 1
ATOM 2365 C C . ASN A 1 293 ? -40.872 10.520 5.624 1.00 40.46 291 ASN A C 1
ATOM 2366 O O . ASN A 1 293 ? -41.846 10.748 4.941 1.00 37.06 291 ASN A O 1
ATOM 2371 N N . MET A 1 294 ? -40.301 9.324 5.706 1.00 42.04 292 MET A N 1
ATOM 2372 C CA . MET A 1 294 ? -40.781 8.136 4.958 1.00 44.14 292 MET A CA 1
ATOM 2373 C C . MET A 1 294 ? -41.797 7.366 5.809 1.00 42.33 292 MET A C 1
ATOM 2374 O O . MET A 1 294 ? -42.297 6.395 5.327 1.00 45.28 292 MET A O 1
ATOM 2379 N N . LEU A 1 295 ? -41.952 7.702 7.084 1.00 40.49 293 LEU A N 1
ATOM 2380 C CA . LEU A 1 295 ? -42.840 6.972 8.009 1.00 43.02 293 LEU A CA 1
ATOM 2381 C C . LEU A 1 295 ? -44.290 7.128 7.520 1.00 44.07 293 LEU A C 1
ATOM 2382 O O . LEU A 1 295 ? -44.702 8.275 7.241 1.00 43.63 293 LEU A O 1
ATOM 2387 N N . LYS A 1 296 ? -44.993 6.020 7.340 1.00 48.62 294 LYS A N 1
ATOM 2388 C CA . LYS A 1 296 ? -46.344 6.020 6.727 1.00 55.88 294 LYS A CA 1
ATOM 2389 C C . LYS A 1 296 ? -47.387 6.017 7.839 1.00 58.40 294 LYS A C 1
ATOM 2390 O O . LYS A 1 296 ? -48.358 6.788 7.791 1.00 66.43 294 LYS A O 1
ATOM 2397 N N . LEU B 1 5 ? 40.146 -15.863 23.992 1.00 60.49 3 LEU B N 1
ATOM 2398 C CA . LEU B 1 5 ? 39.910 -17.160 23.301 1.00 60.88 3 LEU B CA 1
ATOM 2399 C C . LEU B 1 5 ? 39.540 -16.913 21.826 1.00 55.69 3 LEU B C 1
ATOM 2400 O O . LEU B 1 5 ? 39.145 -15.790 21.486 1.00 52.87 3 LEU B O 1
ATOM 2405 N N . ARG B 1 6 ? 39.721 -17.934 20.985 1.00 50.54 4 ARG B N 1
ATOM 2406 C CA . ARG B 1 6 ? 39.520 -17.895 19.515 1.00 48.37 4 ARG B CA 1
ATOM 2407 C C . ARG B 1 6 ? 38.085 -18.334 19.185 1.00 47.76 4 ARG B C 1
ATOM 2408 O O . ARG B 1 6 ? 37.519 -19.193 19.912 1.00 48.98 4 ARG B O 1
ATOM 2416 N N . VAL B 1 7 ? 37.500 -17.710 18.179 1.00 43.39 5 VAL B N 1
ATOM 2417 C CA . VAL B 1 7 ? 36.221 -18.115 17.561 1.00 44.22 5 VAL B CA 1
ATOM 2418 C C . VAL B 1 7 ? 36.476 -18.280 16.069 1.00 43.95 5 VAL B C 1
ATOM 2419 O O . VAL B 1 7 ? 37.081 -17.405 15.485 1.00 43.39 5 VAL B O 1
ATOM 2423 N N . GLY B 1 8 ? 36.059 -19.397 15.490 1.00 48.86 6 GLY B N 1
ATOM 2424 C CA . GLY B 1 8 ? 36.488 -19.835 14.141 1.00 51.44 6 GLY B CA 1
ATOM 2425 C C . GLY B 1 8 ? 38.004 -19.902 14.043 1.00 50.30 6 GLY B C 1
ATOM 2426 O O . GLY B 1 8 ? 38.639 -20.206 15.053 1.00 49.81 6 GLY B O 1
ATOM 2427 N N . ASN B 1 9 ? 38.565 -19.512 12.901 1.00 51.40 7 ASN B N 1
ATOM 2428 C CA . ASN B 1 9 ? 40.039 -19.448 12.690 1.00 51.25 7 ASN B CA 1
ATOM 2429 C C . ASN B 1 9 ? 40.569 -18.021 12.908 1.00 46.24 7 ASN B C 1
ATOM 2430 O O . ASN B 1 9 ? 41.772 -17.890 13.125 1.00 44.79 7 ASN B O 1
ATOM 2435 N N . ARG B 1 10 ? 39.720 -16.987 12.829 1.00 44.09 8 ARG B N 1
ATOM 2436 C CA . ARG B 1 10 ? 40.190 -15.594 12.588 1.00 42.04 8 ARG B CA 1
ATOM 2437 C C . ARG B 1 10 ? 39.618 -14.591 13.585 1.00 40.43 8 ARG B C 1
ATOM 2438 O O . ARG B 1 10 ? 39.986 -13.440 13.453 1.00 38.88 8 ARG B O 1
ATOM 2446 N N . TYR B 1 11 ? 38.763 -14.995 14.523 1.00 37.14 9 TYR B N 1
ATOM 2447 C CA . TYR B 1 11 ? 38.184 -14.050 15.491 1.00 37.34 9 TYR B CA 1
ATOM 2448 C C . TYR B 1 11 ? 38.783 -14.303 16.865 1.00 37.63 9 TYR B C 1
ATOM 2449 O O . TYR B 1 11 ? 38.929 -15.441 17.257 1.00 37.27 9 TYR B O 1
ATOM 2458 N N . ARG B 1 12 ? 39.137 -13.235 17.546 1.00 37.76 10 ARG B N 1
ATOM 2459 C CA . ARG B 1 12 ? 39.555 -13.253 18.954 1.00 40.17 10 ARG B CA 1
ATOM 2460 C C . ARG B 1 12 ? 38.459 -12.602 19.775 1.00 39.18 10 ARG B C 1
ATOM 2461 O O . ARG B 1 12 ? 37.984 -11.524 19.381 1.00 39.27 10 ARG B O 1
ATOM 2469 N N . LEU B 1 13 ? 38.057 -13.241 20.849 1.00 41.02 11 LEU B N 1
ATOM 2470 C CA . LEU B 1 13 ? 36.959 -12.764 21.707 1.00 42.17 11 LEU B CA 1
ATOM 2471 C C . LEU B 1 13 ? 37.559 -11.911 22.807 1.00 43.84 11 LEU B C 1
ATOM 2472 O O . LEU B 1 13 ? 38.578 -12.333 23.367 1.00 46.30 11 LEU B O 1
ATOM 2477 N N . GLY B 1 14 ? 36.956 -10.753 23.076 1.00 40.45 12 GLY B N 1
ATOM 2478 C CA . GLY B 1 14 ? 37.284 -9.900 24.217 1.00 40.25 12 GLY B CA 1
ATOM 2479 C C . GLY B 1 14 ? 36.158 -9.859 25.212 1.00 40.25 12 GLY B C 1
ATOM 2480 O O . GLY B 1 14 ? 35.372 -10.798 25.247 1.00 44.47 12 GLY B O 1
ATOM 2481 N N . ARG B 1 15 ? 36.047 -8.786 25.970 1.00 41.06 13 ARG B N 1
ATOM 2482 C CA . ARG B 1 15 ? 35.078 -8.702 27.079 1.00 43.97 13 ARG B CA 1
ATOM 2483 C C . ARG B 1 15 ? 33.707 -8.270 26.559 1.00 41.51 13 ARG B C 1
ATOM 2484 O O . ARG B 1 15 ? 33.604 -7.663 25.454 1.00 36.16 13 ARG B O 1
ATOM 2492 N N . LYS B 1 16 ? 32.698 -8.568 27.355 1.00 44.01 14 LYS B N 1
ATOM 2493 C CA . LYS B 1 16 ? 31.281 -8.236 27.100 1.00 46.84 14 LYS B CA 1
ATOM 2494 C C . LYS B 1 16 ? 31.159 -6.734 26.950 1.00 45.41 14 LYS B C 1
ATOM 2495 O O . LYS B 1 16 ? 31.705 -6.014 27.795 1.00 46.11 14 LYS B O 1
ATOM 2501 N N . ILE B 1 17 ? 30.446 -6.268 25.941 1.00 43.90 15 ILE B N 1
ATOM 2502 C CA . ILE B 1 17 ? 30.169 -4.818 25.806 1.00 46.13 15 ILE B CA 1
ATOM 2503 C C . ILE B 1 17 ? 28.700 -4.531 26.057 1.00 46.87 15 ILE B C 1
ATOM 2504 O O . ILE B 1 17 ? 28.463 -3.462 26.551 1.00 51.10 15 ILE B O 1
ATOM 2509 N N . GLY B 1 18 ? 27.796 -5.515 25.953 1.00 47.62 16 GLY B N 1
ATOM 2510 C CA . GLY B 1 18 ? 26.377 -5.301 26.286 1.00 45.64 16 GLY B CA 1
ATOM 2511 C C . GLY B 1 18 ? 25.548 -6.557 26.221 1.00 49.31 16 GLY B C 1
ATOM 2512 O O . GLY B 1 18 ? 26.105 -7.633 25.909 1.00 50.47 16 GLY B O 1
ATOM 2513 N N . SER B 1 19 ? 24.253 -6.415 26.537 1.00 47.59 17 SER B N 1
ATOM 2514 C CA . SER B 1 19 ? 23.243 -7.491 26.613 1.00 53.22 17 SER B CA 1
ATOM 2515 C C . SER B 1 19 ? 21.902 -6.916 26.183 1.00 52.61 17 SER B C 1
ATOM 2516 O O . SER B 1 19 ? 21.468 -5.949 26.801 1.00 53.65 17 SER B O 1
ATOM 2519 N N . GLY B 1 20 ? 21.344 -7.427 25.101 1.00 53.11 18 GLY B N 1
ATOM 2520 C CA . GLY B 1 20 ? 20.074 -6.952 24.533 1.00 54.41 18 GLY B CA 1
ATOM 2521 C C . GLY B 1 20 ? 18.938 -7.860 24.939 1.00 52.98 18 GLY B C 1
ATOM 2522 O O . GLY B 1 20 ? 19.032 -8.465 26.024 1.00 49.59 18 GLY B O 1
ATOM 2523 N N . SER B 1 21 ? 17.953 -8.035 24.060 1.00 56.03 19 SER B N 1
ATOM 2524 C CA . SER B 1 21 ? 16.741 -8.855 24.345 1.00 56.47 19 SER B CA 1
ATOM 2525 C C . SER B 1 21 ? 17.133 -10.342 24.547 1.00 56.62 19 SER B C 1
ATOM 2526 O O . SER B 1 21 ? 16.426 -10.990 25.285 1.00 58.77 19 SER B O 1
ATOM 2529 N N . PHE B 1 22 ? 18.285 -10.828 24.012 1.00 53.69 20 PHE B N 1
ATOM 2530 C CA . PHE B 1 22 ? 18.851 -12.185 24.307 1.00 48.57 20 PHE B CA 1
ATOM 2531 C C . PHE B 1 22 ? 20.362 -12.218 24.001 1.00 49.69 20 PHE B C 1
ATOM 2532 O O . PHE B 1 22 ? 20.823 -11.398 23.196 1.00 47.34 20 PHE B O 1
ATOM 2540 N N . GLY B 1 23 ? 21.075 -13.205 24.543 1.00 50.13 21 GLY B N 1
ATOM 2541 C CA . GLY B 1 23 ? 22.525 -13.425 24.307 1.00 52.31 21 GLY B CA 1
ATOM 2542 C C . GLY B 1 23 ? 23.355 -12.271 24.852 1.00 51.34 21 GLY B C 1
ATOM 2543 O O . GLY B 1 23 ? 22.815 -11.501 25.632 1.00 49.93 21 GLY B O 1
ATOM 2544 N N . ASP B 1 24 ? 24.633 -12.188 24.494 1.00 45.87 22 ASP B N 1
ATOM 2545 C CA . ASP B 1 24 ? 25.541 -11.099 24.940 1.00 44.44 22 ASP B CA 1
ATOM 2546 C C . ASP B 1 24 ? 26.489 -10.734 23.809 1.00 40.34 22 ASP B C 1
ATOM 2547 O O . ASP B 1 24 ? 26.740 -11.571 22.952 1.00 37.14 22 ASP B O 1
ATOM 2552 N N . ILE B 1 25 ? 26.907 -9.483 23.787 1.00 39.49 23 ILE B N 1
ATOM 2553 C CA . ILE B 1 25 ? 27.755 -8.892 22.723 1.00 40.82 23 ILE B CA 1
ATOM 2554 C C . ILE B 1 25 ? 29.109 -8.681 23.339 1.00 38.96 23 ILE B C 1
ATOM 2555 O O . ILE B 1 25 ? 29.159 -8.042 24.394 1.00 37.47 23 ILE B O 1
ATOM 2560 N N . TYR B 1 26 ? 30.136 -9.167 22.671 1.00 38.02 24 TYR B N 1
ATOM 2561 C CA . TYR B 1 26 ? 31.547 -9.096 23.098 1.00 36.98 24 TYR B CA 1
ATOM 2562 C C . TYR B 1 26 ? 32.332 -8.288 22.087 1.00 38.08 24 TYR B C 1
ATOM 2563 O O . TYR B 1 26 ? 32.066 -8.315 20.870 1.00 36.84 24 TYR B O 1
ATOM 2572 N N . LEU B 1 27 ? 33.305 -7.572 22.593 1.00 40.14 25 LEU B N 1
ATOM 2573 C CA . LEU B 1 27 ? 34.362 -7.014 21.774 1.00 41.11 25 LEU B CA 1
ATOM 2574 C C . LEU B 1 27 ? 35.089 -8.177 21.116 1.00 39.46 25 LEU B C 1
ATOM 2575 O O . LEU B 1 27 ? 35.174 -9.252 21.747 1.00 35.83 25 LEU B O 1
ATOM 2580 N N . GLY B 1 28 ? 35.489 -8.003 19.862 1.00 36.68 26 GLY B N 1
ATOM 2581 C CA . GLY B 1 28 ? 36.253 -9.001 19.127 1.00 35.69 26 GLY B CA 1
ATOM 2582 C C . GLY B 1 28 ? 37.239 -8.359 18.174 1.00 34.01 26 GLY B C 1
ATOM 2583 O O . GLY B 1 28 ? 37.067 -7.175 17.864 1.00 35.12 26 GLY B O 1
ATOM 2584 N N . THR B 1 29 ? 38.154 -9.145 17.646 1.00 31.75 27 THR B N 1
ATOM 2585 C CA . THR B 1 29 ? 39.038 -8.751 16.528 1.00 33.37 27 THR B CA 1
ATOM 2586 C C . THR B 1 29 ? 38.957 -9.780 15.433 1.00 31.24 27 THR B C 1
ATOM 2587 O O . THR B 1 29 ? 39.126 -10.947 15.716 1.00 35.04 27 THR B O 1
ATOM 2591 N N . ASP B 1 30 ? 38.815 -9.318 14.217 1.00 32.13 28 ASP B N 1
ATOM 2592 C CA . ASP B 1 30 ? 39.055 -10.098 12.998 1.00 33.23 28 ASP B CA 1
ATOM 2593 C C . ASP B 1 30 ? 40.561 -10.069 12.736 1.00 33.56 28 ASP B C 1
ATOM 2594 O O . ASP B 1 30 ? 41.069 -9.047 12.306 1.00 33.87 28 ASP B O 1
ATOM 2599 N N . ILE B 1 31 ? 41.240 -11.108 13.174 1.00 36.84 29 ILE B N 1
ATOM 2600 C CA . ILE B 1 31 ? 42.730 -11.297 13.062 1.00 38.79 29 ILE B CA 1
ATOM 2601 C C . ILE B 1 31 ? 43.158 -11.136 11.599 1.00 39.21 29 ILE B C 1
ATOM 2602 O O . ILE B 1 31 ? 44.223 -10.579 11.357 1.00 40.89 29 ILE B O 1
ATOM 2607 N N . ALA B 1 32 ? 42.420 -11.755 10.685 1.00 37.82 30 ALA B N 1
ATOM 2608 C CA . ALA B 1 32 ? 42.792 -11.861 9.270 1.00 37.42 30 ALA B CA 1
ATOM 2609 C C . ALA B 1 32 ? 42.689 -10.489 8.610 1.00 38.29 30 ALA B C 1
ATOM 2610 O O . ALA B 1 32 ? 43.572 -10.162 7.791 1.00 38.46 30 ALA B O 1
ATOM 2612 N N . ALA B 1 33 ? 41.687 -9.677 8.988 1.00 38.46 31 ALA B N 1
ATOM 2613 C CA . ALA B 1 33 ? 41.337 -8.428 8.269 1.00 36.37 31 ALA B CA 1
ATOM 2614 C C . ALA B 1 33 ? 41.968 -7.233 8.979 1.00 37.93 31 ALA B C 1
ATOM 2615 O O . ALA B 1 33 ? 41.994 -6.180 8.393 1.00 38.66 31 ALA B O 1
ATOM 2617 N N . GLY B 1 34 ? 42.384 -7.388 10.234 1.00 37.93 32 GLY B N 1
ATOM 2618 C CA . GLY B 1 34 ? 42.800 -6.268 11.086 1.00 38.37 32 GLY B CA 1
ATOM 2619 C C . GLY B 1 34 ? 41.654 -5.301 11.355 1.00 38.74 32 GLY B C 1
ATOM 2620 O O . GLY B 1 34 ? 41.846 -4.096 11.207 1.00 38.63 32 GLY B O 1
ATOM 2621 N N . GLU B 1 35 ? 40.509 -5.800 11.795 1.00 37.45 33 GLU B N 1
ATOM 2622 C CA . GLU B 1 35 ? 39.344 -4.940 12.097 1.00 37.74 33 GLU B CA 1
ATOM 2623 C C . GLU B 1 35 ? 38.750 -5.408 13.408 1.00 35.28 33 GLU B C 1
ATOM 2624 O O . GLU B 1 35 ? 38.674 -6.611 13.590 1.00 35.11 33 GLU B O 1
ATOM 2630 N N . GLU B 1 36 ? 38.431 -4.493 14.312 1.00 34.82 34 GLU B N 1
ATOM 2631 C CA . GLU B 1 36 ? 37.594 -4.783 15.497 1.00 38.38 34 GLU B CA 1
ATOM 2632 C C . GLU B 1 36 ? 36.189 -5.141 15.026 1.00 36.03 34 GLU B C 1
ATOM 2633 O O . GLU B 1 36 ? 35.741 -4.596 13.996 1.00 38.59 34 GLU B O 1
ATOM 2639 N N . VAL B 1 37 ? 35.553 -6.055 15.728 1.00 33.72 35 VAL B N 1
ATOM 2640 C CA . VAL B 1 37 ? 34.180 -6.532 15.430 1.00 30.93 35 VAL B CA 1
ATOM 2641 C C . VAL B 1 37 ? 33.444 -6.653 16.742 1.00 30.79 35 VAL B C 1
ATOM 2642 O O . VAL B 1 37 ? 34.075 -6.550 17.805 1.00 32.09 35 VAL B O 1
ATOM 2646 N N . ALA B 1 38 ? 32.139 -6.825 16.647 1.00 31.10 36 ALA B N 1
ATOM 2647 C CA . ALA B 1 38 ? 31.265 -7.204 17.755 1.00 30.54 36 ALA B CA 1
ATOM 2648 C C . ALA B 1 38 ? 30.857 -8.652 17.519 1.00 30.10 36 ALA B C 1
ATOM 2649 O O . ALA B 1 38 ? 30.518 -9.000 16.375 1.00 32.96 36 ALA B O 1
ATOM 2651 N N . ILE B 1 39 ? 30.905 -9.457 18.550 1.00 30.45 37 ILE B N 1
ATOM 2652 C CA . ILE B 1 39 ? 30.627 -10.913 18.496 1.00 31.56 37 ILE B CA 1
ATOM 2653 C C . ILE B 1 39 ? 29.471 -11.188 19.453 1.00 33.18 37 ILE B C 1
ATOM 2654 O O . ILE B 1 39 ? 29.617 -10.964 20.677 1.00 33.10 37 ILE B O 1
ATOM 2659 N N . LYS B 1 40 ? 28.332 -11.564 18.907 1.00 34.31 38 LYS B N 1
ATOM 2660 C CA . LYS B 1 40 ? 27.183 -12.021 19.705 1.00 33.74 38 LYS B CA 1
ATOM 2661 C C . LYS B 1 40 ? 27.305 -13.529 19.946 1.00 33.82 38 LYS B C 1
ATOM 2662 O O . LYS B 1 40 ? 27.557 -14.269 18.986 1.00 32.15 38 LYS B O 1
ATOM 2668 N N . LEU B 1 41 ? 27.202 -13.929 21.213 1.00 34.11 39 LEU B N 1
ATOM 2669 C CA . LEU B 1 41 ? 27.131 -15.330 21.651 1.00 34.76 39 LEU B CA 1
ATOM 2670 C C . LEU B 1 41 ? 25.718 -15.641 22.153 1.00 37.27 39 LEU B C 1
ATOM 2671 O O . LEU B 1 41 ? 25.121 -14.772 22.814 1.00 35.91 39 LEU B O 1
ATOM 2676 N N . GLU B 1 42 ? 25.249 -16.855 21.865 1.00 37.07 40 GLU B N 1
ATOM 2677 C CA . GLU B 1 42 ? 24.045 -17.488 22.460 1.00 37.79 40 GLU B CA 1
ATOM 2678 C C . GLU B 1 42 ? 24.394 -18.930 22.788 1.00 37.35 40 GLU B C 1
ATOM 2679 O O . GLU B 1 42 ? 24.928 -19.629 21.891 1.00 36.81 40 GLU B O 1
ATOM 2685 N N . CYS B 1 43 ? 24.124 -19.354 24.020 1.00 38.99 41 CYS B N 1
ATOM 2686 C CA A CYS B 1 43 ? 24.310 -20.753 24.476 0.50 41.51 41 CYS B CA 1
ATOM 2687 C CA B CYS B 1 43 ? 24.279 -20.757 24.496 0.50 42.18 41 CYS B CA 1
ATOM 2688 C C . CYS B 1 43 ? 23.600 -21.717 23.499 1.00 41.14 41 CYS B C 1
ATOM 2689 O O . CYS B 1 43 ? 22.399 -21.503 23.219 1.00 38.86 41 CYS B O 1
ATOM 2694 N N . VAL B 1 44 ? 24.341 -22.692 22.945 1.00 40.61 42 VAL B N 1
ATOM 2695 C CA . VAL B 1 44 ? 23.783 -23.695 21.969 1.00 42.57 42 VAL B CA 1
ATOM 2696 C C . VAL B 1 44 ? 22.559 -24.385 22.592 1.00 41.17 42 VAL B C 1
ATOM 2697 O O . VAL B 1 44 ? 21.610 -24.662 21.867 1.00 42.19 42 VAL B O 1
ATOM 2701 N N . LYS B 1 45 ? 22.595 -24.608 23.892 1.00 42.47 43 LYS B N 1
ATOM 2702 C CA . LYS B 1 45 ? 21.644 -25.470 24.639 1.00 48.39 43 LYS B CA 1
ATOM 2703 C C . LYS B 1 45 ? 20.397 -24.653 25.047 1.00 47.64 43 LYS B C 1
ATOM 2704 O O . LYS B 1 45 ? 19.439 -25.250 25.484 1.00 51.48 43 LYS B O 1
ATOM 2710 N N . THR B 1 46 ? 20.384 -23.346 24.835 1.00 50.12 44 THR B N 1
ATOM 2711 C CA . THR B 1 46 ? 19.207 -22.465 25.120 1.00 51.26 44 THR B CA 1
ATOM 2712 C C . THR B 1 46 ? 17.908 -23.161 24.675 1.00 51.13 44 THR B C 1
ATOM 2713 O O . THR B 1 46 ? 17.916 -23.809 23.623 1.00 47.31 44 THR B O 1
ATOM 2717 N N . LYS B 1 47 ? 16.811 -22.929 25.397 1.00 57.67 45 LYS B N 1
ATOM 2718 C CA . LYS B 1 47 ? 15.486 -23.555 25.121 1.00 58.73 45 LYS B CA 1
ATOM 2719 C C . LYS B 1 47 ? 14.837 -22.896 23.898 1.00 54.13 45 LYS B C 1
ATOM 2720 O O . LYS B 1 47 ? 14.146 -23.612 23.170 1.00 51.00 45 LYS B O 1
ATOM 2726 N N . HIS B 1 48 ? 15.089 -21.603 23.658 1.00 50.51 46 HIS B N 1
ATOM 2727 C CA . HIS B 1 48 ? 14.495 -20.818 22.540 1.00 51.87 46 HIS B CA 1
ATOM 2728 C C . HIS B 1 48 ? 15.612 -20.202 21.706 1.00 49.88 46 HIS B C 1
ATOM 2729 O O . HIS B 1 48 ? 15.903 -19.019 21.831 1.00 45.18 46 HIS B O 1
ATOM 2736 N N . PRO B 1 49 ? 16.242 -20.981 20.805 1.00 48.15 47 PRO B N 1
ATOM 2737 C CA . PRO B 1 49 ? 17.350 -20.465 19.997 1.00 49.45 47 PRO B CA 1
ATOM 2738 C C . PRO B 1 49 ? 16.852 -19.393 19.018 1.00 47.14 47 PRO B C 1
ATOM 2739 O O . PRO B 1 49 ? 15.813 -19.618 18.388 1.00 48.49 47 PRO B O 1
ATOM 2743 N N . GLN B 1 50 ? 17.500 -18.231 18.981 1.00 43.97 48 GLN B N 1
ATOM 2744 C CA . GLN B 1 50 ? 17.058 -17.089 18.135 1.00 44.11 48 GLN B CA 1
ATOM 2745 C C . GLN B 1 50 ? 18.221 -16.376 17.455 1.00 40.98 48 GLN B C 1
ATOM 2746 O O . GLN B 1 50 ? 17.934 -15.559 16.567 1.00 38.46 48 GLN B O 1
ATOM 2752 N N . LEU B 1 51 ? 19.477 -16.728 17.733 1.00 39.81 49 LEU B N 1
ATOM 2753 C CA . LEU B 1 51 ? 20.612 -15.988 17.119 1.00 39.59 49 LEU B CA 1
ATOM 2754 C C . LEU B 1 51 ? 20.625 -16.277 15.620 1.00 41.47 49 LEU B C 1
ATOM 2755 O O . LEU B 1 51 ? 20.774 -15.320 14.823 1.00 42.36 49 LEU B O 1
ATOM 2760 N N . HIS B 1 52 ? 20.424 -17.534 15.224 1.00 42.34 50 HIS B N 1
ATOM 2761 C CA . HIS B 1 52 ? 20.438 -17.918 13.792 1.00 42.11 50 HIS B CA 1
ATOM 2762 C C . HIS B 1 52 ? 19.242 -17.252 13.095 1.00 38.57 50 HIS B C 1
ATOM 2763 O O . HIS B 1 52 ? 19.405 -16.833 11.956 1.00 39.17 50 HIS B O 1
ATOM 2770 N N . ILE B 1 53 ? 18.144 -17.028 13.790 1.00 36.54 51 ILE B N 1
ATOM 2771 C CA . ILE B 1 53 ? 16.972 -16.302 13.205 1.00 39.17 51 ILE B CA 1
ATOM 2772 C C . ILE B 1 53 ? 17.361 -14.831 13.022 1.00 39.51 51 ILE B C 1
ATOM 2773 O O . ILE B 1 53 ? 17.219 -14.328 11.879 1.00 41.68 51 ILE B O 1
ATOM 2778 N N . GLU B 1 54 ? 17.945 -14.206 14.059 1.00 39.15 52 GLU B N 1
ATOM 2779 C CA . GLU B 1 54 ? 18.450 -12.809 13.991 1.00 38.69 52 GLU B CA 1
ATOM 2780 C C . GLU B 1 54 ? 19.460 -12.657 12.851 1.00 38.56 52 GLU B C 1
ATOM 2781 O O . GLU B 1 54 ? 19.340 -11.649 12.087 1.00 39.54 52 GLU B O 1
ATOM 2787 N N . SER B 1 55 ? 20.408 -13.583 12.707 1.00 39.46 53 SER B N 1
ATOM 2788 C CA . SER B 1 55 ? 21.412 -13.535 11.618 1.00 41.04 53 SER B CA 1
ATOM 2789 C C . SER B 1 55 ? 20.714 -13.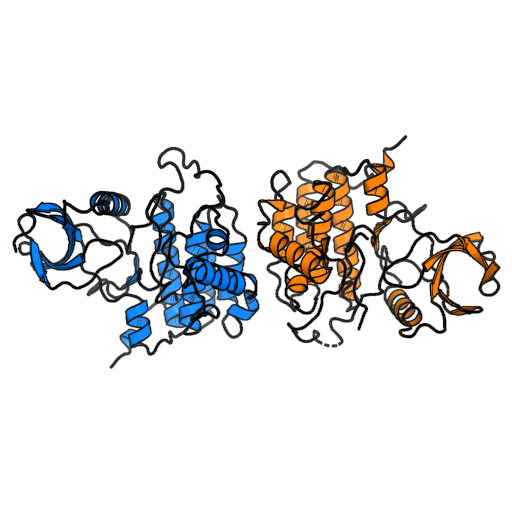590 10.253 1.00 42.96 53 SER B C 1
ATOM 2790 O O . SER B 1 55 ? 21.121 -12.814 9.353 1.00 42.05 53 SER B O 1
ATOM 2793 N N . LYS B 1 56 ? 19.681 -14.424 10.095 1.00 42.72 54 LYS B N 1
ATOM 2794 C CA . LYS B 1 56 ? 18.854 -14.437 8.851 1.00 47.07 54 LYS B CA 1
ATOM 2795 C C . LYS B 1 56 ? 18.237 -13.042 8.610 1.00 40.75 54 LYS B C 1
ATOM 2796 O O . LYS B 1 56 ? 18.308 -12.551 7.460 1.00 37.13 54 LYS B O 1
ATOM 2802 N N . ILE B 1 57 ? 17.682 -12.408 9.627 1.00 39.31 55 ILE B N 1
ATOM 2803 C CA . ILE B 1 57 ? 17.074 -11.055 9.461 1.00 41.76 55 ILE B CA 1
ATOM 2804 C C . ILE B 1 57 ? 18.174 -10.037 9.101 1.00 41.61 55 ILE B C 1
ATOM 2805 O O . ILE B 1 57 ? 18.003 -9.303 8.123 1.00 40.51 55 ILE B O 1
ATOM 2810 N N . TYR B 1 58 ? 19.317 -10.074 9.770 1.00 41.59 56 TYR B N 1
ATOM 2811 C CA . TYR B 1 58 ? 20.441 -9.155 9.466 1.00 42.42 56 TYR B CA 1
ATOM 2812 C C . TYR B 1 58 ? 20.885 -9.365 8.018 1.00 44.24 56 TYR B C 1
ATOM 2813 O O . TYR B 1 58 ? 21.111 -8.350 7.319 1.00 44.64 56 TYR B O 1
ATOM 2822 N N . LYS B 1 59 ? 20.903 -10.609 7.535 1.00 47.07 57 LYS B N 1
ATOM 2823 C CA . LYS B 1 59 ? 21.331 -10.932 6.141 1.00 48.68 57 LYS B CA 1
ATOM 2824 C C . LYS B 1 59 ? 20.338 -10.353 5.138 1.00 49.99 57 LYS B C 1
ATOM 2825 O O . LYS B 1 59 ? 20.796 -9.833 4.127 1.00 50.04 57 LYS B O 1
ATOM 2831 N N . MET B 1 60 ? 19.039 -10.415 5.425 1.00 52.84 58 MET B N 1
ATOM 2832 C CA . MET B 1 60 ? 17.971 -9.844 4.549 1.00 59.25 58 MET B CA 1
ATOM 2833 C C . MET B 1 60 ? 18.090 -8.316 4.519 1.00 57.39 58 MET B C 1
ATOM 2834 O O . MET B 1 60 ? 17.773 -7.729 3.475 1.00 61.91 58 MET B O 1
ATOM 2839 N N . MET B 1 61 ? 18.517 -7.708 5.629 1.00 55.33 59 MET B N 1
ATOM 2840 C CA . MET B 1 61 ? 18.571 -6.226 5.818 1.00 52.77 59 MET B CA 1
ATOM 2841 C C . MET B 1 61 ? 19.831 -5.659 5.151 1.00 52.01 59 MET B C 1
ATOM 2842 O O . MET B 1 61 ? 19.879 -4.452 5.000 1.00 50.34 59 MET B O 1
ATOM 2847 N N . GLN B 1 62 ? 20.844 -6.492 4.852 1.00 50.79 60 GLN B N 1
ATOM 2848 C CA . GLN B 1 62 ? 22.167 -6.014 4.361 1.00 54.86 60 GLN B CA 1
ATOM 2849 C C . GLN B 1 62 ? 21.930 -5.134 3.139 1.00 55.30 60 GLN B C 1
ATOM 2850 O O . GLN B 1 62 ? 20.970 -5.420 2.395 1.00 60.28 60 GLN B O 1
ATOM 2856 N N . GLY B 1 63 ? 22.721 -4.076 2.985 1.00 53.49 61 GLY B N 1
ATOM 2857 C CA . GLY B 1 63 ? 22.601 -3.133 1.867 1.00 53.29 61 GLY B CA 1
ATOM 2858 C C . GLY B 1 63 ? 21.908 -1.853 2.283 1.00 52.84 61 GLY B C 1
ATOM 2859 O O . GLY B 1 63 ? 22.057 -0.861 1.582 1.00 62.48 61 GLY B O 1
ATOM 2860 N N . GLY B 1 64 ? 21.188 -1.872 3.397 1.00 48.41 62 GLY B N 1
ATOM 2861 C CA . GLY B 1 64 ? 20.552 -0.681 3.969 1.00 44.93 62 GLY B CA 1
ATOM 2862 C C . GLY B 1 64 ? 21.574 0.239 4.607 1.00 40.62 62 GLY B C 1
ATOM 2863 O O . GLY B 1 64 ? 22.443 -0.244 5.367 1.00 40.11 62 GLY B O 1
ATOM 2864 N N . VAL B 1 65 ? 21.421 1.529 4.397 1.00 37.76 63 VAL B N 1
ATOM 2865 C CA . VAL B 1 65 ? 22.097 2.582 5.196 1.00 37.22 63 VAL B CA 1
ATOM 2866 C C . VAL B 1 65 ? 21.818 2.299 6.681 1.00 34.89 63 VAL B C 1
ATOM 2867 O O . VAL B 1 65 ? 20.640 2.117 7.033 1.00 30.82 63 VAL B O 1
ATOM 2871 N N . GLY B 1 66 ? 22.848 2.229 7.512 1.00 31.28 64 GLY B N 1
ATOM 2872 C CA . GLY B 1 66 ? 22.683 2.148 8.977 1.00 32.94 64 GLY B CA 1
ATOM 2873 C C . GLY B 1 66 ? 22.133 0.801 9.413 1.00 32.05 64 GLY B C 1
ATOM 2874 O O . GLY B 1 66 ? 21.635 0.713 10.532 1.00 31.97 64 GLY B O 1
ATOM 2875 N N . ILE B 1 67 ? 22.276 -0.209 8.572 1.00 31.04 65 ILE B N 1
ATOM 2876 C CA . ILE B 1 67 ? 22.161 -1.629 8.972 1.00 34.36 65 ILE B CA 1
ATOM 2877 C C . ILE B 1 67 ? 23.554 -2.218 9.205 1.00 32.33 65 ILE B C 1
ATOM 2878 O O . ILE B 1 67 ? 24.346 -2.306 8.280 1.00 29.95 65 ILE B O 1
ATOM 2883 N N . PRO B 1 68 ? 23.844 -2.700 10.416 1.00 31.68 66 PRO B N 1
ATOM 2884 C CA . PRO B 1 68 ? 25.128 -3.300 10.709 1.00 33.80 66 PRO B CA 1
ATOM 2885 C C . PRO B 1 68 ? 25.422 -4.447 9.759 1.00 34.93 66 PRO B C 1
ATOM 2886 O O . PRO B 1 68 ? 24.522 -5.256 9.492 1.00 36.57 66 PRO B O 1
ATOM 2890 N N . THR B 1 69 ? 26.670 -4.545 9.327 1.00 35.97 67 THR B N 1
ATOM 2891 C CA . THR B 1 69 ? 27.157 -5.624 8.455 1.00 38.93 67 THR B CA 1
ATOM 2892 C C . THR B 1 69 ? 27.379 -6.864 9.295 1.00 37.38 67 THR B C 1
ATOM 2893 O O . THR B 1 69 ? 28.025 -6.759 10.355 1.00 35.77 67 THR B O 1
ATOM 2897 N N . ILE B 1 70 ? 26.852 -7.983 8.851 1.00 36.33 68 ILE B N 1
ATOM 2898 C CA . ILE B 1 70 ? 27.109 -9.291 9.492 1.00 37.64 68 ILE B CA 1
ATOM 2899 C C . ILE B 1 70 ? 28.300 -9.909 8.767 1.00 36.73 68 ILE B C 1
ATOM 2900 O O . ILE B 1 70 ? 28.336 -9.854 7.529 1.00 36.92 68 ILE B O 1
ATOM 2905 N N . ARG B 1 71 ? 29.283 -10.391 9.492 1.00 34.86 69 ARG B N 1
ATOM 2906 C CA . ARG B 1 71 ? 30.544 -10.874 8.865 1.00 36.91 69 ARG B CA 1
ATOM 2907 C C . ARG B 1 71 ? 30.578 -12.390 8.869 1.00 36.20 69 ARG B C 1
ATOM 2908 O O . ARG B 1 71 ? 31.116 -12.947 7.951 1.00 36.66 69 ARG B O 1
ATOM 2916 N N . TRP B 1 72 ? 30.015 -13.023 9.886 1.00 37.98 70 TRP B N 1
ATOM 2917 C CA . TRP B 1 72 ? 30.078 -14.493 10.053 1.00 36.91 70 TRP B CA 1
ATOM 2918 C C . TRP B 1 72 ? 29.019 -14.968 11.037 1.00 38.86 70 TRP B C 1
ATOM 2919 O O . TRP B 1 72 ? 28.767 -14.259 12.048 1.00 39.82 70 TRP B O 1
ATOM 2930 N N . CYS B 1 73 ? 28.420 -16.122 10.759 1.00 40.90 71 CYS B N 1
ATOM 2931 C CA A CYS B 1 73 ? 27.561 -16.862 11.714 0.50 43.28 71 CYS B CA 1
ATOM 2932 C CA B CYS B 1 73 ? 27.579 -16.881 11.724 0.50 41.56 71 CYS B CA 1
ATOM 2933 C C . CYS B 1 73 ? 28.074 -18.298 11.798 1.00 42.21 71 CYS B C 1
ATOM 2934 O O . CYS B 1 73 ? 28.479 -18.825 10.763 1.00 46.34 71 CYS B O 1
ATOM 2939 N N . GLY B 1 74 ? 28.010 -18.878 12.964 1.00 40.89 72 GLY B N 1
ATOM 2940 C CA . GLY B 1 74 ? 28.519 -20.232 13.192 1.00 41.54 72 GLY B CA 1
ATOM 2941 C C . GLY B 1 74 ? 28.377 -20.608 14.633 1.00 42.05 72 GLY B C 1
ATOM 2942 O O . GLY B 1 74 ? 27.498 -20.046 15.321 1.00 38.38 72 GLY B O 1
ATOM 2943 N N . ALA B 1 75 ? 29.127 -21.591 15.058 1.00 44.75 73 ALA B N 1
ATOM 2944 C CA . ALA B 1 75 ? 29.050 -22.121 16.424 1.00 48.17 73 ALA B CA 1
ATOM 2945 C C . ALA B 1 75 ? 30.453 -22.534 16.825 1.00 50.01 73 ALA B C 1
ATOM 2946 O O . ALA B 1 75 ? 31.239 -22.878 15.942 1.00 54.89 73 ALA B O 1
ATOM 2948 N N . GLU B 1 76 ? 30.793 -22.279 18.066 1.00 47.85 74 GLU B N 1
ATOM 2949 C CA . GLU B 1 76 ? 32.107 -22.568 18.646 1.00 48.13 74 GLU B CA 1
ATOM 2950 C C . GLU B 1 76 ? 31.856 -22.961 20.094 1.00 45.26 74 GLU B C 1
ATOM 2951 O O . GLU B 1 76 ? 31.207 -22.206 20.780 1.00 43.37 74 GLU B O 1
ATOM 2957 N N . GLY B 1 77 ? 32.298 -24.132 20.507 1.00 45.25 75 GLY B N 1
ATOM 2958 C CA . GLY B 1 77 ? 32.200 -24.560 21.906 1.00 43.43 75 GLY B CA 1
ATOM 2959 C C . GLY B 1 77 ? 30.760 -24.551 22.344 1.00 41.03 75 GLY B C 1
ATOM 2960 O O . GLY B 1 77 ? 29.948 -25.181 21.684 1.00 39.94 75 GLY B O 1
ATOM 2961 N N . ASP B 1 78 ? 30.449 -23.813 23.383 1.00 41.05 76 ASP B N 1
ATOM 2962 C CA . ASP B 1 78 ? 29.109 -23.829 24.013 1.00 42.17 76 ASP B CA 1
ATOM 2963 C C . ASP B 1 78 ? 28.188 -22.788 23.357 1.00 38.19 76 ASP B C 1
ATOM 2964 O O . ASP B 1 78 ? 27.131 -22.568 23.899 1.00 36.88 76 ASP B O 1
ATOM 2969 N N . TYR B 1 79 ? 28.582 -22.174 22.235 1.00 35.94 77 TYR B N 1
ATOM 2970 C CA . TYR B 1 79 ? 27.960 -20.917 21.744 1.00 36.29 77 TYR B CA 1
ATOM 2971 C C . TYR B 1 79 ? 27.638 -21.003 20.256 1.00 35.62 77 TYR B C 1
ATOM 2972 O O . TYR B 1 79 ? 28.422 -21.483 19.489 1.00 35.12 77 TYR B O 1
ATOM 2981 N N . ASN B 1 80 ? 26.464 -20.524 19.906 1.00 35.13 78 ASN B N 1
ATOM 2982 C CA . ASN B 1 80 ? 26.149 -19.933 18.602 1.00 34.82 78 ASN B CA 1
ATOM 2983 C C . ASN B 1 80 ? 26.793 -18.568 18.561 1.00 32.61 78 ASN B C 1
ATOM 2984 O O . ASN B 1 80 ? 26.829 -17.917 19.601 1.00 30.85 78 ASN B O 1
ATOM 2989 N N . VAL B 1 81 ? 27.199 -18.147 17.380 1.00 32.65 79 VAL B N 1
ATOM 2990 C CA . VAL B 1 81 ? 28.103 -16.995 17.167 1.00 31.66 79 VAL B CA 1
ATOM 2991 C C . VAL B 1 81 ? 27.581 -16.182 16.012 1.00 30.92 79 VAL B C 1
ATOM 2992 O O . VAL B 1 81 ? 27.428 -16.730 14.920 1.00 31.20 79 VAL B O 1
ATOM 2996 N N . MET B 1 82 ? 27.518 -14.886 16.196 1.00 31.27 80 MET B N 1
ATOM 2997 C CA . MET B 1 82 ? 27.217 -13.943 15.102 1.00 32.20 80 MET B CA 1
ATOM 2998 C C . MET B 1 82 ? 28.209 -12.796 15.194 1.00 30.17 80 MET B C 1
ATOM 2999 O O . MET B 1 82 ? 28.251 -12.119 16.215 1.00 29.21 80 MET B O 1
ATOM 3004 N N . VAL B 1 83 ? 29.032 -12.640 14.188 1.00 30.88 81 VAL B N 1
ATOM 3005 C CA . VAL B 1 83 ? 30.044 -11.562 14.166 1.00 30.89 81 VAL B CA 1
ATOM 3006 C C . VAL B 1 83 ? 29.514 -10.422 13.334 1.00 32.18 81 VAL B C 1
ATOM 3007 O O . VAL B 1 83 ? 29.218 -10.673 12.174 1.00 31.93 81 VAL B O 1
ATOM 3011 N N . MET B 1 84 ? 29.531 -9.204 13.883 1.00 31.90 82 MET B N 1
ATOM 3012 C CA A MET B 1 84 ? 29.091 -7.985 13.170 0.50 32.51 82 MET B CA 1
ATOM 3013 C CA B MET B 1 84 ? 29.094 -7.971 13.169 0.50 34.79 82 MET B CA 1
ATOM 3014 C C . MET B 1 84 ? 30.215 -6.945 13.195 1.00 32.50 82 MET B C 1
ATOM 3015 O O . MET B 1 84 ? 31.081 -7.050 14.059 1.00 33.03 82 MET B O 1
ATOM 3024 N N . GLU B 1 85 ? 30.084 -5.939 12.360 1.00 34.28 83 GLU B N 1
ATOM 3025 C CA . GLU B 1 85 ? 30.958 -4.772 12.380 1.00 36.87 83 GLU B CA 1
ATOM 3026 C C . GLU B 1 85 ? 30.760 -4.142 13.747 1.00 35.02 83 GLU B C 1
ATOM 3027 O O . GLU B 1 85 ? 29.653 -4.263 14.315 1.00 36.39 83 GLU B O 1
ATOM 3033 N N . LEU B 1 86 ? 31.824 -3.618 14.306 1.00 33.19 84 LEU B N 1
ATOM 3034 C CA . LEU B 1 86 ? 31.773 -2.839 15.550 1.00 33.36 84 LEU B CA 1
ATOM 3035 C C . LEU B 1 86 ? 31.196 -1.449 15.251 1.00 32.30 84 LEU B C 1
ATOM 3036 O O . LEU B 1 86 ? 31.644 -0.769 14.307 1.00 33.10 84 LEU B O 1
ATOM 3041 N N . LEU B 1 87 ? 30.201 -1.087 16.014 1.00 31.99 85 LEU B N 1
ATOM 3042 C CA . LEU B 1 87 ? 29.540 0.233 15.956 1.00 33.11 85 LEU B CA 1
ATOM 3043 C C . LEU B 1 87 ? 29.941 1.008 17.193 1.00 32.78 85 LEU B C 1
ATOM 3044 O O . LEU B 1 87 ? 30.595 0.402 18.092 1.00 32.81 85 LEU B O 1
ATOM 3049 N N . GLY B 1 88 ? 29.554 2.274 17.244 1.00 31.55 86 GLY B N 1
ATOM 3050 C CA . GLY B 1 88 ? 29.890 3.170 18.336 1.00 32.73 86 GLY B CA 1
ATOM 3051 C C . GLY B 1 88 ? 28.869 3.112 19.463 1.00 33.23 86 GLY B C 1
ATOM 3052 O O . GLY B 1 88 ? 28.078 2.158 19.580 1.00 36.11 86 GLY B O 1
ATOM 3053 N N . PRO B 1 89 ? 28.876 4.123 20.354 1.00 34.14 87 PRO B N 1
ATOM 3054 C CA . PRO B 1 89 ? 27.970 4.147 21.477 1.00 33.41 87 PRO B CA 1
ATOM 3055 C C . PRO B 1 89 ? 26.513 4.295 20.977 1.00 31.95 87 PRO B C 1
ATOM 3056 O O . PRO B 1 89 ? 26.292 4.810 19.873 1.00 28.12 87 PRO B O 1
ATOM 3060 N N . SER B 1 90 ? 25.575 3.836 21.787 1.00 30.94 88 SER B N 1
ATOM 3061 C CA . SER B 1 90 ? 24.113 4.017 21.581 1.00 30.60 88 SER B CA 1
ATOM 3062 C C . SER B 1 90 ? 23.734 5.486 21.747 1.00 28.80 88 SER B C 1
ATOM 3063 O O . SER B 1 90 ? 24.452 6.210 22.412 1.00 27.27 88 SER B O 1
ATOM 3066 N N . LEU B 1 91 ? 22.513 5.845 21.345 1.00 28.40 89 LEU B N 1
ATOM 3067 C CA . LEU B 1 91 ? 22.004 7.201 21.574 1.00 27.76 89 LEU B CA 1
ATOM 3068 C C . LEU B 1 91 ? 21.778 7.407 23.081 1.00 28.93 89 LEU B C 1
ATOM 3069 O O . LEU B 1 91 ? 22.000 8.536 23.552 1.00 29.83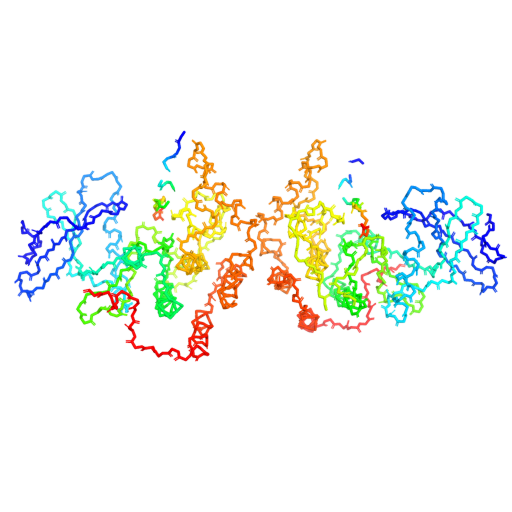 89 LEU B O 1
ATOM 3074 N N . GLU B 1 92 ? 21.458 6.354 23.831 1.00 29.95 90 GLU B N 1
ATOM 3075 C CA . GLU B 1 92 ? 21.335 6.451 25.319 1.00 32.14 90 GLU B CA 1
ATOM 3076 C C . GLU B 1 92 ? 22.707 6.790 25.874 1.00 32.33 90 GLU B C 1
ATOM 3077 O O . GLU B 1 92 ? 22.820 7.746 26.658 1.00 31.50 90 GLU B O 1
ATOM 3083 N N . ASP B 1 93 ? 23.738 6.072 25.423 1.00 34.81 91 ASP B N 1
ATOM 3084 C CA . ASP B 1 93 ? 25.118 6.316 25.904 1.00 34.34 91 ASP B CA 1
ATOM 3085 C C . ASP B 1 93 ? 25.465 7.771 25.622 1.00 32.16 91 ASP B C 1
ATOM 3086 O O . ASP B 1 93 ? 25.962 8.437 26.521 1.00 34.02 91 ASP B O 1
ATOM 3091 N N . LEU B 1 94 ? 25.231 8.240 24.408 1.00 29.65 92 LEU B N 1
ATOM 3092 C CA . LEU B 1 94 ? 25.618 9.604 24.015 1.00 28.13 92 LEU B CA 1
ATOM 3093 C C . LEU B 1 94 ? 24.759 10.620 24.769 1.00 29.50 92 LEU B C 1
ATOM 3094 O O . LEU B 1 94 ? 25.288 11.683 25.153 1.00 28.47 92 LEU B O 1
ATOM 3099 N N . PHE B 1 95 ? 23.479 10.318 24.992 1.00 28.91 93 PHE B N 1
ATOM 3100 C CA . PHE B 1 95 ? 22.611 11.217 25.774 1.00 30.09 93 PHE B CA 1
ATOM 3101 C C . PHE B 1 95 ? 23.247 11.392 27.155 1.00 30.38 93 PHE B C 1
ATOM 3102 O O . PHE B 1 95 ? 23.399 12.539 27.587 1.00 30.81 93 PHE B O 1
ATOM 3110 N N . ASN B 1 96 ? 23.651 10.292 27.798 1.00 31.05 94 ASN B N 1
ATOM 3111 C CA . ASN B 1 96 ? 24.307 10.324 29.140 1.00 34.82 94 ASN B CA 1
ATOM 3112 C C . ASN B 1 96 ? 25.622 11.115 29.049 1.00 35.43 94 ASN B C 1
ATOM 3113 O O . ASN B 1 96 ? 25.879 11.939 29.903 1.00 37.00 94 ASN B O 1
ATOM 3118 N N . PHE B 1 97 ? 26.402 10.895 28.012 1.00 38.22 95 PHE B N 1
ATOM 3119 C CA . PHE B 1 97 ? 27.717 11.556 27.828 1.00 37.03 95 PHE B CA 1
ATOM 3120 C C . PHE B 1 97 ? 27.500 13.058 27.688 1.00 37.49 95 PHE B C 1
ATOM 3121 O O . PHE B 1 97 ? 28.378 13.809 28.097 1.00 38.75 95 PHE B O 1
ATOM 3129 N N . CYS B 1 98 ? 26.352 13.477 27.139 1.00 36.50 96 CYS B N 1
ATOM 3130 C CA . CYS B 1 98 ? 25.999 14.902 26.899 1.00 36.20 96 CYS B CA 1
ATOM 3131 C C . CYS B 1 98 ? 25.143 15.452 28.061 1.00 35.16 96 CYS B C 1
ATOM 3132 O O . CYS B 1 98 ? 24.422 16.431 27.842 1.00 35.28 96 CYS B O 1
ATOM 3135 N N . SER B 1 99 ? 25.199 14.833 29.241 1.00 35.64 97 SER B N 1
ATOM 3136 C CA . SER B 1 99 ? 24.488 15.303 30.465 1.00 39.62 97 SER B CA 1
ATOM 3137 C C . SER B 1 99 ? 22.977 15.312 30.231 1.00 38.48 97 SER B C 1
ATOM 3138 O O . SER B 1 99 ? 22.342 16.215 30.720 1.00 41.98 97 SER B O 1
ATOM 3141 N N . ARG B 1 100 ? 22.475 14.380 29.439 1.00 38.25 98 ARG B N 1
ATOM 3142 C CA . ARG B 1 100 ? 21.025 14.098 29.257 1.00 38.83 98 ARG B CA 1
ATOM 3143 C C . ARG B 1 100 ? 20.314 15.350 28.710 1.00 38.88 98 ARG B C 1
ATOM 3144 O O . ARG B 1 100 ? 19.137 15.583 29.064 1.00 35.01 98 ARG B O 1
ATOM 3152 N N . LYS B 1 101 ? 21.016 16.113 27.865 1.00 40.22 99 LYS B N 1
ATOM 3153 C CA . LYS B 1 101 ? 20.465 17.242 27.070 1.00 38.29 99 LYS B CA 1
ATOM 3154 C C . LYS B 1 101 ? 21.018 17.180 25.650 1.00 35.47 99 LYS B C 1
ATOM 3155 O O . LYS B 1 101 ? 22.295 17.206 25.483 1.00 34.79 99 LYS B O 1
ATOM 3161 N N . PHE B 1 102 ? 20.147 17.107 24.659 1.00 31.68 100 PHE B N 1
ATOM 3162 C CA . PHE B 1 102 ? 20.489 17.317 23.230 1.00 30.90 100 PHE B CA 1
ATOM 3163 C C . PHE B 1 102 ? 19.946 18.683 22.791 1.00 34.03 100 PHE B C 1
ATOM 3164 O O . PHE B 1 102 ? 18.756 19.006 23.101 1.00 37.57 100 PHE B O 1
ATOM 3172 N N . SER B 1 103 ? 20.679 19.377 21.939 1.00 31.57 101 SER B N 1
ATOM 3173 C CA . SER B 1 103 ? 20.187 20.554 21.196 1.00 31.06 101 SER B CA 1
ATOM 3174 C C . SER B 1 103 ? 19.050 20.133 20.257 1.00 30.87 101 SER B C 1
ATOM 3175 O O . SER B 1 103 ? 19.012 18.930 19.807 1.00 29.72 101 SER B O 1
ATOM 3178 N N . LEU B 1 104 ? 18.170 21.058 19.929 1.00 29.14 102 LEU B N 1
ATOM 3179 C CA . LEU B 1 104 ? 17.089 20.816 18.972 1.00 29.99 102 LEU B CA 1
ATOM 3180 C C . LEU B 1 104 ? 17.708 20.311 17.650 1.00 29.48 102 LEU B C 1
ATOM 3181 O O . LEU B 1 104 ? 17.159 19.413 17.047 1.00 28.53 102 LEU B O 1
ATOM 3186 N N . LYS B 1 105 ? 18.842 20.840 17.241 1.00 29.03 103 LYS B N 1
ATOM 3187 C CA . LYS B 1 105 ? 19.466 20.449 15.958 1.00 29.33 103 LYS B CA 1
ATOM 3188 C C . LYS B 1 105 ? 19.854 18.955 15.995 1.00 28.18 103 LYS B C 1
ATOM 3189 O O . LYS B 1 105 ? 19.619 18.249 15.001 1.00 29.43 103 LYS B O 1
ATOM 3195 N N . THR B 1 106 ? 20.420 18.477 17.088 1.00 27.90 104 THR B N 1
ATOM 3196 C CA . THR B 1 106 ? 20.823 17.050 17.239 1.00 27.97 104 THR B CA 1
ATOM 3197 C C . THR B 1 106 ? 19.547 16.175 17.216 1.00 29.05 104 THR B C 1
ATOM 3198 O O . THR B 1 106 ? 19.542 15.142 16.554 1.00 26.19 104 THR B O 1
ATOM 3202 N N . VAL B 1 107 ? 18.487 16.601 17.887 1.00 28.62 105 VAL B N 1
ATOM 3203 C CA . VAL B 1 107 ? 17.236 15.822 17.937 1.00 28.04 105 VAL B CA 1
ATOM 3204 C C . VAL B 1 107 ? 16.699 15.695 16.519 1.00 28.11 105 VAL B C 1
ATOM 3205 O O . VAL B 1 107 ? 16.307 14.571 16.126 1.00 28.90 105 VAL B O 1
ATOM 3209 N N . LEU B 1 108 ? 16.785 16.752 15.732 1.00 29.24 106 LEU B N 1
ATOM 3210 C CA . LEU B 1 108 ? 16.231 16.757 14.353 1.00 28.96 106 LEU B CA 1
ATOM 3211 C C . LEU B 1 108 ? 17.128 15.960 13.421 1.00 28.07 106 LEU B C 1
ATOM 3212 O O . LEU B 1 108 ? 16.580 15.239 12.544 1.00 28.41 106 LEU B O 1
ATOM 3217 N N . LEU B 1 109 ? 18.443 16.054 13.586 1.00 28.30 107 LEU B N 1
ATOM 3218 C CA . LEU B 1 109 ? 19.372 15.220 12.807 1.00 28.14 107 LEU B CA 1
ATOM 3219 C C . LEU B 1 109 ? 19.064 13.756 13.082 1.00 27.07 107 LEU B C 1
ATOM 3220 O O . LEU B 1 109 ? 19.015 12.979 12.149 1.00 26.03 107 LEU B O 1
ATOM 3225 N N . LEU B 1 110 ? 18.877 13.398 14.342 1.00 26.85 108 LEU B N 1
ATOM 3226 C CA . LEU B 1 110 ? 18.606 12.004 14.733 1.00 27.93 108 LEU B CA 1
ATOM 3227 C C . LEU B 1 110 ? 17.238 11.587 14.167 1.00 28.09 108 LEU B C 1
ATOM 3228 O O . LEU B 1 110 ? 17.122 10.470 13.644 1.00 30.21 108 LEU B O 1
ATOM 3233 N N . ALA B 1 111 ? 16.224 12.436 14.287 1.00 28.64 109 ALA B N 1
ATOM 3234 C CA . ALA B 1 111 ? 14.851 12.083 13.854 1.00 28.26 109 ALA B CA 1
ATOM 3235 C C . ALA B 1 111 ? 14.893 11.724 12.386 1.00 28.73 109 ALA B C 1
ATOM 3236 O O . ALA B 1 111 ? 14.272 10.739 12.013 1.00 32.50 109 ALA B O 1
ATOM 3238 N N . ASP B 1 112 ? 15.593 12.510 11.578 1.00 29.13 110 ASP B N 1
ATOM 3239 C CA . ASP B 1 112 ? 15.621 12.323 10.118 1.00 30.78 110 ASP B CA 1
ATOM 3240 C C . ASP B 1 112 ? 16.125 10.907 9.815 1.00 33.24 110 ASP B C 1
ATOM 3241 O O . ASP B 1 112 ? 15.426 10.159 9.101 1.00 31.99 110 ASP B O 1
ATOM 3246 N N . GLN B 1 113 ? 17.261 10.513 10.398 1.00 30.61 111 GLN B N 1
ATOM 3247 C CA . GLN B 1 113 ? 17.861 9.196 10.131 1.00 29.01 111 GLN B CA 1
ATOM 3248 C C . GLN B 1 113 ? 16.976 8.091 10.703 1.00 29.14 111 GLN B C 1
ATOM 3249 O O . GLN B 1 113 ? 16.905 7.034 10.095 1.00 28.35 111 GLN B O 1
ATOM 3255 N N . MET B 1 114 ? 16.447 8.271 11.896 1.00 29.88 112 MET B N 1
ATOM 3256 C CA . MET B 1 114 ? 15.725 7.189 12.598 1.00 29.73 112 MET B CA 1
ATOM 3257 C C . MET B 1 114 ? 14.401 6.904 11.883 1.00 29.71 112 MET B C 1
ATOM 3258 O O . MET B 1 114 ? 14.039 5.725 11.791 1.00 27.98 112 MET B O 1
ATOM 3263 N N . ILE B 1 115 ? 13.725 7.918 11.333 1.00 29.45 113 ILE B N 1
ATOM 3264 C CA . ILE B 1 115 ? 12.508 7.660 10.516 1.00 29.91 113 ILE B CA 1
ATOM 3265 C C . ILE B 1 115 ? 12.930 6.812 9.298 1.00 31.03 113 ILE B C 1
ATOM 3266 O O . ILE B 1 115 ? 12.230 5.846 8.968 1.00 30.46 113 ILE B O 1
ATOM 3271 N N . SER B 1 116 ? 14.061 7.126 8.687 1.00 28.64 114 SER B N 1
ATOM 3272 C CA . SER B 1 116 ? 14.556 6.405 7.495 1.00 30.16 114 SER B CA 1
ATOM 3273 C C . SER B 1 116 ? 14.941 4.972 7.851 1.00 28.98 114 SER B C 1
ATOM 3274 O O . SER B 1 116 ? 14.658 4.088 7.038 1.00 29.58 114 SER B O 1
ATOM 3277 N N . ARG B 1 117 ? 15.565 4.741 9.007 1.00 28.21 115 ARG B N 1
ATOM 3278 C CA . ARG B 1 117 ? 15.956 3.372 9.394 1.00 30.17 115 ARG B CA 1
ATOM 3279 C C . ARG B 1 117 ? 14.665 2.548 9.481 1.00 31.03 115 ARG B C 1
ATOM 3280 O O . ARG B 1 117 ? 14.638 1.421 9.017 1.00 30.44 115 ARG B O 1
ATOM 3288 N N . ILE B 1 118 ? 13.657 3.075 10.177 1.00 31.10 116 ILE B N 1
ATOM 3289 C CA . ILE B 1 118 ? 12.400 2.343 10.422 1.00 29.18 116 ILE B CA 1
ATOM 3290 C C . ILE B 1 118 ? 11.717 2.107 9.079 1.00 28.67 116 ILE B C 1
ATOM 3291 O O . ILE B 1 118 ? 11.301 1.016 8.829 1.00 29.54 116 ILE B O 1
ATOM 3296 N N . GLU B 1 119 ? 11.688 3.085 8.213 1.00 30.43 117 GLU B N 1
ATOM 3297 C CA . GLU B 1 119 ? 11.123 2.922 6.861 1.00 32.47 117 GLU B CA 1
ATOM 3298 C C . GLU B 1 119 ? 11.830 1.772 6.159 1.00 33.63 117 GLU B C 1
ATOM 3299 O O . GLU B 1 119 ? 11.153 0.925 5.541 1.00 31.84 117 GLU B O 1
ATOM 3305 N N . TYR B 1 120 ? 13.155 1.756 6.198 1.00 31.98 118 TYR B N 1
ATOM 3306 C CA . TYR B 1 120 ? 13.932 0.703 5.510 1.00 32.26 118 TYR B CA 1
ATOM 3307 C C . TYR B 1 120 ? 13.473 -0.664 6.023 1.00 31.61 118 TYR B C 1
ATOM 3308 O O . TYR B 1 120 ? 13.209 -1.561 5.224 1.00 31.03 118 TYR B O 1
ATOM 3317 N N . ILE B 1 121 ? 13.422 -0.828 7.331 1.00 30.39 119 ILE B N 1
ATOM 3318 C CA . ILE B 1 121 ? 13.038 -2.108 7.944 1.00 33.55 119 ILE B CA 1
ATOM 3319 C C . ILE B 1 121 ? 11.642 -2.490 7.461 1.00 33.53 119 ILE B C 1
ATOM 3320 O O . ILE B 1 121 ? 11.449 -3.702 7.134 1.00 33.07 119 ILE B O 1
ATOM 3325 N N . HIS B 1 122 ? 10.700 -1.524 7.463 1.00 30.97 120 HIS B N 1
ATOM 3326 C CA . HIS B 1 122 ? 9.301 -1.736 7.010 1.00 31.69 120 HIS B CA 1
ATOM 3327 C C . HIS B 1 122 ? 9.320 -2.167 5.529 1.00 32.72 120 HIS B C 1
ATOM 3328 O O . HIS B 1 122 ? 8.475 -3.010 5.132 1.00 33.37 120 HIS B O 1
ATOM 3335 N N . SER B 1 123 ? 10.227 -1.601 4.727 1.00 31.58 121 SER B N 1
ATOM 3336 C CA . SER B 1 123 ? 10.323 -1.898 3.275 1.00 33.14 121 SER B CA 1
ATOM 3337 C C . SER B 1 123 ? 10.733 -3.366 3.086 1.00 35.30 121 SER B C 1
ATOM 3338 O O . SER B 1 123 ? 10.454 -3.891 2.047 1.00 38.45 121 SER B O 1
ATOM 3341 N N . LYS B 1 124 ? 11.405 -3.965 4.067 1.00 34.50 122 LYS B N 1
ATOM 3342 C CA . LYS B 1 124 ? 11.839 -5.371 4.040 1.00 39.26 122 LYS B CA 1
ATOM 3343 C C . LYS B 1 124 ? 10.803 -6.263 4.726 1.00 40.77 122 LYS B C 1
ATOM 3344 O O . LYS B 1 124 ? 11.158 -7.354 5.088 1.00 42.00 122 LYS B O 1
ATOM 3350 N N . ASN B 1 125 ? 9.619 -5.731 5.016 1.00 42.97 123 ASN B N 1
ATOM 3351 C CA . ASN B 1 125 ? 8.446 -6.505 5.465 1.00 43.70 123 ASN B CA 1
ATOM 3352 C C . ASN B 1 125 ? 8.528 -6.807 6.959 1.00 41.10 123 ASN B C 1
ATOM 3353 O O . ASN B 1 125 ? 7.761 -7.639 7.409 1.00 40.48 123 ASN B O 1
ATOM 3358 N N . PHE B 1 126 ? 9.368 -6.118 7.700 1.00 37.43 124 PHE B N 1
ATOM 3359 C CA . PHE B 1 126 ? 9.517 -6.332 9.148 1.00 38.06 124 PHE B CA 1
ATOM 3360 C C . PHE B 1 126 ? 9.097 -5.070 9.901 1.00 37.88 124 PHE B C 1
ATOM 3361 O O . PHE B 1 126 ? 9.227 -3.968 9.364 1.00 34.54 124 PHE B O 1
ATOM 3369 N N . ILE B 1 127 ? 8.604 -5.259 11.118 1.00 35.83 125 ILE B N 1
ATOM 3370 C CA . ILE B 1 127 ? 8.523 -4.219 12.166 1.00 37.34 125 ILE B CA 1
ATOM 3371 C C . ILE B 1 127 ? 9.524 -4.587 13.225 1.00 34.08 125 ILE B C 1
ATOM 3372 O O . ILE B 1 127 ? 9.752 -5.768 13.419 1.00 35.99 125 ILE B O 1
ATOM 3377 N N . HIS B 1 128 ? 10.108 -3.598 13.847 1.00 32.87 126 HIS B N 1
ATOM 3378 C CA . HIS B 1 128 ? 11.221 -3.751 14.802 1.00 32.94 126 HIS B CA 1
ATOM 3379 C C . HIS B 1 128 ? 10.679 -4.138 16.166 1.00 32.35 126 HIS B C 1
ATOM 3380 O O . HIS B 1 128 ? 11.240 -5.050 16.798 1.00 32.58 126 HIS B O 1
ATOM 3387 N N . ARG B 1 129 ? 9.695 -3.383 16.653 1.00 34.80 127 ARG B N 1
ATOM 3388 C CA . ARG B 1 129 ? 8.966 -3.651 17.915 1.00 34.34 127 ARG B CA 1
ATOM 3389 C C . ARG B 1 129 ? 9.826 -3.356 19.141 1.00 34.81 127 ARG B C 1
ATOM 3390 O O . ARG B 1 129 ? 9.305 -3.534 20.230 1.00 35.23 127 ARG B O 1
ATOM 3398 N N . ASP B 1 130 ? 11.038 -2.789 19.003 1.00 33.57 128 ASP B N 1
ATOM 3399 C CA . ASP B 1 130 ? 11.853 -2.432 20.206 1.00 35.07 128 ASP B CA 1
ATOM 3400 C C . ASP B 1 130 ? 12.598 -1.128 19.959 1.00 34.35 128 ASP B C 1
ATOM 3401 O O . ASP B 1 130 ? 13.833 -1.072 20.187 1.00 34.61 128 ASP B O 1
ATOM 3406 N N . VAL B 1 131 ? 11.861 -0.122 19.523 1.00 32.04 129 VAL B N 1
ATOM 3407 C CA . VAL B 1 131 ? 12.390 1.214 19.197 1.00 34.21 129 VAL B CA 1
ATOM 3408 C C . VAL B 1 131 ? 12.651 1.959 20.502 1.00 34.15 129 VAL B C 1
ATOM 3409 O O . VAL B 1 131 ? 11.687 2.247 21.232 1.00 34.57 129 VAL B O 1
ATOM 3413 N N . LYS B 1 132 ? 13.922 2.200 20.784 1.00 32.29 130 LYS B N 1
ATOM 3414 C CA . LYS B 1 132 ? 14.401 2.835 22.015 1.00 32.63 130 LYS B CA 1
ATOM 3415 C C . LYS B 1 132 ? 15.819 3.332 21.811 1.00 32.24 130 LYS B C 1
ATOM 3416 O O . LYS B 1 132 ? 16.503 2.923 20.884 1.00 33.39 130 LYS B O 1
ATOM 3422 N N . PRO B 1 133 ? 16.268 4.300 22.606 1.00 33.06 131 PRO B N 1
ATOM 3423 C CA . PRO B 1 133 ? 17.566 4.934 22.372 1.00 34.39 131 PRO B CA 1
ATOM 3424 C C . PRO B 1 133 ? 18.737 3.924 22.439 1.00 35.26 131 PRO B C 1
ATOM 3425 O O . PRO B 1 133 ? 19.743 4.119 21.774 1.00 34.78 131 PRO B O 1
ATOM 3429 N N . ASP B 1 134 ? 18.560 2.859 23.218 1.00 36.88 132 ASP B N 1
ATOM 3430 C CA . ASP B 1 134 ? 19.544 1.759 23.397 1.00 36.42 132 ASP B CA 1
ATOM 3431 C C . ASP B 1 134 ? 19.725 0.989 22.092 1.00 33.63 132 ASP B C 1
ATOM 3432 O O . ASP B 1 134 ? 20.778 0.378 21.947 1.00 34.95 132 ASP B O 1
ATOM 3437 N N . ASN B 1 135 ? 18.763 1.029 21.167 1.00 30.38 133 ASN B N 1
ATOM 3438 C CA . ASN B 1 135 ? 18.807 0.175 19.958 1.00 30.52 133 ASN B CA 1
ATOM 3439 C C . ASN B 1 135 ? 19.172 1.006 18.730 1.00 29.37 133 ASN B C 1
ATOM 3440 O O . ASN B 1 135 ? 19.094 0.489 17.633 1.00 29.99 133 ASN B O 1
ATOM 3445 N N . PHE B 1 136 ? 19.703 2.185 18.937 1.00 29.28 134 PHE B N 1
ATOM 3446 C CA . PHE B 1 136 ? 20.317 3.024 17.879 1.00 29.88 134 PHE B CA 1
ATOM 3447 C C . PHE B 1 136 ? 21.752 3.365 18.296 1.00 29.80 134 PHE B C 1
ATOM 3448 O O . PHE B 1 136 ? 21.943 3.867 19.389 1.00 30.62 134 PHE B O 1
ATOM 3456 N N . LEU B 1 137 ? 22.702 3.066 17.445 1.00 28.59 135 LEU B N 1
ATOM 3457 C CA . LEU B 1 137 ? 24.149 3.223 17.696 1.00 30.71 135 LEU B CA 1
ATOM 3458 C C . LEU B 1 137 ? 24.697 4.126 16.607 1.00 30.48 135 LEU B C 1
ATOM 3459 O O . LEU B 1 137 ? 24.317 3.929 15.450 1.00 29.85 135 LEU B O 1
ATOM 3464 N N . MET B 1 138 ? 25.601 5.037 16.940 1.00 29.84 136 MET B N 1
ATOM 3465 C CA . MET B 1 138 ? 26.333 5.777 15.916 1.00 29.37 136 MET B CA 1
ATOM 3466 C C . MET B 1 138 ? 27.387 4.836 15.311 1.00 30.40 136 MET B C 1
ATOM 3467 O O . MET B 1 138 ? 27.878 3.974 16.033 1.00 28.10 136 MET B O 1
ATOM 3472 N N . GLY B 1 139 ? 27.685 4.984 14.021 1.00 30.75 137 GLY B N 1
ATOM 3473 C CA . GLY B 1 139 ? 28.839 4.332 13.384 1.00 33.24 137 GLY B CA 1
ATOM 3474 C C . GLY B 1 139 ? 30.136 4.861 13.956 1.00 33.13 137 GLY B C 1
ATOM 3475 O O . GLY B 1 139 ? 30.086 5.826 14.738 1.00 34.40 137 GLY B O 1
ATOM 3476 N N . LEU B 1 140 ? 31.241 4.246 13.567 1.00 33.30 138 LEU B N 1
ATOM 3477 C CA . LEU B 1 140 ? 32.636 4.647 13.878 1.00 34.16 138 LEU B CA 1
ATOM 3478 C C . LEU B 1 140 ? 33.304 5.066 12.582 1.00 35.69 138 LEU B C 1
ATOM 3479 O O . LEU B 1 140 ? 32.828 4.631 11.528 1.00 37.06 138 LEU B O 1
ATOM 3484 N N . GLY B 1 141 ? 34.369 5.866 12.664 1.00 35.89 139 GLY B N 1
ATOM 3485 C CA . GLY B 1 141 ? 35.244 6.172 11.520 1.00 35.92 139 GLY B CA 1
ATOM 3486 C C . GLY B 1 141 ? 34.509 6.953 10.455 1.00 36.79 139 GLY B C 1
ATOM 3487 O O . GLY B 1 141 ? 33.805 7.912 10.812 1.00 37.53 139 GLY B O 1
ATOM 3488 N N . LYS B 1 142 ? 34.559 6.486 9.215 1.00 38.16 140 LYS B N 1
ATOM 3489 C CA . LYS B 1 142 ? 33.918 7.152 8.058 1.00 42.22 140 LYS B CA 1
ATOM 3490 C C . LYS B 1 142 ? 32.386 7.062 8.193 1.00 38.27 140 LYS B C 1
ATOM 3491 O O . LYS B 1 142 ? 31.740 7.710 7.451 1.00 36.98 140 LYS B O 1
ATOM 3497 N N . LYS B 1 143 ? 31.862 6.219 9.058 1.00 36.36 141 LYS B N 1
ATOM 3498 C CA . LYS B 1 143 ? 30.390 6.104 9.266 1.00 37.49 141 LYS B CA 1
ATOM 3499 C C . LYS B 1 143 ? 30.003 6.705 10.619 1.00 35.38 141 LYS B C 1
ATOM 3500 O O . LYS B 1 143 ? 28.837 6.483 11.057 1.00 34.77 141 LYS B O 1
ATOM 3506 N N . GLY B 1 144 ? 30.861 7.578 11.162 1.00 31.28 142 GLY B N 1
ATOM 3507 C CA . GLY B 1 144 ? 30.620 8.261 12.438 1.00 32.80 142 GLY B CA 1
ATOM 3508 C C . GLY B 1 144 ? 29.338 9.126 12.435 1.00 31.25 142 GLY B C 1
ATOM 3509 O O . GLY B 1 144 ? 28.889 9.487 13.520 1.00 33.16 142 GLY B O 1
ATOM 3510 N N . ASN B 1 145 ? 28.846 9.532 11.268 1.00 29.51 143 ASN B N 1
ATOM 3511 C CA . ASN B 1 145 ? 27.702 10.458 11.133 1.00 32.10 143 ASN B CA 1
ATOM 3512 C C . ASN B 1 145 ? 26.387 9.674 10.942 1.00 31.88 143 ASN B C 1
ATOM 3513 O O . ASN B 1 145 ? 25.300 10.339 10.836 1.00 32.30 143 ASN B O 1
ATOM 3518 N N . LEU B 1 146 ? 26.464 8.348 10.808 1.00 31.50 144 LEU B N 1
ATOM 3519 C CA . LEU B 1 146 ? 25.277 7.488 10.564 1.00 32.65 144 LEU B CA 1
ATOM 3520 C C . LEU B 1 146 ? 24.775 6.899 11.873 1.00 33.21 144 LEU B C 1
ATOM 3521 O O . LEU B 1 146 ? 25.588 6.309 12.631 1.00 28.87 144 LEU B O 1
ATOM 3526 N N . VAL B 1 147 ? 23.464 6.985 12.078 1.00 30.15 145 VAL B N 1
ATOM 3527 C CA . VAL B 1 147 ? 22.693 6.232 13.081 1.00 30.97 145 VAL B CA 1
ATOM 3528 C C . VAL B 1 147 ? 22.415 4.843 12.517 1.00 31.57 145 VAL B C 1
ATOM 3529 O O . VAL B 1 147 ? 21.822 4.751 11.449 1.00 33.20 145 VAL B O 1
ATOM 3533 N N . TYR B 1 148 ? 22.807 3.805 13.246 1.00 30.99 146 TYR B N 1
ATOM 3534 C CA . TYR B 1 148 ? 22.493 2.404 12.912 1.00 31.22 146 TYR B CA 1
ATOM 3535 C C . TYR B 1 148 ? 21.373 1.951 13.812 1.00 30.89 146 TYR B C 1
ATOM 3536 O O . TYR B 1 148 ? 21.294 2.427 14.963 1.00 32.47 146 TYR B O 1
ATOM 3545 N N . ILE B 1 149 ? 20.545 1.051 13.323 1.00 31.93 147 ILE B N 1
ATOM 3546 C CA . ILE B 1 149 ? 19.552 0.366 14.188 1.00 31.69 147 ILE B CA 1
ATOM 3547 C C . ILE B 1 149 ? 20.020 -1.062 14.414 1.00 30.95 147 ILE B C 1
ATOM 3548 O O . ILE B 1 149 ? 20.489 -1.666 13.481 1.00 30.77 147 ILE B O 1
ATOM 3553 N N . ILE B 1 150 ? 19.866 -1.537 15.623 1.00 29.48 148 ILE B N 1
ATOM 3554 C CA . ILE B 1 150 ? 20.297 -2.872 16.064 1.00 33.06 148 ILE B CA 1
ATOM 3555 C C . ILE B 1 150 ? 19.127 -3.568 16.784 1.00 35.94 148 ILE B C 1
ATOM 3556 O O . ILE B 1 150 ? 18.023 -2.967 16.862 1.00 32.27 148 ILE B O 1
ATOM 3561 N N . ASP B 1 151 ? 19.400 -4.761 17.304 1.00 36.44 149 ASP B N 1
ATOM 3562 C CA . ASP B 1 151 ? 18.492 -5.585 18.138 1.00 39.58 149 ASP B CA 1
ATOM 3563 C C . ASP B 1 151 ? 17.236 -5.918 17.323 1.00 39.11 149 ASP B C 1
ATOM 3564 O O . ASP B 1 151 ? 16.207 -5.255 17.513 1.00 34.29 149 ASP B O 1
ATOM 3569 N N . PHE B 1 152 ? 17.337 -6.935 16.480 1.00 38.90 150 PHE B N 1
ATOM 3570 C CA . PHE B 1 152 ? 16.215 -7.527 15.726 1.00 42.19 150 PHE B CA 1
ATOM 3571 C C . PHE B 1 152 ? 15.691 -8.765 16.448 1.00 42.20 150 PHE B C 1
ATOM 3572 O O . PHE B 1 152 ? 14.937 -9.498 15.841 1.00 45.15 150 PHE B O 1
ATOM 3580 N N . GLY B 1 153 ? 15.959 -8.875 17.743 1.00 41.42 151 GLY B N 1
ATOM 3581 C CA . GLY B 1 153 ? 15.487 -9.980 18.591 1.00 42.27 151 GLY B CA 1
ATOM 3582 C C . GLY B 1 153 ? 13.966 -10.058 18.667 1.00 42.46 151 GLY B C 1
ATOM 3583 O O . GLY B 1 153 ? 13.457 -11.170 18.826 1.00 42.03 151 GLY B O 1
ATOM 3584 N N . LEU B 1 154 ? 13.261 -8.926 18.542 1.00 42.04 152 LEU B N 1
ATOM 3585 C CA . LEU B 1 154 ? 11.773 -8.863 18.677 1.00 41.31 152 LEU B CA 1
ATOM 3586 C C . LEU B 1 154 ? 11.128 -8.584 17.313 1.00 39.89 152 LEU B C 1
ATOM 3587 O O . LEU B 1 154 ? 9.898 -8.534 17.258 1.00 41.58 152 LEU B O 1
ATOM 3592 N N . ALA B 1 155 ? 11.918 -8.468 16.246 1.00 39.88 153 ALA B N 1
ATOM 3593 C CA . ALA B 1 155 ? 11.424 -8.103 14.901 1.00 40.58 153 ALA B CA 1
ATOM 3594 C C . ALA B 1 155 ? 10.506 -9.206 14.403 1.00 41.81 153 ALA B C 1
ATOM 3595 O O . ALA B 1 155 ? 10.752 -10.335 14.728 1.00 43.10 153 ALA B O 1
ATOM 3597 N N . LYS B 1 156 ? 9.582 -8.879 13.530 1.00 42.00 154 LYS B N 1
ATOM 3598 C CA . LYS B 1 156 ? 8.591 -9.845 13.023 1.00 45.83 154 LYS B CA 1
ATOM 3599 C C . LYS B 1 156 ? 8.099 -9.335 11.680 1.00 44.92 154 LYS B C 1
ATOM 3600 O O . LYS B 1 156 ? 8.087 -8.066 11.489 1.00 40.54 154 LYS B O 1
ATOM 3606 N N . LYS B 1 157 ? 7.777 -10.255 10.768 1.00 44.06 155 LYS B N 1
ATOM 3607 C CA . LYS B 1 157 ? 7.095 -9.943 9.493 1.00 46.34 155 LYS B CA 1
ATOM 3608 C C . LYS B 1 157 ? 5.688 -9.410 9.807 1.00 45.61 155 LYS B C 1
ATOM 3609 O O . LYS B 1 157 ? 5.070 -9.844 10.814 1.00 42.62 155 LYS B O 1
ATOM 3615 N N . TYR B 1 158 ? 5.291 -8.378 9.093 1.00 42.91 156 TYR B N 1
ATOM 3616 C CA . TYR B 1 158 ? 3.971 -7.744 9.223 1.00 43.69 156 TYR B CA 1
ATOM 3617 C C . TYR B 1 158 ? 3.216 -7.924 7.902 1.00 48.12 156 TYR B C 1
ATOM 3618 O O . TYR B 1 158 ? 2.039 -7.572 7.842 1.00 47.34 156 TYR B O 1
ATOM 3627 N N . ARG B 1 159 ? 3.890 -8.427 6.865 1.00 52.77 157 ARG B N 1
ATOM 3628 C CA . ARG B 1 159 ? 3.245 -8.833 5.586 1.00 61.70 157 ARG B CA 1
ATOM 3629 C C . ARG B 1 159 ? 4.086 -9.952 4.945 1.00 70.06 157 ARG B C 1
ATOM 3630 O O . ARG B 1 159 ? 5.322 -10.036 5.256 1.00 74.81 157 ARG B O 1
ATOM 3638 N N . ASP B 1 160 ? 3.441 -10.807 4.140 1.00 79.48 158 ASP B N 1
ATOM 3639 C CA . ASP B 1 160 ? 4.003 -12.104 3.644 1.00 82.01 158 ASP B CA 1
ATOM 3640 C C . ASP B 1 160 ? 5.376 -11.849 2.995 1.00 74.97 158 ASP B C 1
ATOM 3641 O O . ASP B 1 160 ? 5.403 -11.043 2.048 1.00 75.86 158 ASP B O 1
ATOM 3643 N N . GLN B 1 165 ? 0.180 -8.264 1.750 1.00 70.42 163 GLN B N 1
ATOM 3644 C CA . GLN B 1 165 ? -0.579 -9.259 2.573 1.00 73.13 163 GLN B CA 1
ATOM 3645 C C . GLN B 1 165 ? -0.296 -9.023 4.084 1.00 65.38 163 GLN B C 1
ATOM 3646 O O . GLN B 1 165 ? 0.560 -9.731 4.650 1.00 58.18 163 GLN B O 1
ATOM 3648 N N . HIS B 1 166 ? -0.993 -8.068 4.707 1.00 60.19 164 HIS B N 1
ATOM 3649 C CA . HIS B 1 166 ? -0.721 -7.595 6.095 1.00 60.17 164 HIS B CA 1
ATOM 3650 C C . HIS B 1 166 ? -1.113 -8.713 7.082 1.00 57.61 164 HIS B C 1
ATOM 3651 O O . HIS B 1 166 ? -2.056 -9.391 6.811 1.00 59.10 164 HIS B O 1
ATOM 3658 N N . ILE B 1 167 ? -0.343 -8.927 8.147 1.00 60.03 165 ILE B N 1
ATOM 3659 C CA . ILE B 1 167 ? -0.726 -9.816 9.288 1.00 58.35 165 ILE B CA 1
ATOM 3660 C C . ILE B 1 167 ? -2.103 -9.388 9.780 1.00 57.46 165 ILE B C 1
ATOM 3661 O O . ILE B 1 167 ? -2.481 -8.223 9.640 1.00 52.08 165 ILE B O 1
ATOM 3666 N N . PRO B 1 168 ? -2.879 -10.315 10.393 1.00 59.49 166 PRO B N 1
ATOM 3667 C CA . PRO B 1 168 ? -4.205 -9.978 10.902 1.00 60.73 166 PRO B CA 1
ATOM 3668 C C . PRO B 1 168 ? -4.131 -9.074 12.144 1.00 57.77 166 PRO B C 1
ATOM 3669 O O . PRO B 1 168 ? -3.197 -9.197 12.934 1.00 56.65 166 PRO B O 1
ATOM 3673 N N . TYR B 1 169 ? -5.152 -8.247 12.319 1.00 56.68 167 TYR B N 1
ATOM 3674 C CA . TYR B 1 169 ? -5.469 -7.560 13.591 1.00 54.37 167 TYR B CA 1
ATOM 3675 C C . TYR B 1 169 ? -5.646 -8.596 14.694 1.00 56.36 167 TYR B C 1
ATOM 3676 O O . TYR B 1 169 ? -6.272 -9.622 14.449 1.00 62.99 167 TYR B O 1
ATOM 3685 N N . ARG B 1 170 ? -5.129 -8.317 15.873 1.00 55.17 168 ARG B N 1
ATOM 3686 C CA . ARG B 1 170 ? -5.312 -9.148 17.080 1.00 57.17 168 ARG B CA 1
ATOM 3687 C C . ARG B 1 170 ? -5.242 -8.218 18.255 1.00 54.81 168 ARG B C 1
ATOM 3688 O O . ARG B 1 170 ? -4.575 -7.190 18.103 1.00 52.99 168 ARG B O 1
ATOM 3696 N N . GLU B 1 171 ? -6.008 -8.496 19.312 1.00 58.87 169 GLU B N 1
ATOM 3697 C CA . GLU B 1 171 ? -6.258 -7.546 20.439 1.00 59.97 169 GLU B CA 1
ATOM 3698 C C . GLU B 1 171 ? -5.965 -8.235 21.759 1.00 61.00 169 GLU B C 1
ATOM 3699 O O . GLU B 1 171 ? -6.374 -7.674 22.807 1.00 62.46 169 GLU B O 1
ATOM 3705 N N . ASN B 1 172 ? -5.194 -9.326 21.720 1.00 66.36 170 ASN B N 1
ATOM 3706 C CA . ASN B 1 172 ? -5.046 -10.291 22.847 1.00 75.26 170 ASN B CA 1
ATOM 3707 C C . ASN B 1 172 ? -3.549 -10.471 23.189 1.00 77.39 170 ASN B C 1
ATOM 3708 O O . ASN B 1 172 ? -3.243 -11.298 24.085 1.00 76.97 170 ASN B O 1
ATOM 3713 N N . LYS B 1 173 ? -2.660 -9.704 22.534 1.00 76.74 171 LYS B N 1
ATOM 3714 C CA . LYS B 1 173 ? -1.180 -9.775 22.705 1.00 72.64 171 LYS B CA 1
ATOM 3715 C C . LYS B 1 173 ? -0.809 -9.323 24.125 1.00 73.79 171 LYS B C 1
ATOM 3716 O O . LYS B 1 173 ? -1.541 -8.511 24.689 1.00 79.79 171 LYS B O 1
ATOM 3722 N N . ASN B 1 174 ? 0.224 -9.930 24.713 1.00 77.22 172 ASN B N 1
ATOM 3723 C CA . ASN B 1 174 ? 0.934 -9.423 25.923 1.00 75.58 172 ASN B CA 1
ATOM 3724 C C . ASN B 1 174 ? 2.094 -8.545 25.472 1.00 72.48 172 ASN B C 1
ATOM 3725 O O . ASN B 1 174 ? 2.511 -8.674 24.304 1.00 72.80 172 ASN B O 1
ATOM 3730 N N . LEU B 1 175 ? 2.549 -7.647 26.343 1.00 71.44 173 LEU B N 1
ATOM 3731 C CA . LEU B 1 175 ? 3.439 -6.531 25.956 1.00 66.48 173 LEU B CA 1
ATOM 3732 C C . LEU B 1 175 ? 4.752 -7.107 25.416 1.00 65.90 173 LEU B C 1
ATOM 3733 O O . LEU B 1 175 ? 5.379 -7.927 26.119 1.00 64.93 173 LEU B O 1
ATOM 3738 N N . THR B 1 176 ? 5.101 -6.730 24.180 1.00 61.82 174 THR B N 1
ATOM 3739 C CA . THR B 1 176 ? 6.412 -6.970 23.537 1.00 60.15 174 THR B CA 1
ATOM 3740 C C . THR B 1 176 ? 7.129 -5.626 23.387 1.00 58.76 174 THR B C 1
ATOM 3741 O O . THR B 1 176 ? 6.512 -4.656 22.909 1.00 64.86 174 THR B O 1
ATOM 3745 N N . GLY B 1 177 ? 8.380 -5.586 23.796 1.00 52.81 175 GLY B N 1
ATOM 3746 C CA . GLY B 1 177 ? 9.252 -4.423 23.643 1.00 48.20 175 GLY B CA 1
ATOM 3747 C C . GLY B 1 177 ? 9.587 -3.862 24.991 1.00 46.39 175 GLY B C 1
ATOM 3748 O O . GLY B 1 177 ? 9.620 -4.630 25.962 1.00 44.67 175 GLY B O 1
ATOM 3749 N N . THR B 1 178 ? 9.723 -2.554 25.061 1.00 44.88 176 THR B N 1
ATOM 3750 C CA . THR B 1 178 ? 10.091 -1.813 26.270 1.00 43.65 176 THR B CA 1
ATOM 3751 C C . THR B 1 178 ? 8.913 -0.917 26.667 1.00 42.64 176 THR B C 1
ATOM 3752 O O . THR B 1 178 ? 8.458 -0.110 25.830 1.00 42.58 176 THR B O 1
ATOM 3756 N N . ALA B 1 179 ? 8.460 -1.058 27.900 1.00 39.14 177 ALA B N 1
ATOM 3757 C CA . ALA B 1 179 ? 7.289 -0.361 28.445 1.00 40.83 177 ALA B CA 1
ATOM 3758 C C . ALA B 1 179 ? 7.429 1.155 28.223 1.00 37.56 177 ALA B C 1
ATOM 3759 O O . ALA B 1 179 ? 6.457 1.765 27.789 1.00 36.20 177 ALA B O 1
ATOM 3761 N N . ARG B 1 180 ? 8.566 1.750 28.569 1.00 34.19 178 ARG B N 1
ATOM 3762 C CA . ARG B 1 180 ? 8.724 3.222 28.550 1.00 34.74 178 ARG B CA 1
ATOM 3763 C C . ARG B 1 180 ? 8.362 3.796 27.159 1.00 33.05 178 ARG B C 1
ATOM 3764 O O . ARG B 1 180 ? 7.798 4.887 27.109 1.00 33.84 178 ARG B O 1
ATOM 3772 N N . TYR B 1 181 ? 8.682 3.099 26.079 1.00 31.51 179 TYR B N 1
ATOM 3773 C CA . TYR B 1 181 ? 8.601 3.624 24.689 1.00 31.04 179 TYR B CA 1
ATOM 3774 C C . TYR B 1 181 ? 7.468 2.956 23.899 1.00 30.48 179 TYR B C 1
ATOM 3775 O O . TYR B 1 181 ? 7.259 3.345 22.742 1.00 31.10 179 TYR B O 1
ATOM 3784 N N . ALA B 1 182 ? 6.772 2.005 24.495 1.00 30.50 180 ALA B N 1
ATOM 3785 C CA . ALA B 1 182 ? 5.688 1.220 23.838 1.00 31.68 180 ALA B CA 1
ATOM 3786 C C . ALA B 1 182 ? 4.583 2.168 23.416 1.00 31.82 180 ALA B C 1
ATOM 3787 O O . ALA B 1 182 ? 4.283 3.111 24.151 1.00 30.47 180 ALA B O 1
ATOM 3789 N N . SER B 1 183 ? 3.993 1.891 22.278 1.00 33.12 181 SER B N 1
ATOM 3790 C CA . SER B 1 183 ? 2.801 2.581 21.773 1.00 32.72 181 SER B CA 1
ATOM 3791 C C . SER B 1 183 ? 1.625 2.334 22.722 1.00 32.23 181 SER B C 1
ATOM 3792 O O . SER B 1 183 ? 1.628 1.345 23.439 1.00 32.60 181 SER B O 1
ATOM 3795 N N . ILE B 1 184 ? 0.634 3.204 22.696 1.00 33.39 182 ILE B N 1
ATOM 3796 C CA . ILE B 1 184 ? -0.607 3.012 23.485 1.00 35.00 182 ILE B CA 1
ATOM 3797 C C . ILE B 1 184 ? -1.297 1.730 22.998 1.00 34.36 182 ILE B C 1
ATOM 3798 O O . ILE B 1 184 ? -1.715 0.956 23.838 1.00 34.31 182 ILE B O 1
ATOM 3803 N N . ASN B 1 185 ? -1.289 1.466 21.688 1.00 34.46 183 ASN B N 1
ATOM 3804 C CA . ASN B 1 185 ? -1.903 0.250 21.128 1.00 34.99 183 ASN B CA 1
ATOM 3805 C C . ASN B 1 185 ? -1.250 -0.968 21.770 1.00 35.80 183 ASN B C 1
ATOM 3806 O O . ASN B 1 185 ? -1.957 -1.956 22.014 1.00 34.76 183 ASN B O 1
ATOM 3811 N N . THR B 1 186 ? 0.079 -0.962 21.915 1.00 34.55 184 THR B N 1
ATOM 3812 C CA . THR B 1 186 ? 0.839 -2.108 22.485 1.00 35.35 184 THR B CA 1
ATOM 3813 C C . THR B 1 186 ? 0.383 -2.345 23.929 1.00 36.92 184 THR B C 1
ATOM 3814 O O . THR B 1 186 ? 0.164 -3.510 24.289 1.00 36.70 184 THR B O 1
ATOM 3818 N N . HIS B 1 187 ? 0.217 -1.275 24.705 1.00 36.57 185 HIS B N 1
ATOM 3819 C CA . HIS B 1 187 ? -0.263 -1.321 26.098 1.00 36.96 185 HIS B CA 1
ATOM 3820 C C . HIS B 1 187 ? -1.687 -1.908 26.123 1.00 39.25 185 HIS B C 1
ATOM 3821 O O . HIS B 1 187 ? -2.021 -2.615 27.070 1.00 39.96 185 HIS B O 1
ATOM 3828 N N . LEU B 1 188 ? -2.476 -1.671 25.092 1.00 37.98 186 LEU B N 1
ATOM 3829 C CA . LEU B 1 188 ? -3.877 -2.166 25.042 1.00 38.87 186 LEU B CA 1
ATOM 3830 C C . LEU B 1 188 ? -3.922 -3.618 24.553 1.00 38.97 186 LEU B C 1
ATOM 3831 O O . LEU B 1 188 ? -4.985 -4.160 24.561 1.00 38.87 186 LEU B O 1
ATOM 3836 N N . GLY B 1 189 ? -2.778 -4.212 24.194 1.00 36.08 187 GLY B N 1
ATOM 3837 C CA . GLY B 1 189 ? -2.670 -5.622 23.789 1.00 35.40 187 GLY B CA 1
ATOM 3838 C C . GLY B 1 189 ? -2.948 -5.801 22.318 1.00 35.59 187 GLY B C 1
ATOM 3839 O O . GLY B 1 189 ? -3.234 -6.919 21.907 1.00 35.96 187 GLY B O 1
ATOM 3840 N N . ILE B 1 190 ? -2.926 -4.719 21.551 1.00 34.90 188 ILE B N 1
ATOM 3841 C CA . ILE B 1 190 ? -3.096 -4.770 20.070 1.00 36.29 188 ILE B CA 1
ATOM 3842 C C . ILE B 1 190 ? -1.772 -5.182 19.422 1.00 37.80 188 ILE B C 1
ATOM 3843 O O . ILE B 1 190 ? -0.708 -4.791 19.918 1.00 34.61 188 ILE B O 1
ATOM 3848 N N . GLU B 1 191 ? -1.873 -6.011 18.390 1.00 41.32 189 GLU B N 1
ATOM 3849 C CA . GLU B 1 191 ? -0.754 -6.474 17.532 1.00 43.43 189 GLU B CA 1
ATOM 3850 C C . GLU B 1 191 ? -0.001 -5.254 17.015 1.00 39.28 189 GLU B C 1
ATOM 3851 O O . GLU B 1 191 ? -0.661 -4.310 16.565 1.00 35.02 189 GLU B O 1
ATOM 3857 N N . GLN B 1 192 ? 1.322 -5.266 17.100 1.00 37.02 190 GLN B N 1
ATOM 3858 C CA . GLN B 1 192 ? 2.164 -4.142 16.630 1.00 39.07 190 GLN B CA 1
ATOM 3859 C C . GLN B 1 192 ? 2.208 -4.171 15.114 1.00 37.66 190 GLN B C 1
ATOM 3860 O O . GLN B 1 192 ? 2.194 -5.251 14.544 1.00 39.54 190 GLN B O 1
ATOM 3866 N N . SER B 1 193 ? 2.127 -3.008 14.499 1.00 36.41 191 SER B N 1
ATOM 3867 C CA . SER B 1 193 ? 2.290 -2.818 13.044 1.00 33.85 191 SER B CA 1
ATOM 3868 C C . SER B 1 193 ? 3.250 -1.640 12.816 1.00 31.59 191 SER B C 1
ATOM 3869 O O . SER B 1 193 ? 3.883 -1.236 13.749 1.00 28.20 191 SER B O 1
ATOM 3872 N N . ARG B 1 194 ? 3.343 -1.147 11.595 1.00 31.58 192 ARG B N 1
ATOM 3873 C CA . ARG B 1 194 ? 4.279 -0.080 11.199 1.00 32.09 192 ARG B CA 1
ATOM 3874 C C . ARG B 1 194 ? 4.086 1.158 12.088 1.00 31.37 192 ARG B C 1
ATOM 3875 O O . ARG B 1 194 ? 5.078 1.765 12.476 1.00 27.91 192 ARG B O 1
ATOM 3883 N N . ARG B 1 195 ? 2.837 1.529 12.390 1.00 30.79 193 ARG B N 1
ATOM 3884 C CA . ARG B 1 195 ? 2.505 2.767 13.146 1.00 29.07 193 ARG B CA 1
ATOM 3885 C C . ARG B 1 195 ? 3.202 2.759 14.511 1.00 28.93 193 ARG B C 1
ATOM 3886 O O . ARG B 1 195 ? 3.593 3.850 14.957 1.00 30.63 193 ARG B O 1
ATOM 3894 N N . ASP B 1 196 ? 3.341 1.591 15.126 1.00 28.82 194 ASP B N 1
ATOM 3895 C CA . ASP B 1 196 ? 3.797 1.397 16.525 1.00 29.07 194 ASP B CA 1
ATOM 3896 C C . ASP B 1 196 ? 5.299 1.681 16.611 1.00 28.12 194 ASP B C 1
ATOM 3897 O O . ASP B 1 196 ? 5.698 2.368 17.527 1.00 28.26 194 ASP B O 1
ATOM 3902 N N . ASP B 1 197 ? 6.063 1.271 15.619 1.00 27.66 195 ASP B N 1
ATOM 3903 C CA . ASP B 1 197 ? 7.497 1.622 15.539 1.00 28.36 195 ASP B CA 1
ATOM 3904 C C . ASP B 1 197 ? 7.635 3.157 15.506 1.00 28.50 195 ASP B C 1
ATOM 3905 O O . ASP B 1 197 ? 8.542 3.689 16.166 1.00 29.59 195 ASP B O 1
ATOM 3910 N N . LEU B 1 198 ? 6.827 3.839 14.703 1.00 28.74 196 LEU B N 1
ATOM 3911 C CA . LEU B 1 198 ? 6.926 5.308 14.526 1.00 28.52 196 LEU B CA 1
ATOM 3912 C C . LEU B 1 198 ? 6.400 6.013 15.778 1.00 27.38 196 LEU B C 1
ATOM 3913 O O . LEU B 1 198 ? 6.994 7.036 16.188 1.00 26.43 196 LEU B O 1
ATOM 3918 N N . GLU B 1 199 ? 5.379 5.485 16.413 1.00 27.24 197 GLU B N 1
ATOM 3919 C CA . GLU B 1 199 ? 4.874 6.102 17.659 1.00 27.95 197 GLU B CA 1
ATOM 3920 C C . GLU B 1 199 ? 5.983 6.024 18.703 1.00 28.19 197 GLU B C 1
ATOM 3921 O O . GLU B 1 199 ? 6.277 7.049 19.361 1.00 27.94 197 GLU B O 1
ATOM 3927 N N . SER B 1 200 ? 6.610 4.866 18.832 1.00 28.57 198 SER B N 1
ATOM 3928 C CA . SER B 1 200 ? 7.712 4.659 19.794 1.00 28.24 198 SER B CA 1
ATOM 3929 C C . SER B 1 200 ? 8.833 5.705 19.557 1.00 27.99 198 SER B C 1
ATOM 3930 O O . SER B 1 200 ? 9.373 6.253 20.547 1.00 26.67 198 SER B O 1
ATOM 3933 N N . LEU B 1 201 ? 9.191 5.950 18.313 1.00 27.42 199 LEU B N 1
ATOM 3934 C CA . LEU B 1 201 ? 10.229 6.922 17.952 1.00 28.86 199 LEU B CA 1
ATOM 3935 C C . LEU B 1 201 ? 9.788 8.300 18.399 1.00 29.25 199 LEU B C 1
ATOM 3936 O O . LEU B 1 201 ? 10.633 9.070 18.903 1.00 26.42 199 LEU B O 1
ATOM 3941 N N . GLY B 1 202 ? 8.506 8.608 18.230 1.00 27.96 200 GLY B N 1
ATOM 3942 C CA . GLY B 1 202 ? 7.939 9.857 18.734 1.00 29.33 200 GLY B CA 1
ATOM 3943 C C . GLY B 1 202 ? 8.238 10.050 20.213 1.00 28.71 200 GLY B C 1
ATOM 3944 O O . GLY B 1 202 ? 8.624 11.166 20.601 1.00 28.75 200 GLY B O 1
ATOM 3945 N N . TYR B 1 203 ? 8.113 9.002 21.009 1.00 27.33 201 TYR B N 1
ATOM 3946 C CA . TYR B 1 203 ? 8.393 9.077 22.455 1.00 27.72 201 TYR B CA 1
ATOM 3947 C C . TYR B 1 203 ? 9.901 9.175 22.662 1.00 28.06 201 TYR B C 1
ATOM 3948 O O . TYR B 1 203 ? 10.314 9.874 23.551 1.00 29.73 201 TYR B O 1
ATOM 3957 N N . VAL B 1 204 ? 10.693 8.491 21.866 1.00 27.37 202 VAL B N 1
ATOM 3958 C CA . VAL B 1 204 ? 12.188 8.592 21.983 1.00 29.04 202 VAL B CA 1
ATOM 3959 C C . VAL B 1 204 ? 12.594 10.059 21.796 1.00 27.30 202 VAL B C 1
ATOM 3960 O O . VAL B 1 204 ? 13.336 10.566 22.616 1.00 27.59 202 VAL B O 1
ATOM 3964 N N . LEU B 1 205 ? 11.995 10.737 20.814 1.00 27.73 203 LEU B N 1
ATOM 3965 C CA . LEU B 1 205 ? 12.330 12.117 20.451 1.00 28.41 203 LEU B CA 1
ATOM 3966 C C . LEU B 1 205 ? 11.942 13.053 21.578 1.00 29.29 203 LEU B C 1
ATOM 3967 O O . LEU B 1 205 ? 12.761 13.955 21.910 1.00 29.78 203 LEU B O 1
ATOM 3972 N N . MET B 1 206 ? 10.786 12.865 22.179 1.00 28.02 204 MET B N 1
ATOM 3973 C CA . MET B 1 206 ? 10.362 13.720 23.309 1.00 29.85 204 MET B CA 1
ATOM 3974 C C . MET B 1 206 ? 11.170 13.372 24.565 1.00 28.12 204 MET B C 1
ATOM 3975 O O . MET B 1 206 ? 11.486 14.286 25.334 1.00 29.07 204 MET B O 1
ATOM 3980 N N . TYR B 1 207 ? 11.609 12.142 24.704 1.00 28.51 205 TYR B N 1
ATOM 3981 C CA . TYR B 1 207 ? 12.550 11.717 25.768 1.00 30.13 205 TYR B CA 1
ATOM 3982 C C . TYR B 1 207 ? 13.871 12.507 25.651 1.00 29.49 205 TYR B C 1
ATOM 3983 O O . TYR B 1 207 ? 14.362 13.021 26.655 1.00 29.48 205 TYR B O 1
ATOM 3992 N N . PHE B 1 208 ? 14.416 12.624 24.460 1.00 29.04 206 PHE B N 1
ATOM 3993 C CA . PHE B 1 208 ? 15.637 13.431 24.198 1.00 30.61 206 PHE B CA 1
ATOM 3994 C C . PHE B 1 208 ? 15.379 14.908 24.541 1.00 31.56 206 PHE B C 1
ATOM 3995 O O . PHE B 1 208 ? 16.266 15.559 25.107 1.00 33.51 206 PHE B O 1
ATOM 4003 N N . ASN B 1 209 ? 14.213 15.437 24.168 1.00 31.20 207 ASN B N 1
ATOM 4004 C CA . ASN B 1 209 ? 13.821 16.845 24.444 1.00 32.09 207 ASN B CA 1
ATOM 4005 C C . ASN B 1 209 ? 13.736 17.071 25.954 1.00 32.15 207 ASN B C 1
ATOM 4006 O O . ASN B 1 209 ? 14.255 18.096 26.410 1.00 31.83 207 ASN B O 1
ATOM 4011 N N . LEU B 1 210 ? 13.130 16.149 26.694 1.00 31.65 208 LEU B N 1
ATOM 4012 C CA . LEU B 1 210 ? 12.736 16.368 28.109 1.00 34.41 208 LEU B CA 1
ATOM 4013 C C . LEU B 1 210 ? 13.808 15.884 29.087 1.00 35.06 208 LEU B C 1
ATOM 4014 O O . LEU B 1 210 ? 13.792 16.357 30.212 1.00 37.39 208 LEU B O 1
ATOM 4019 N N . GLY B 1 211 ? 14.564 14.854 28.723 1.00 34.01 209 GLY B N 1
ATOM 4020 C CA . GLY B 1 211 ? 15.505 14.147 29.616 1.00 32.49 209 GLY B CA 1
ATOM 4021 C C . GLY B 1 211 ? 14.843 12.978 30.315 1.00 32.89 209 GLY B C 1
ATOM 4022 O O . GLY B 1 211 ? 15.524 12.125 30.808 1.00 34.16 209 GLY B O 1
ATOM 4023 N N . SER B 1 212 ? 13.525 12.917 30.292 1.00 33.75 210 SER B N 1
ATOM 4024 C CA . SER B 1 212 ? 12.740 11.817 30.875 1.00 35.66 210 SER B CA 1
ATOM 4025 C C . SER B 1 212 ? 11.295 11.977 30.435 1.00 36.25 210 SER B C 1
ATOM 4026 O O . SER B 1 212 ? 10.957 13.042 29.967 1.00 41.83 210 SER B O 1
ATOM 4029 N N . LEU B 1 213 ? 10.529 10.915 30.474 1.00 34.94 211 LEU B N 1
ATOM 4030 C CA . LEU B 1 213 ? 9.110 10.929 30.075 1.00 34.63 211 LEU B CA 1
ATOM 4031 C C . LEU B 1 213 ? 8.275 10.912 31.341 1.00 35.16 211 LEU B C 1
ATOM 4032 O O . LEU B 1 213 ? 8.716 10.397 32.349 1.00 34.85 211 LEU B O 1
ATOM 4037 N N . PRO B 1 214 ? 7.041 11.459 31.315 1.00 36.60 212 PRO B N 1
ATOM 4038 C CA . PRO B 1 214 ? 6.259 11.633 32.535 1.00 38.01 212 PRO B CA 1
ATOM 4039 C C . PRO B 1 214 ? 5.808 10.311 33.165 1.00 38.26 212 PRO B C 1
ATOM 4040 O O . PRO B 1 214 ? 5.278 10.326 34.255 1.00 43.96 212 PRO B O 1
ATOM 4044 N N . TRP B 1 215 ? 5.991 9.205 32.462 1.00 36.98 213 TRP B N 1
ATOM 4045 C CA . TRP B 1 215 ? 5.571 7.866 32.930 1.00 37.91 213 TRP B CA 1
ATOM 4046 C C . TRP B 1 215 ? 6.779 7.030 33.352 1.00 38.13 213 TRP B C 1
ATOM 4047 O O . TRP B 1 215 ? 6.592 5.817 33.552 1.00 38.56 213 TRP B O 1
ATOM 4058 N N . GLN B 1 216 ? 7.951 7.649 33.499 1.00 38.93 214 GLN B N 1
ATOM 4059 C CA . GLN B 1 216 ? 9.161 7.021 34.125 1.00 45.05 214 GLN B CA 1
ATOM 4060 C C . GLN B 1 216 ? 9.049 7.012 35.648 1.00 47.08 214 GLN B C 1
ATOM 4061 O O . GLN B 1 216 ? 8.470 7.925 36.182 1.00 50.16 214 GLN B O 1
ATOM 4067 N N . GLY B 1 217 ? 9.696 6.063 36.305 1.00 50.02 215 GLY B N 1
ATOM 4068 C CA . GLY B 1 217 ? 9.811 6.025 37.779 1.00 53.00 215 GLY B CA 1
ATOM 4069 C C . GLY B 1 217 ? 8.459 5.939 38.485 1.00 55.01 215 GLY B C 1
ATOM 4070 O O . GLY B 1 217 ? 8.333 6.455 39.586 1.00 59.62 215 GLY B O 1
ATOM 4071 N N . LEU B 1 218 ? 7.485 5.258 37.912 1.00 58.17 216 LEU B N 1
ATOM 4072 C CA . LEU B 1 218 ? 6.203 5.003 38.605 1.00 59.40 216 LEU B CA 1
ATOM 4073 C C . LEU B 1 218 ? 6.379 3.774 39.512 1.00 65.18 216 LEU B C 1
ATOM 4074 O O . LEU B 1 218 ? 6.740 2.718 39.000 1.00 65.44 216 LEU B O 1
ATOM 4079 N N . LYS B 1 219 ? 6.190 3.947 40.822 1.00 72.49 217 LYS B N 1
ATOM 4080 C CA . LYS B 1 219 ? 6.281 2.866 41.835 1.00 77.28 217 LYS B CA 1
ATOM 4081 C C . LYS B 1 219 ? 5.128 1.873 41.609 1.00 72.81 217 LYS B C 1
ATOM 4082 O O . LYS B 1 219 ? 3.988 2.324 41.380 1.00 71.18 217 LYS B O 1
ATOM 4088 N N . ALA B 1 220 ? 5.453 0.578 41.583 1.00 72.48 218 ALA B N 1
ATOM 4089 C CA . ALA B 1 220 ? 4.509 -0.549 41.746 1.00 75.26 218 ALA B CA 1
ATOM 4090 C C . ALA B 1 220 ? 5.255 -1.777 42.304 1.00 77.45 218 ALA B C 1
ATOM 4091 O O . ALA B 1 220 ? 6.504 -1.792 42.269 1.00 70.35 218 ALA B O 1
ATOM 4093 N N . ALA B 1 221 ? 4.515 -2.767 42.800 1.00 84.21 219 ALA B N 1
ATOM 4094 C CA . ALA B 1 221 ? 5.056 -3.984 43.456 1.00 85.96 219 ALA B CA 1
ATOM 4095 C C . ALA B 1 221 ? 5.304 -5.077 42.410 1.00 86.95 219 ALA B C 1
ATOM 4096 O O . ALA B 1 221 ? 6.193 -5.921 42.637 1.00 89.80 219 ALA B O 1
ATOM 4098 N N . THR B 1 222 ? 4.605 -5.004 41.275 1.00 84.27 220 THR B N 1
ATOM 4099 C CA . THR B 1 222 ? 4.594 -6.041 40.211 1.00 81.21 220 THR B CA 1
ATOM 4100 C C . THR B 1 222 ? 4.935 -5.417 38.853 1.00 77.80 220 THR B C 1
ATOM 4101 O O . THR B 1 222 ? 4.546 -4.256 38.616 1.00 77.57 220 THR B O 1
ATOM 4105 N N . LYS B 1 223 ? 5.557 -6.193 37.972 1.00 79.52 221 LYS B N 1
ATOM 4106 C CA . LYS B 1 223 ? 5.778 -5.807 36.553 1.00 86.18 221 LYS B CA 1
ATOM 4107 C C . LYS B 1 223 ? 4.421 -5.473 35.920 1.00 83.33 221 LYS B C 1
ATOM 4108 O O . LYS B 1 223 ? 4.280 -4.342 35.420 1.00 82.02 221 LYS B O 1
ATOM 4114 N N . ARG B 1 224 ? 3.450 -6.396 36.005 1.00 81.93 222 ARG B N 1
ATOM 4115 C CA . ARG B 1 224 ? 2.035 -6.179 35.576 1.00 78.70 222 ARG B CA 1
ATOM 4116 C C . ARG B 1 224 ? 1.581 -4.790 36.024 1.00 70.09 222 ARG B C 1
ATOM 4117 O O . ARG B 1 224 ? 1.116 -4.020 35.180 1.00 72.00 222 ARG B O 1
ATOM 4125 N N . GLN B 1 225 ? 1.689 -4.505 37.322 1.00 65.49 223 GLN B N 1
ATOM 4126 C CA . GLN B 1 225 ? 1.192 -3.238 37.922 1.00 68.28 223 GLN B CA 1
ATOM 4127 C C . GLN B 1 225 ? 1.970 -2.064 37.337 1.00 62.93 223 GLN B C 1
ATOM 4128 O O . GLN B 1 225 ? 1.343 -1.030 37.014 1.00 61.74 223 GLN B O 1
ATOM 4134 N N . LYS B 1 226 ? 3.281 -2.211 37.222 1.00 61.15 224 LYS B N 1
ATOM 4135 C CA . LYS B 1 226 ? 4.143 -1.172 36.630 1.00 59.59 224 LYS B CA 1
ATOM 4136 C C . LYS B 1 226 ? 3.655 -0.868 35.201 1.00 53.95 224 LYS B C 1
ATOM 4137 O O . LYS B 1 226 ? 3.462 0.327 34.897 1.00 53.31 224 LYS B O 1
ATOM 4143 N N . TYR B 1 227 ? 3.416 -1.892 34.381 1.00 49.32 225 TYR B N 1
ATOM 4144 C CA . TYR B 1 227 ? 3.003 -1.738 32.965 1.00 51.81 225 TYR B CA 1
ATOM 4145 C C . TYR B 1 227 ? 1.658 -1.014 32.909 1.00 53.31 225 TYR B C 1
ATOM 4146 O O . TYR B 1 227 ? 1.501 -0.117 32.061 1.00 48.09 225 TYR B O 1
ATOM 4155 N N . GLU B 1 228 ? 0.737 -1.358 33.811 1.00 54.44 226 GLU B N 1
ATOM 4156 C CA . GLU B 1 228 ? -0.621 -0.757 33.868 1.00 57.06 226 GLU B CA 1
ATOM 4157 C C . GLU B 1 228 ? -0.507 0.733 34.225 1.00 52.63 226 GLU B C 1
ATOM 4158 O O . GLU B 1 228 ? -1.175 1.537 33.571 1.00 51.24 226 GLU B O 1
ATOM 4164 N N . ARG B 1 229 ? 0.323 1.073 35.211 1.00 49.08 227 ARG B N 1
ATOM 4165 C CA . ARG B 1 229 ? 0.611 2.474 35.606 1.00 49.19 227 ARG B CA 1
ATOM 4166 C C . ARG B 1 229 ? 1.196 3.236 34.406 1.00 45.25 227 ARG B C 1
ATOM 4167 O O . ARG B 1 229 ? 0.744 4.330 34.139 1.00 42.29 227 ARG B O 1
ATOM 4175 N N . ILE B 1 230 ? 2.190 2.663 33.722 1.00 41.00 228 ILE B N 1
ATOM 4176 C CA . ILE B 1 230 ? 2.783 3.311 32.536 1.00 38.79 228 ILE B CA 1
ATOM 4177 C C . ILE B 1 230 ? 1.654 3.532 31.521 1.00 38.44 228 ILE B C 1
ATOM 4178 O O . ILE B 1 230 ? 1.503 4.661 31.041 1.00 37.96 228 ILE B O 1
ATOM 4183 N N . SER B 1 231 ? 0.865 2.507 31.257 1.00 38.79 229 SER B N 1
ATOM 4184 C CA . SER B 1 231 ? -0.253 2.536 30.291 1.00 41.72 229 SER B CA 1
ATOM 4185 C C . SER B 1 231 ? -1.208 3.685 30.640 1.00 42.77 229 SER B C 1
ATOM 4186 O O . SER B 1 231 ? -1.494 4.525 29.752 1.00 40.27 229 SER B O 1
ATOM 4189 N N . GLU B 1 232 ? -1.593 3.786 31.912 1.00 44.13 230 GLU B N 1
ATOM 4190 C CA . GLU B 1 232 ? -2.601 4.761 32.395 1.00 45.34 230 GLU B CA 1
ATOM 4191 C C . GLU B 1 232 ? -2.030 6.157 32.228 1.00 43.01 230 GLU B C 1
ATOM 4192 O O . GLU B 1 232 ? -2.718 7.033 31.639 1.00 38.45 230 GLU B O 1
ATOM 4198 N N . LYS B 1 233 ? -0.783 6.336 32.631 1.00 40.51 231 LYS B N 1
ATOM 4199 C CA . LYS B 1 233 ? -0.110 7.648 32.563 1.00 42.28 231 LYS B CA 1
ATOM 4200 C C . LYS B 1 233 ? -0.011 8.093 31.090 1.00 40.67 231 LYS B C 1
ATOM 4201 O O . LYS B 1 233 ? -0.341 9.238 30.796 1.00 39.64 231 LYS B O 1
ATOM 4207 N N . LYS B 1 234 ? 0.399 7.206 30.199 1.00 40.29 232 LYS B N 1
ATOM 4208 C CA . LYS B 1 234 ? 0.508 7.517 28.748 1.00 40.66 232 LYS B CA 1
ATOM 4209 C C . LYS B 1 234 ? -0.851 7.911 28.193 1.00 39.19 232 LYS B C 1
ATOM 4210 O O . LYS B 1 234 ? -0.914 8.821 27.380 1.00 40.53 232 LYS B O 1
ATOM 4216 N N . MET B 1 235 ? -1.883 7.186 28.561 1.00 42.94 233 MET B N 1
ATOM 4217 C CA . MET B 1 235 ? -3.237 7.369 27.988 1.00 42.57 233 MET B CA 1
ATOM 4218 C C . MET B 1 235 ? -3.860 8.627 28.555 1.00 42.23 233 MET B C 1
ATOM 4219 O O . MET B 1 235 ? -4.682 9.200 27.873 1.00 40.75 233 MET B O 1
ATOM 4224 N N . SER B 1 236 ? -3.407 9.091 29.721 1.00 41.78 234 SER B N 1
ATOM 4225 C CA . SER B 1 236 ? -3.989 10.272 30.403 1.00 41.41 234 SER B CA 1
ATOM 4226 C C . SER B 1 236 ? -3.070 11.506 30.242 1.00 39.75 234 SER B C 1
ATOM 4227 O O . SER B 1 236 ? -3.402 12.560 30.765 1.00 40.09 234 SER B O 1
ATOM 4230 N N . THR B 1 237 ? -2.020 11.403 29.447 1.00 36.72 235 THR B N 1
ATOM 4231 C CA . THR B 1 237 ? -1.121 12.540 29.118 1.00 37.65 235 THR B CA 1
ATOM 4232 C C . THR B 1 237 ? -1.377 12.988 27.691 1.00 36.37 235 THR B C 1
ATOM 4233 O O . THR B 1 237 ? -0.868 12.375 26.746 1.00 35.96 235 THR B O 1
ATOM 4237 N N . PRO B 1 238 ? -2.123 14.092 27.493 1.00 35.08 236 PRO B N 1
ATOM 4238 C CA . PRO B 1 238 ? -2.361 14.609 26.162 1.00 34.66 236 PRO B CA 1
ATOM 4239 C C . PRO B 1 238 ? -1.016 14.868 25.490 1.00 36.72 236 PRO B C 1
ATOM 4240 O O . PRO B 1 238 ? -0.059 15.322 26.156 1.00 36.79 236 PRO B O 1
ATOM 4244 N N . ILE B 1 239 ? -0.976 14.668 24.192 1.00 35.39 237 ILE B N 1
ATOM 4245 C CA A ILE B 1 239 ? 0.231 14.927 23.384 0.50 34.17 237 ILE B CA 1
ATOM 4246 C CA B ILE B 1 239 ? 0.227 14.928 23.378 0.50 34.67 237 ILE B CA 1
ATOM 4247 C C . ILE B 1 239 ? 0.634 16.392 23.558 1.00 33.99 237 ILE B C 1
ATOM 4248 O O . ILE B 1 239 ? 1.811 16.637 23.717 1.00 30.42 237 ILE B O 1
ATOM 4257 N N . GLU B 1 240 ? -0.331 17.325 23.598 1.00 34.97 238 GLU B N 1
ATOM 4258 C CA . GLU B 1 240 ? 0.023 18.767 23.732 1.00 36.37 238 GLU B CA 1
ATOM 4259 C C . GLU B 1 240 ? 0.629 19.041 25.132 1.00 34.54 238 GLU B C 1
ATOM 4260 O O . GLU B 1 240 ? 1.423 19.967 25.220 1.00 36.04 238 GLU B O 1
ATOM 4266 N N . VAL B 1 241 ? 0.345 18.226 26.152 1.00 33.33 239 VAL B N 1
ATOM 4267 C CA . VAL B 1 241 ? 0.983 18.379 27.492 1.00 36.04 239 VAL B CA 1
ATOM 4268 C C . VAL B 1 241 ? 2.393 17.771 27.439 1.00 35.41 239 VAL B C 1
ATOM 4269 O O . VAL B 1 241 ? 3.335 18.452 27.826 1.00 37.60 239 VAL B O 1
ATOM 4273 N N . LEU B 1 242 ? 2.547 16.598 26.859 1.00 34.04 240 LEU B N 1
ATOM 4274 C CA . LEU B 1 242 ? 3.861 15.931 26.721 1.00 33.88 240 LEU B CA 1
ATOM 4275 C C . LEU B 1 242 ? 4.849 16.872 26.020 1.00 33.26 240 LEU B C 1
ATOM 4276 O O . LEU B 1 242 ? 5.991 17.011 26.497 1.00 35.27 240 LEU B O 1
ATOM 4281 N N . CYS B 1 243 ? 4.386 17.547 24.997 1.00 34.24 241 CYS B N 1
ATOM 4282 C CA . CYS B 1 243 ? 5.183 18.306 24.011 1.00 35.27 241 CYS B CA 1
ATOM 4283 C C . CYS B 1 243 ? 5.141 19.807 24.323 1.00 38.07 241 CYS B C 1
ATOM 4284 O O . CYS B 1 243 ? 5.688 20.583 23.520 1.00 34.84 241 CYS B O 1
ATOM 4287 N N . LYS B 1 244 ? 4.526 20.193 25.451 1.00 38.57 242 LYS B N 1
ATOM 4288 C CA . LYS B 1 244 ? 4.455 21.584 25.935 1.00 42.49 242 LYS B CA 1
ATOM 4289 C C . LYS B 1 244 ? 5.868 22.181 25.985 1.00 42.36 242 LYS B C 1
ATOM 4290 O O . LYS B 1 244 ? 6.745 21.568 26.607 1.00 37.68 242 LYS B O 1
ATOM 4296 N N . GLY B 1 245 ? 6.059 23.306 25.303 1.00 44.07 243 GLY B N 1
ATOM 4297 C CA . GLY B 1 245 ? 7.298 24.105 25.319 1.00 45.54 243 GLY B CA 1
ATOM 4298 C C . GLY B 1 245 ? 8.239 23.709 24.202 1.00 43.49 243 GLY B C 1
ATOM 4299 O O . GLY B 1 245 ? 9.303 24.293 24.130 1.00 47.61 243 GLY B O 1
ATOM 4300 N N . TYR B 1 246 ? 7.861 22.729 23.376 1.00 39.24 244 TYR B N 1
ATOM 4301 C CA . TYR B 1 246 ? 8.697 22.196 22.286 1.00 36.36 244 TYR B CA 1
ATOM 4302 C C . TYR B 1 246 ? 8.018 22.478 20.975 1.00 34.86 244 TYR B C 1
ATOM 4303 O O . TYR B 1 246 ? 6.841 22.739 20.943 1.00 32.84 244 TYR B O 1
ATOM 4312 N N . PRO B 1 247 ? 8.775 22.593 19.872 1.00 35.51 245 PRO B N 1
ATOM 4313 C CA . PRO B 1 247 ? 8.169 22.869 18.580 1.00 36.43 245 PRO B CA 1
ATOM 4314 C C . PRO B 1 247 ? 6.978 21.938 18.306 1.00 35.86 245 PRO B C 1
ATOM 4315 O O . PRO B 1 247 ? 7.021 20.777 18.622 1.00 36.95 245 PRO B O 1
ATOM 4319 N N . SER B 1 248 ? 5.942 22.484 17.700 1.00 35.69 246 SER B N 1
ATOM 4320 C CA . SER B 1 248 ? 4.655 21.808 17.467 1.00 35.07 246 SER B CA 1
ATOM 4321 C C . SER B 1 248 ? 4.883 20.534 16.647 1.00 33.57 246 SER B C 1
ATOM 4322 O O . SER B 1 248 ? 4.079 19.618 16.784 1.00 31.96 246 SER B O 1
ATOM 4325 N N . GLU B 1 249 ? 5.970 20.459 15.862 1.00 31.86 247 GLU B N 1
ATOM 4326 C CA . GLU B 1 249 ? 6.231 19.305 14.971 1.00 32.16 247 GLU B CA 1
ATOM 4327 C C . GLU B 1 249 ? 6.262 17.998 15.772 1.00 29.86 247 GLU B C 1
ATOM 4328 O O . GLU B 1 249 ? 5.801 16.959 15.216 1.00 31.05 247 GLU B O 1
ATOM 4334 N N . PHE B 1 250 ? 6.710 18.022 17.019 1.00 27.31 248 PHE B N 1
ATOM 4335 C CA . PHE B 1 250 ? 6.831 16.796 17.842 1.00 28.67 248 PHE B CA 1
ATOM 4336 C C . PHE B 1 250 ? 5.413 16.255 18.155 1.00 29.37 248 PHE B C 1
ATOM 4337 O O . PHE B 1 250 ? 5.213 15.032 18.115 1.00 28.29 248 PHE B O 1
ATOM 4345 N N . ALA B 1 251 ? 4.458 17.162 18.373 1.00 30.75 249 ALA B N 1
ATOM 4346 C CA . ALA B 1 251 ? 3.054 16.870 18.710 1.00 30.88 249 ALA B CA 1
ATOM 4347 C C . ALA B 1 251 ? 2.341 16.439 17.431 1.00 31.58 249 ALA B C 1
ATOM 4348 O O . ALA B 1 251 ? 1.654 15.406 17.459 1.00 32.05 249 ALA B O 1
ATOM 4350 N N . THR B 1 252 ? 2.574 17.157 16.329 1.00 31.43 250 THR B N 1
ATOM 4351 C CA . THR B 1 252 ? 2.048 16.807 14.994 1.00 30.93 250 THR B CA 1
ATOM 4352 C C . THR B 1 252 ? 2.498 15.392 14.648 1.00 30.91 250 THR B C 1
ATOM 4353 O O . THR B 1 252 ? 1.666 14.602 14.163 1.00 29.66 250 THR B O 1
ATOM 4357 N N . TYR B 1 253 ? 3.766 15.067 14.872 1.00 30.30 251 TYR B N 1
ATOM 4358 C CA . TYR B 1 253 ? 4.317 13.723 14.585 1.00 28.43 251 TYR B CA 1
ATOM 4359 C C . TYR B 1 253 ? 3.569 12.684 15.404 1.00 28.33 251 TYR B C 1
ATOM 4360 O O . TYR B 1 253 ? 3.097 11.697 14.847 1.00 30.13 251 TYR B O 1
ATOM 4369 N N . LEU B 1 254 ? 3.437 12.893 16.701 1.00 28.21 252 LEU B N 1
ATOM 4370 C CA . LEU B 1 254 ? 2.802 11.885 17.566 1.00 28.65 252 LEU B CA 1
ATOM 4371 C C . LEU B 1 254 ? 1.306 11.757 17.200 1.00 30.66 252 LEU B C 1
ATOM 4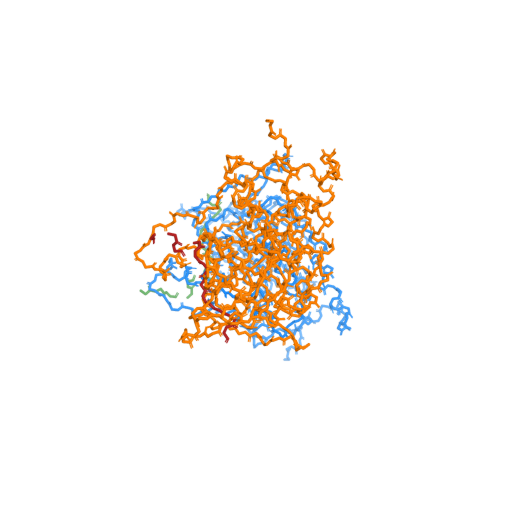372 O O . LEU B 1 254 ? 0.808 10.626 17.175 1.00 29.31 252 LEU B O 1
ATOM 4377 N N . ASN B 1 255 ? 0.615 12.864 16.896 1.00 31.36 253 ASN B N 1
ATOM 4378 C CA . ASN B 1 255 ? -0.816 12.839 16.508 1.00 31.49 253 ASN B CA 1
ATOM 4379 C C . ASN B 1 255 ? -0.995 12.050 15.202 1.00 32.59 253 ASN B C 1
ATOM 4380 O O . ASN B 1 255 ? -1.940 11.255 15.098 1.00 30.85 253 ASN B O 1
ATOM 4385 N N . PHE B 1 256 ? -0.099 12.222 14.255 1.00 33.89 254 PHE B N 1
ATOM 4386 C CA . PHE B 1 256 ? -0.124 11.493 12.978 1.00 34.38 254 PHE B CA 1
ATOM 4387 C C . PHE B 1 256 ? 0.027 9.999 13.237 1.00 34.12 254 PHE B C 1
ATOM 4388 O O . PHE B 1 256 ? -0.807 9.212 12.755 1.00 32.82 254 PHE B O 1
ATOM 4396 N N . CYS B 1 257 ? 1.040 9.587 13.989 1.00 32.98 255 CYS B N 1
ATOM 4397 C CA . CYS B 1 257 ? 1.263 8.143 14.289 1.00 33.84 255 CYS B CA 1
ATOM 4398 C C . CYS B 1 257 ? 0.024 7.550 14.993 1.00 34.19 255 CYS B C 1
ATOM 4399 O O . CYS B 1 257 ? -0.345 6.453 14.657 1.00 34.45 255 CYS B O 1
ATOM 4402 N N . ARG B 1 258 ? -0.552 8.251 15.969 1.00 34.93 256 ARG B N 1
ATOM 4403 C CA A ARG B 1 258 ? -1.690 7.747 16.777 0.50 35.38 256 ARG B CA 1
ATOM 4404 C CA B ARG B 1 258 ? -1.685 7.730 16.767 0.50 35.79 256 ARG B CA 1
ATOM 4405 C C . ARG B 1 258 ? -2.950 7.683 15.904 1.00 35.75 256 ARG B C 1
ATOM 4406 O O . ARG B 1 258 ? -3.845 6.999 16.268 1.00 34.71 256 ARG B O 1
ATOM 4421 N N . SER B 1 259 ? -2.971 8.384 14.792 1.00 36.07 257 SER B N 1
ATOM 4422 C CA . SER B 1 259 ? -4.111 8.387 13.847 1.00 37.46 257 SER B CA 1
ATOM 4423 C C . SER B 1 259 ? -4.031 7.243 12.844 1.00 35.58 257 SER B C 1
ATOM 4424 O O . SER B 1 259 ? -5.051 7.013 12.164 1.00 36.21 257 SER B O 1
ATOM 4427 N N . LEU B 1 260 ? -2.860 6.637 12.648 1.00 32.99 258 LEU B N 1
ATOM 4428 C CA . LEU B 1 260 ? -2.669 5.584 11.596 1.00 33.91 258 LEU B CA 1
ATOM 4429 C C . LEU B 1 260 ? -3.559 4.387 11.893 1.00 32.33 258 LEU B C 1
ATOM 4430 O O . LEU B 1 260 ? -3.617 3.955 13.063 1.00 32.33 258 LEU B O 1
ATOM 4435 N N . ARG B 1 261 ? -4.201 3.840 10.881 1.00 33.72 259 ARG B N 1
ATOM 4436 C CA . ARG B 1 261 ? -4.910 2.542 11.004 1.00 36.43 259 ARG B CA 1
ATOM 4437 C C . ARG B 1 261 ? -3.909 1.392 11.097 1.00 35.81 259 ARG B C 1
ATOM 4438 O O . ARG B 1 261 ? -2.737 1.553 10.639 1.00 34.58 259 ARG B O 1
ATOM 4446 N N . PHE B 1 262 ? -4.356 0.270 11.644 1.00 34.55 260 PHE B N 1
ATOM 4447 C CA . PHE B 1 262 ? -3.529 -0.923 11.850 1.00 36.18 260 PHE B CA 1
ATOM 4448 C C . PHE B 1 262 ? -2.675 -1.206 10.595 1.00 36.44 260 PHE B C 1
ATOM 4449 O O . PHE B 1 262 ? -1.442 -1.465 10.739 1.00 33.87 260 PHE B O 1
ATOM 4457 N N . ASP B 1 263 ? -3.275 -1.199 9.399 1.00 36.48 261 ASP B N 1
ATOM 4458 C CA . ASP B 1 263 ? -2.566 -1.682 8.176 1.00 41.28 261 ASP B CA 1
ATOM 4459 C C . ASP B 1 263 ? -2.156 -0.492 7.293 1.00 39.27 261 ASP B C 1
ATOM 4460 O O . ASP B 1 263 ? -1.664 -0.741 6.229 1.00 41.72 261 ASP B O 1
ATOM 4465 N N . ASP B 1 264 ? -2.301 0.744 7.747 1.00 36.77 262 ASP B N 1
ATOM 4466 C CA . ASP B 1 264 ? -1.887 1.928 6.955 1.00 38.43 262 ASP B CA 1
ATOM 4467 C C . ASP B 1 264 ? -0.371 1.859 6.734 1.00 36.66 262 ASP B C 1
ATOM 4468 O O . ASP B 1 264 ? 0.343 1.580 7.693 1.00 36.48 262 ASP B O 1
ATOM 4473 N N . LYS B 1 265 ? 0.067 2.146 5.528 1.00 37.70 263 LYS B N 1
ATOM 4474 C CA . LYS B 1 265 ? 1.462 2.550 5.218 1.00 40.51 263 LYS B CA 1
ATOM 4475 C C . LYS B 1 265 ? 1.657 3.981 5.710 1.00 38.17 263 LYS B C 1
ATOM 4476 O O . LYS B 1 265 ? 0.936 4.886 5.308 1.00 40.84 263 LYS B O 1
ATOM 4482 N N . PRO B 1 266 ? 2.542 4.210 6.676 1.00 34.62 264 PRO B N 1
ATOM 4483 C CA . PRO B 1 266 ? 2.825 5.560 7.115 1.00 34.87 264 PRO B CA 1
ATOM 4484 C C . PRO B 1 266 ? 3.339 6.426 5.955 1.00 34.45 264 PRO B C 1
ATOM 4485 O O . PRO B 1 266 ? 4.058 5.914 5.077 1.00 31.91 264 PRO B O 1
ATOM 4489 N N . ASP B 1 267 ? 3.036 7.719 6.016 1.00 32.98 265 ASP B N 1
ATOM 4490 C CA . ASP B 1 267 ? 3.666 8.733 5.152 1.00 35.20 265 ASP B CA 1
ATOM 4491 C C . ASP B 1 267 ? 5.026 9.126 5.749 1.00 32.23 265 ASP B C 1
ATOM 4492 O O . ASP B 1 267 ? 5.122 10.176 6.327 1.00 30.96 265 ASP B O 1
ATOM 4497 N N . TYR B 1 268 ? 6.028 8.266 5.609 1.00 33.12 266 TYR B N 1
ATOM 4498 C CA . TYR B 1 268 ? 7.404 8.490 6.128 1.00 31.88 266 TYR B CA 1
ATOM 4499 C C . TYR B 1 268 ? 7.919 9.839 5.646 1.00 33.06 266 TYR B C 1
ATOM 4500 O O . TYR B 1 268 ? 8.521 10.575 6.415 1.00 31.66 266 TYR B O 1
ATOM 4509 N N . SER B 1 269 ? 7.650 10.144 4.394 1.00 34.93 267 SER B N 1
ATOM 4510 C CA . SER B 1 269 ? 8.172 11.327 3.697 1.00 37.83 267 SER B CA 1
ATOM 4511 C C . SER B 1 269 ? 7.536 12.595 4.288 1.00 35.99 267 SER B C 1
ATOM 4512 O O . SER B 1 269 ? 8.263 13.577 4.552 1.00 34.48 267 SER B O 1
ATOM 4515 N N . TYR B 1 270 ? 6.263 12.532 4.631 1.00 33.90 268 TYR B N 1
ATOM 4516 C CA . TYR B 1 270 ? 5.566 13.621 5.351 1.00 34.31 268 TYR B CA 1
ATOM 4517 C C . TYR B 1 270 ? 6.252 13.852 6.703 1.00 30.77 268 TYR B C 1
ATOM 4518 O O . TYR B 1 270 ? 6.446 15.000 7.097 1.00 31.29 268 TYR B O 1
ATOM 4527 N N . LEU B 1 271 ? 6.469 12.785 7.452 1.00 30.30 269 LEU B N 1
ATOM 4528 C CA . LEU B 1 271 ? 7.055 12.872 8.820 1.00 32.23 269 LEU B CA 1
ATOM 4529 C C . LEU B 1 271 ? 8.466 13.472 8.733 1.00 32.16 269 LEU B C 1
ATOM 4530 O O . LEU B 1 271 ? 8.753 14.390 9.498 1.00 35.20 269 LEU B O 1
ATOM 4535 N N . ARG B 1 272 ? 9.289 13.037 7.783 1.00 33.36 270 ARG B N 1
ATOM 4536 C CA . ARG B 1 272 ? 10.682 13.617 7.624 1.00 34.65 270 ARG B CA 1
ATOM 4537 C C . ARG B 1 272 ? 10.549 15.082 7.224 1.00 34.21 270 ARG B C 1
ATOM 4538 O O . ARG B 1 272 ? 11.242 15.896 7.785 1.00 31.79 270 ARG B O 1
ATOM 4546 N N . GLN B 1 273 ? 9.582 15.406 6.362 1.00 37.15 271 GLN B N 1
ATOM 4547 C CA . GLN B 1 273 ? 9.416 16.794 5.858 1.00 39.92 271 GLN B CA 1
ATOM 4548 C C . GLN B 1 273 ? 8.985 17.701 7.028 1.00 36.97 271 GLN B C 1
ATOM 4549 O O . GLN B 1 273 ? 9.464 18.849 7.085 1.00 36.48 271 GLN B O 1
ATOM 4555 N N . LEU B 1 274 ? 8.209 17.204 7.981 1.00 34.38 272 LEU B N 1
ATOM 4556 C CA . LEU B 1 274 ? 7.836 18.013 9.185 1.00 34.84 272 LEU B CA 1
ATOM 4557 C C . LEU B 1 274 ? 9.111 18.551 9.829 1.00 33.10 272 LEU B C 1
ATOM 4558 O O . LEU B 1 274 ? 9.164 19.709 10.159 1.00 32.42 272 LEU B O 1
ATOM 4563 N N . PHE B 1 275 ? 10.016 17.643 10.166 1.00 33.17 273 PHE B N 1
ATOM 4564 C CA . PHE B 1 275 ? 11.240 17.945 10.938 1.00 31.86 273 PHE B CA 1
ATOM 4565 C C . PHE B 1 275 ? 12.174 18.770 10.074 1.00 32.85 273 PHE B C 1
ATOM 4566 O O . PHE B 1 275 ? 12.747 19.697 10.582 1.00 34.84 273 PHE B O 1
ATOM 4574 N N . ARG B 1 276 ? 12.232 18.472 8.782 1.00 37.00 274 ARG B N 1
ATOM 4575 C CA . ARG B 1 276 ? 13.110 19.155 7.800 1.00 37.02 274 ARG B CA 1
ATOM 4576 C C . ARG B 1 276 ? 12.635 20.602 7.626 1.00 38.05 274 ARG B C 1
ATOM 4577 O O . ARG B 1 276 ? 13.483 21.509 7.656 1.00 36.07 274 ARG B O 1
ATOM 4585 N N . ASN B 1 277 ? 11.321 20.846 7.602 1.00 36.23 275 ASN B N 1
ATOM 4586 C CA . ASN B 1 277 ? 10.788 22.226 7.536 1.00 36.48 275 ASN B CA 1
ATOM 4587 C C . ASN B 1 277 ? 11.198 22.987 8.791 1.00 36.46 275 ASN B C 1
ATOM 4588 O O . ASN B 1 277 ? 11.645 24.141 8.662 1.00 37.79 275 ASN B O 1
ATOM 4593 N N . LEU B 1 278 ? 11.052 22.376 9.956 1.00 34.52 276 LEU B N 1
ATOM 4594 C CA . LEU B 1 278 ? 11.483 22.996 11.234 1.00 34.23 276 LEU B CA 1
ATOM 4595 C C . LEU B 1 278 ? 13.009 23.259 11.211 1.00 33.63 276 LEU B C 1
ATOM 4596 O O . LEU B 1 278 ? 13.430 24.358 11.548 1.00 34.86 276 LEU B O 1
ATOM 4601 N N . PHE B 1 279 ? 13.794 22.292 10.809 1.00 34.34 277 PHE B N 1
ATOM 4602 C CA . PHE B 1 279 ? 15.273 22.408 10.696 1.00 34.77 277 PHE B CA 1
ATOM 4603 C C . PHE B 1 279 ? 15.617 23.682 9.908 1.00 36.21 277 PHE B C 1
ATOM 4604 O O . PHE B 1 279 ? 16.475 24.464 10.356 1.00 35.29 277 PHE B O 1
ATOM 4612 N N . HIS B 1 280 ? 14.964 23.858 8.753 1.00 38.68 278 HIS B N 1
ATOM 4613 C CA . HIS B 1 280 ? 15.170 24.980 7.799 1.00 41.04 278 HIS B CA 1
ATOM 4614 C C . HIS B 1 280 ? 14.737 26.306 8.441 1.00 38.96 278 HIS B C 1
ATOM 4615 O O . HIS B 1 280 ? 15.560 27.275 8.432 1.00 37.91 278 HIS B O 1
ATOM 4622 N N . ARG B 1 281 ? 13.569 26.330 9.076 1.00 37.33 279 ARG B N 1
ATOM 4623 C CA A ARG B 1 281 ? 13.058 27.546 9.769 0.50 37.78 279 ARG B CA 1
ATOM 4624 C CA B ARG B 1 281 ? 13.054 27.532 9.778 0.50 37.27 279 ARG B CA 1
ATOM 4625 C C . ARG B 1 281 ? 14.027 27.940 10.902 1.00 37.00 279 ARG B C 1
ATOM 4626 O O . ARG B 1 281 ? 14.147 29.132 11.169 1.00 38.53 279 ARG B O 1
ATOM 4641 N N . GLN B 1 282 ? 14.671 26.976 11.544 1.00 35.75 280 GLN B N 1
ATOM 4642 C CA . GLN B 1 282 ? 15.598 27.220 12.677 1.00 35.88 280 GLN B CA 1
ATOM 4643 C C . GLN B 1 282 ? 16.929 27.737 12.139 1.00 36.47 280 GLN B C 1
ATOM 4644 O O . GLN B 1 282 ? 17.717 28.222 12.942 1.00 36.13 280 GLN B O 1
ATOM 4650 N N . GLY B 1 283 ? 17.146 27.649 10.827 1.00 37.30 281 GLY B N 1
ATOM 4651 C CA . GLY B 1 283 ? 18.409 28.082 10.192 1.00 38.54 281 GLY B CA 1
ATOM 4652 C C . GLY B 1 283 ? 19.553 27.105 10.436 1.00 37.44 281 GLY B C 1
ATOM 4653 O O . GLY B 1 283 ? 20.702 27.519 10.329 1.00 39.62 281 GLY B O 1
ATOM 4654 N N . PHE B 1 284 ? 19.277 25.855 10.779 1.00 37.31 282 PHE B N 1
ATOM 4655 C CA . PHE B 1 284 ? 20.344 24.832 11.030 1.00 37.79 282 PHE B CA 1
ATOM 4656 C C . PHE B 1 284 ? 20.958 24.373 9.703 1.00 39.71 282 PHE B C 1
ATOM 4657 O O . PHE B 1 284 ? 20.279 24.387 8.687 1.00 39.42 282 PHE B O 1
ATOM 4665 N N . SER B 1 285 ? 22.201 23.914 9.704 1.00 42.65 283 SER B N 1
ATOM 4666 C CA . SER B 1 285 ? 22.805 23.319 8.483 1.00 43.14 283 SER B CA 1
ATOM 4667 C C . SER B 1 285 ? 22.953 21.809 8.661 1.00 40.34 283 SER B C 1
ATOM 4668 O O . SER B 1 285 ? 23.231 21.350 9.788 1.00 36.20 283 SER B O 1
ATOM 4671 N N . TYR B 1 286 ? 22.613 21.067 7.618 1.00 38.81 284 TYR B N 1
ATOM 4672 C CA . TYR B 1 286 ? 22.692 19.603 7.584 1.00 40.11 284 TYR B CA 1
ATOM 4673 C C . TYR B 1 286 ? 24.164 19.197 7.398 1.00 40.35 284 TYR B C 1
ATOM 4674 O O . TYR B 1 286 ? 24.553 18.894 6.270 1.00 42.19 284 TYR B O 1
ATOM 4683 N N . ASP B 1 287 ? 24.956 19.284 8.465 1.00 38.11 285 ASP B N 1
ATOM 4684 C CA . ASP B 1 287 ? 26.451 19.118 8.404 1.00 37.37 285 ASP B CA 1
ATOM 4685 C C . ASP B 1 287 ? 26.859 17.898 9.223 1.00 33.78 285 ASP B C 1
ATOM 4686 O O . ASP B 1 287 ? 28.036 17.725 9.426 1.00 37.59 285 ASP B O 1
ATOM 4691 N N . TYR B 1 288 ? 25.883 17.140 9.731 1.00 31.63 286 TYR B N 1
ATOM 4692 C CA . TYR B 1 288 ? 26.063 16.006 10.673 1.00 33.79 286 TYR B CA 1
ATOM 4693 C C . TYR B 1 288 ? 26.957 16.378 11.871 1.00 34.44 286 TYR B C 1
ATOM 4694 O O . TYR B 1 288 ? 27.606 15.484 12.410 1.00 35.34 286 TYR B O 1
ATOM 4703 N N . VAL B 1 289 ? 26.925 17.611 12.338 1.00 34.00 287 VAL B N 1
ATOM 4704 C CA . VAL B 1 289 ? 27.627 17.987 13.596 1.00 34.09 287 VAL B CA 1
ATOM 4705 C C . VAL B 1 289 ? 26.613 17.845 14.716 1.00 32.35 287 VAL B C 1
ATOM 4706 O O . VAL B 1 289 ? 25.795 18.750 14.873 1.00 31.65 287 VAL B O 1
ATOM 4710 N N . PHE B 1 290 ? 26.685 16.729 15.438 1.00 30.55 288 PHE B N 1
ATOM 4711 C CA . PHE B 1 290 ? 25.879 16.458 16.641 1.00 31.11 288 PHE B CA 1
ATOM 4712 C C . PHE B 1 290 ? 26.562 17.100 17.850 1.00 33.43 288 PHE B C 1
ATOM 4713 O O . PHE B 1 290 ? 27.766 17.301 17.819 1.00 32.09 288 PHE B O 1
ATOM 4721 N N . ASP B 1 291 ? 25.813 17.340 18.914 1.00 32.28 289 ASP B N 1
ATOM 4722 C CA . ASP B 1 291 ? 26.335 17.922 20.163 1.00 32.02 289 ASP B CA 1
ATOM 4723 C C . ASP B 1 291 ? 27.639 17.220 20.567 1.00 31.84 289 ASP B C 1
ATOM 4724 O O . ASP B 1 291 ? 28.534 17.901 20.875 1.00 32.17 289 ASP B O 1
ATOM 4729 N N . TRP B 1 292 ? 27.711 15.886 20.550 1.00 30.94 290 TRP B N 1
ATOM 4730 C CA . TRP B 1 292 ? 28.915 15.160 21.034 1.00 31.42 290 TRP B CA 1
ATOM 4731 C C . TRP B 1 292 ? 30.164 15.473 20.162 1.00 33.16 290 TRP B C 1
ATOM 4732 O O . TRP B 1 292 ? 31.290 15.438 20.717 1.00 33.29 290 TRP B O 1
ATOM 4743 N N . ASN B 1 293 ? 29.979 15.869 18.908 1.00 32.73 291 ASN B N 1
ATOM 4744 C CA . ASN B 1 293 ? 31.071 16.231 17.972 1.00 34.63 291 ASN B CA 1
ATOM 4745 C C . ASN B 1 293 ? 31.725 17.546 18.414 1.00 38.44 291 ASN B C 1
ATOM 4746 O O . ASN B 1 293 ? 32.814 17.822 17.960 1.00 37.09 291 ASN B O 1
ATOM 4751 N N . MET B 1 294 ? 31.082 18.301 19.285 1.00 41.75 292 MET B N 1
ATOM 4752 C CA . MET B 1 294 ? 31.551 19.636 19.719 1.00 44.16 292 MET B CA 1
ATOM 4753 C C . MET B 1 294 ? 32.499 19.509 20.913 1.00 43.46 292 MET B C 1
ATOM 4754 O O . MET B 1 294 ? 33.095 20.496 21.262 1.00 44.42 292 MET B O 1
ATOM 4759 N N . LEU B 1 295 ? 32.507 18.361 21.584 1.00 46.03 293 LEU B N 1
ATOM 4760 C CA . LEU B 1 295 ? 33.276 18.151 22.832 1.00 47.17 293 LEU B CA 1
ATOM 4761 C C . LEU B 1 295 ? 34.766 18.254 22.494 1.00 48.11 293 LEU B C 1
ATOM 4762 O O . LEU B 1 295 ? 35.197 17.647 21.517 1.00 49.58 293 LEU B O 1
ATOM 4767 N N . LYS B 1 296 ? 35.512 19.067 23.213 1.00 57.66 294 LYS B N 1
ATOM 4768 C CA . LYS B 1 296 ? 36.961 19.293 22.919 1.00 64.18 294 LYS B CA 1
ATOM 4769 C C . LYS B 1 296 ? 37.806 18.458 23.879 1.00 66.58 294 LYS B C 1
ATOM 4770 O O . LYS B 1 296 ? 38.921 18.065 23.558 1.00 67.92 294 LYS B O 1
ATOM 4777 N N . TYR C 2 1 ? -25.255 1.080 44.194 1.00 85.64 579 TYR C N 1
ATOM 4778 C CA . TYR C 2 1 ? -26.114 1.021 42.984 1.00 83.81 579 TYR C CA 1
ATOM 4779 C C . TYR C 2 1 ? -26.189 2.411 42.333 1.00 79.14 579 TYR C C 1
ATOM 4780 O O . TYR C 2 1 ? -26.433 3.400 43.031 1.00 77.78 579 TYR C O 1
ATOM 4789 N N . THR C 2 2 ? -26.022 2.456 41.008 1.00 78.88 580 THR C N 1
ATOM 4790 C CA . THR C 2 2 ? -26.240 3.653 40.143 1.00 77.05 580 THR C CA 1
ATOM 4791 C C . THR C 2 2 ? -27.351 3.341 39.126 1.00 77.33 580 THR C C 1
ATOM 4792 O O . THR C 2 2 ? -27.316 2.289 38.479 1.00 78.04 580 THR C O 1
ATOM 4796 N N . PRO C 2 3 ? -28.359 4.237 38.917 1.00 77.78 581 PRO C N 1
ATOM 4797 C CA . PRO C 2 3 ? -29.361 4.017 37.868 1.00 73.70 581 PRO C CA 1
ATOM 4798 C C . PRO C 2 3 ? -28.721 4.071 36.473 1.00 68.94 581 PRO C C 1
ATOM 4799 O O . PRO C 2 3 ? -27.755 4.795 36.236 1.00 63.30 581 PRO C O 1
ATOM 4813 N N . SER C 2 5 ? -29.645 5.335 33.892 1.00 54.69 583 SER C N 1
ATOM 4814 C CA . SER C 2 5 ? -29.752 6.662 33.317 1.00 50.71 583 SER C CA 1
ATOM 4815 C C . SER C 2 5 ? -28.558 7.566 33.728 1.00 45.30 583 SER C C 1
ATOM 4816 O O . SER C 2 5 ? -28.511 8.704 33.267 1.00 42.68 583 SER C O 1
ATOM 4819 N N . ALA C 2 6 ? -27.609 7.086 34.530 1.00 45.23 584 ALA C N 1
ATOM 4820 C CA . ALA C 2 6 ? -26.431 7.895 34.955 1.00 44.24 584 ALA C CA 1
ATOM 4821 C C . ALA C 2 6 ? -25.576 8.281 33.733 1.00 40.92 584 ALA C C 1
ATOM 4822 O O . ALA C 2 6 ? -24.944 9.329 33.726 1.00 42.85 584 ALA C O 1
ATOM 4834 N N . THR C 2 8 ? -26.729 9.044 30.701 1.00 40.28 586 THR C N 1
ATOM 4835 C CA . THR C 2 8 ? -27.392 9.913 29.729 1.00 39.83 586 THR C CA 1
ATOM 4836 C C . THR C 2 8 ? -27.948 11.171 30.378 1.00 40.77 586 THR C C 1
ATOM 4837 O O . THR C 2 8 ? -28.401 12.017 29.644 1.00 41.73 586 THR C O 1
ATOM 4841 N N . VAL C 2 9 ? -27.890 11.304 31.693 1.00 41.46 587 VAL C N 1
ATOM 4842 C CA . VAL C 2 9 ? -28.320 12.548 32.389 1.00 43.06 587 VAL C CA 1
ATOM 4843 C C . VAL C 2 9 ? -27.213 13.614 32.256 1.00 43.60 587 VAL C C 1
ATOM 4844 O O . VAL C 2 9 ? -26.046 13.278 32.409 1.00 44.28 587 VAL C O 1
ATOM 4848 N N . SER C 2 10 ? -27.584 14.840 31.903 1.00 44.27 588 SER C N 1
ATOM 4849 C CA . SER C 2 10 ? -26.721 16.054 31.930 1.00 46.33 588 SER C CA 1
ATOM 4850 C C . SER C 2 10 ? -26.261 16.330 33.355 1.00 48.19 588 SER C C 1
ATOM 4851 O O . SER C 2 10 ? -27.096 16.366 34.215 1.00 49.78 588 SER C O 1
ATOM 4854 N N . VAL C 2 11 ? -24.967 16.545 33.562 1.00 48.74 589 VAL C N 1
ATOM 4855 C CA A VAL C 2 11 ? -24.333 16.731 34.897 0.50 51.06 589 VAL C CA 1
ATOM 4856 C CA B VAL C 2 11 ? -24.428 16.804 34.924 0.50 50.30 589 VAL C CA 1
ATOM 4857 C C . VAL C 2 11 ? -23.581 18.072 34.889 1.00 52.00 589 VAL C C 1
ATOM 4858 O O . VAL C 2 11 ? -23.085 18.434 33.818 1.00 49.02 589 VAL C O 1
ATOM 4865 N N . GLY C 2 12 ? -23.504 18.748 36.035 1.00 56.95 590 GLY C N 1
ATOM 4866 C CA . GLY C 2 12 ? -22.770 20.012 36.217 1.00 60.80 590 GLY C CA 1
ATOM 4867 C C . GLY C 2 12 ? -23.693 21.198 36.064 1.00 66.77 590 GLY C C 1
ATOM 4868 O O . GLY C 2 12 ? -24.913 21.005 36.137 1.00 73.24 590 GLY C O 1
ATOM 4869 N N . SER C 2 13 ? -23.119 22.385 35.891 1.00 72.71 591 SER C N 1
ATOM 4870 C CA . SER C 2 13 ? -23.802 23.652 35.504 1.00 75.79 591 SER C CA 1
ATOM 4871 C C . SER C 2 13 ? -22.792 24.541 34.747 1.00 78.95 591 SER C C 1
ATOM 4872 O O . SER C 2 13 ? -21.629 24.056 34.517 1.00 74.93 591 SER C O 1
ATOM 4875 N N . SER C 2 14 ? -23.196 25.768 34.370 1.00 79.73 592 SER C N 1
ATOM 4876 C CA . SER C 2 14 ? -22.319 26.807 33.753 1.00 81.39 592 SER C CA 1
ATOM 4877 C C . SER C 2 14 ? -21.083 27.053 34.647 1.00 83.12 592 SER C C 1
ATOM 4878 O O . SER C 2 14 ? -20.063 27.597 34.114 1.00 84.54 592 SER C O 1
ATOM 4881 N N . GLU C 2 15 ? -21.195 26.685 35.944 1.00 83.82 593 GLU C N 1
ATOM 4882 C CA . GLU C 2 15 ? -20.110 26.605 36.971 1.00 81.58 593 GLU C CA 1
ATOM 4883 C C . GLU C 2 15 ? -19.815 28.009 37.484 1.00 84.97 593 GLU C C 1
ATOM 4884 O O . GLU C 2 15 ? -20.720 28.635 38.016 1.00 89.90 593 GLU C O 1
ATOM 4890 N N . PRO D 2 3 ? 16.626 -3.748 39.195 1.00 124.71 581 PRO D N 1
ATOM 4891 C CA . PRO D 2 3 ? 15.342 -4.270 39.736 1.00 127.78 581 PRO D CA 1
ATOM 4892 C C . PRO D 2 3 ? 14.111 -3.395 39.440 1.00 125.71 581 PRO D C 1
ATOM 4893 O O . PRO D 2 3 ? 13.024 -3.922 39.206 1.00 126.28 581 PRO D O 1
ATOM 4907 N N . SER D 2 5 ? 14.293 -1.335 36.944 1.00 94.80 583 SER D N 1
ATOM 4908 C CA . SER D 2 5 ? 14.449 -1.185 35.503 1.00 81.27 583 SER D CA 1
ATOM 4909 C C . SER D 2 5 ? 13.476 -2.119 34.734 1.00 71.09 583 SER D C 1
ATOM 4910 O O . SER D 2 5 ? 13.756 -2.446 33.551 1.00 65.36 583 SER D O 1
ATOM 4913 N N . ALA D 2 6 ? 12.360 -2.509 35.351 1.00 63.35 584 ALA D N 1
ATOM 4914 C CA . ALA D 2 6 ? 11.247 -3.232 34.702 1.00 60.22 584 ALA D CA 1
ATOM 4915 C C . ALA D 2 6 ? 10.658 -2.374 33.557 1.00 55.38 584 ALA D C 1
ATOM 4916 O O . ALA D 2 6 ? 10.050 -2.933 32.647 1.00 55.79 584 ALA D O 1
ATOM 4928 N N . THR D 2 8 ? 12.442 -0.490 31.428 1.00 49.17 586 THR D N 1
ATOM 4929 C CA . THR D 2 8 ? 13.377 -0.273 30.331 1.00 51.29 586 THR D CA 1
ATOM 4930 C C . THR D 2 8 ? 13.944 -1.585 29.794 1.00 52.54 586 THR D C 1
ATOM 4931 O O . THR D 2 8 ? 14.621 -1.522 28.778 1.00 54.84 586 THR D O 1
ATOM 4935 N N . VAL D 2 9 ? 13.654 -2.716 30.422 1.00 52.58 587 VAL D N 1
ATOM 4936 C CA . VAL D 2 9 ? 14.068 -4.055 29.923 1.00 54.68 587 VAL D CA 1
ATOM 4937 C C . VAL D 2 9 ? 13.165 -4.439 28.742 1.00 54.65 587 VAL D C 1
ATOM 4938 O O . VAL D 2 9 ? 11.923 -4.237 28.839 1.00 55.76 587 VAL D O 1
ATOM 4942 N N . SER D 2 10 ? 13.757 -4.943 27.663 1.00 51.65 588 SER D N 1
ATOM 4943 C CA . SER D 2 10 ? 13.027 -5.503 26.496 1.00 54.74 588 SER D CA 1
ATOM 4944 C C . SER D 2 10 ? 12.300 -6.779 26.915 1.00 55.86 588 SER D C 1
ATOM 4945 O O . SER D 2 10 ? 12.910 -7.610 27.561 1.00 58.56 588 SER D O 1
ATOM 4948 N N . VAL D 2 11 ? 11.036 -6.905 26.536 1.00 56.29 589 VAL D N 1
ATOM 4949 C CA . VAL D 2 11 ? 10.144 -8.011 26.960 1.00 60.51 589 VAL D CA 1
ATOM 4950 C C . VAL D 2 11 ? 9.627 -8.720 25.709 1.00 61.72 589 VAL D C 1
ATOM 4951 O O . VAL D 2 11 ? 9.411 -8.038 24.681 1.00 57.66 589 VAL D O 1
ATOM 4955 N N . GLY D 2 12 ? 9.524 -10.052 25.783 1.00 67.73 590 GLY D N 1
ATOM 4956 C CA . GLY D 2 12 ? 8.960 -10.915 24.728 1.00 69.79 590 GLY D CA 1
ATOM 4957 C C . GLY D 2 12 ? 10.029 -11.373 23.763 1.00 76.43 590 GLY D C 1
ATOM 4958 O O . GLY D 2 12 ? 11.211 -11.285 24.121 1.00 79.77 590 GLY D O 1
ATOM 4959 N N . SER D 2 13 ? 9.620 -11.873 22.594 1.00 83.85 591 SER D N 1
ATOM 4960 C CA . SER D 2 13 ? 10.493 -12.263 21.448 1.00 86.90 591 SER D CA 1
ATOM 4961 C C . SER D 2 13 ? 9.678 -12.175 20.144 1.00 88.37 591 SER D C 1
ATOM 4962 O O . SER D 2 13 ? 8.484 -11.774 20.220 1.00 91.44 591 SER D O 1
ATOM 4965 N N . SER D 2 14 ? 10.292 -12.528 19.004 1.00 86.44 592 SER D N 1
ATOM 4966 C CA . SER D 2 14 ? 9.645 -12.621 17.661 1.00 87.82 592 SER D CA 1
ATOM 4967 C C . SER D 2 14 ? 8.350 -13.472 17.730 1.00 92.51 592 SER D C 1
ATOM 4968 O O . SER D 2 14 ? 7.510 -13.355 16.787 1.00 89.25 592 SER D O 1
ATOM 4971 N N . GLU D 2 15 ? 8.192 -14.286 18.800 1.00 94.74 593 GLU D N 1
ATOM 4972 C CA . GLU D 2 15 ? 7.099 -15.296 18.995 1.00 92.56 593 GLU D CA 1
ATOM 4973 C C . GLU D 2 15 ? 7.024 -16.197 17.760 1.00 95.10 593 GLU D C 1
ATOM 4974 O O . GLU D 2 15 ? 7.573 -17.289 17.778 1.00 103.20 593 GLU D O 1
#

Nearest PDB structures (foldseek):
  6ru6-assembly1_A  TM=1.001E+00  e=7.719E-53  Homo sapiens
  7qr9-assembly2_B  TM=9.963E-01  e=9.777E-52  Homo sapiens
  7qra-assembly2_B  TM=9.980E-01  e=2.585E-51  Homo sapiens
  8izc-assembly1_A  TM=9.842E-01  e=1.713E-50  Homo sapiens
  5fqd-assembly1_C  TM=9.854E-01  e=7.721E-45  Homo sapiens

InterPro domains:
  IPR000719 Protein kinase domain [PF00069] (9-226)
  IPR000719 Protein kinase domain [PS50011] (9-277)
  IPR000719 Protein kinase domain [SM00220] (9-287)
  IPR008271 Serine/threonine-protein kinase, active site [PS00108] (124-136)
  IPR011009 Protein kinase-like domain superfamily [SSF56112] (5-290)
  IPR017441 Protein kinase, ATP binding site [PS00107] (15-38)
  IPR050235 Casein kinase 1/Serine/threonine-protein kinase-like [PTHR11909] (8-328)

Solvent-accessible surface area: 28549 Å² total

CATH classification: 3.30.200.20 (+1 more: 1.10.510.10)